Protein AF-0000000080311019 (afdb_homodimer)

pLDDT: mean 84.01, std 17.98, range [27.69, 98.62]

Radius of gyration: 23.33 Å; Cα contacts (8 Å, |Δi|>4): 1102; chains: 2; bounding box: 58×81×51 Å

Sequence (518 aa):
MAGSSRRVLVTGASRGIGRATALALARRGDRLVLAARDEDALREVAREVLARGADAMVVRCDVTDDASVSSAIERALAAGPIDVLVNNAGVFHQAPFLAQDPTSQRREMDVNYFGALRVARAVLPSMIARRRGTIVNVSSIVGAIPCPTVASYCGSKAALNAWSHALRGEVAQHGVRIVVFLPSHTDTEHALATTRFDGVIALRADYVATELVRAIDRAPRAYAASPVFRAFLRLAGMFPAWAEARMRASTRSLLALPGMAGSSRRVLVTGASRGIGRATALALARRGDRLVLAARDEDALREVAREVLARGADAMVVRCDVTDDASVSSAIERALAAGPIDVLVNNAGVFHQAPFLAQDPTSQRREMDVNYFGALRVARAVLPSMIARRRGTIVNVSSIVGAIPCPTVASYCGSKAALNAWSHALRGEVAQHGVRIVVFLPSHTDTEHALATTRFDGVIALRADYVATELVRAIDRAPRAYAASPVFRAFLRLAGMFPAWAEARMRASTRSLLALPG

Solvent-accessible surface area (backbone atoms only — not comparable to full-atom values): 25044 Å² total; per-residue (Å²): 128,87,70,83,58,51,26,35,35,30,30,32,22,53,46,65,49,30,29,33,31,51,48,53,42,12,69,72,48,29,32,35,35,39,22,22,69,52,55,69,47,32,50,54,46,35,51,55,26,43,73,55,74,16,53,60,43,81,32,58,26,41,52,74,34,70,68,37,35,51,53,30,50,51,58,50,46,73,77,39,74,62,40,29,40,34,38,46,42,64,65,84,68,81,38,46,73,90,72,40,54,67,65,57,44,52,47,27,34,36,34,40,26,50,11,43,50,51,50,47,63,70,49,42,61,62,18,48,75,66,43,36,30,36,38,35,40,57,48,36,44,39,27,76,51,32,29,40,40,26,23,56,46,12,12,19,26,13,15,38,50,25,24,46,55,4,45,31,57,67,33,44,86,34,45,30,44,45,21,39,32,23,46,62,59,71,41,50,63,56,38,66,69,44,82,81,56,66,64,61,35,48,60,40,17,49,53,44,15,54,39,50,52,50,38,65,74,67,52,41,70,62,42,49,58,32,69,69,52,42,51,46,52,48,46,27,32,62,34,51,69,58,41,43,51,52,32,34,62,71,30,47,72,66,70,66,50,72,129,130,86,70,84,58,52,26,35,36,30,31,31,23,52,46,64,49,28,29,32,30,51,48,53,41,15,69,75,48,28,32,36,35,38,23,22,69,53,54,69,49,32,50,54,46,36,51,55,27,43,73,55,73,15,52,59,43,78,32,57,26,43,53,74,35,70,68,38,35,52,53,32,50,51,56,49,47,73,76,39,74,62,40,29,40,35,39,47,41,66,66,85,68,80,40,45,74,91,74,41,57,67,66,59,43,50,47,28,34,38,34,40,27,50,11,42,51,51,51,46,63,70,49,43,61,63,18,46,75,65,43,35,31,36,38,35,40,56,48,37,45,38,28,76,50,31,30,38,40,27,21,56,47,11,12,20,28,13,15,38,50,24,25,45,55,4,46,32,56,66,34,46,88,34,45,30,44,45,23,39,32,25,45,60,61,72,36,52,63,56,36,68,69,44,81,80,53,66,63,64,32,47,57,37,18,46,52,45,14,54,39,48,54,50,38,65,72,66,51,41,70,63,43,50,58,32,69,70,51,41,52,46,52,47,47,28,31,63,34,52,70,59,42,43,51,54,32,34,63,70,30,47,71,66,70,65,50,74,129

Foldseek 3Di:
DPPPAAEEEFEPLLDFLNVLLLQVSLLVQHAYEYEEQDQVSVVVSQVSSVVNVHHYHYAYADLLDLVRLLVRLVVVCVVHAHQEYELDFFDFDFAAPVPDDVVVLVVRLSGLASSLVSNCVNRVVRCLVVLGHEYEREAALCLLQPAGRRNSNVVNRVNNLVVQLVVCVVRVVSNYAYEYEYEYPPQPRVVVVPVPDPPSSVVSSNLSSVQVVVCRVVRDNYGYSDPVSVVVSVVCVVPVVVSNVVRHVVCVVVVPPDD/DPPPAAEEEFAPLLDFLNVLLLQVSLLVQHAYEYEEQDQVSSVVSQVSSVVNVHHYHYAYADLLDLVRLLVRLVVVCVVHAHAEYELDFFDFDFAAPVPDDVVVLVVRLSGLASSLVSNCVNRVVRCLVVLGHEYEREAALCLLQPAGRRNSNVVNRVNNLVVQLVVCVVRVVSNYAYEYEHEYPPACRVVVVDVPDPPSSVVSSNLSSVQVVVCRVVRDNYGYSDPVSVVVSVVCVVPVVVSNVVRHVVCVVVVPPDD

Structure (mmCIF, N/CA/C/O backbone):
data_AF-0000000080311019-model_v1
#
loop_
_entity.id
_entity.type
_entity.pdbx_description
1 polymer 3-oxoacyl-
#
loop_
_atom_site.group_PDB
_atom_site.id
_atom_site.type_symbol
_atom_site.label_atom_id
_atom_site.label_alt_id
_atom_site.label_comp_id
_atom_site.label_asym_id
_atom_site.label_entity_id
_atom_site.label_seq_id
_atom_site.pdbx_PDB_ins_code
_atom_site.Cartn_x
_atom_site.Cartn_y
_atom_site.Cartn_z
_atom_site.occupancy
_atom_site.B_iso_or_equiv
_atom_site.auth_seq_id
_atom_site.auth_comp_id
_atom_site.auth_asym_id
_atom_site.auth_atom_id
_atom_site.pdbx_PDB_model_num
ATOM 1 N N . MET A 1 1 ? 1.801 38.062 25.203 1 30.17 1 MET A N 1
ATOM 2 C CA . MET A 1 1 ? 2.438 37.781 23.922 1 30.17 1 MET A CA 1
ATOM 3 C C . MET A 1 1 ? 1.618 36.781 23.109 1 30.17 1 MET A C 1
ATOM 5 O O . MET A 1 1 ? 1.378 35.656 23.562 1 30.17 1 MET A O 1
ATOM 9 N N . ALA A 1 2 ? 0.499 37 22.547 1 40.66 2 ALA A N 1
ATOM 10 C CA . ALA A 1 2 ? -0.651 36.25 22.047 1 40.66 2 ALA A CA 1
ATOM 11 C C . ALA A 1 2 ? -0.208 35.125 21.094 1 40.66 2 ALA A C 1
ATOM 13 O O . ALA A 1 2 ? 0.368 35.406 20.047 1 40.66 2 ALA A O 1
ATOM 14 N N . GLY A 1 3 ? 0.457 34 21.391 1 47 3 GLY A N 1
ATOM 15 C CA . GLY A 1 3 ? 1.318 32.938 20.844 1 47 3 GLY A CA 1
ATOM 16 C C . GLY A 1 3 ? 0.895 32.469 19.469 1 47 3 GLY A C 1
ATOM 17 O O . GLY A 1 3 ? -0.293 32.5 19.141 1 47 3 GLY A O 1
ATOM 18 N N . SER A 1 4 ? 1.822 32.781 18.406 1 58.66 4 SER A N 1
ATOM 19 C CA . SER A 1 4 ? 1.557 32.688 16.984 1 58.66 4 SER A CA 1
ATOM 20 C C . SER A 1 4 ? 0.781 31.406 16.672 1 58.66 4 SER A C 1
ATOM 22 O O . SER A 1 4 ? 1.166 30.312 17.094 1 58.66 4 SER A O 1
ATOM 24 N N . SER A 1 5 ? -0.508 31.484 16.297 1 87.19 5 SER A N 1
ATOM 25 C CA . SER A 1 5 ? -1.454 30.422 15.992 1 87.19 5 SER A CA 1
ATOM 26 C C . SER A 1 5 ? -0.923 29.5 14.891 1 87.19 5 SER A C 1
ATOM 28 O O . SER A 1 5 ? -0.356 29.969 13.906 1 87.19 5 SER A O 1
ATOM 30 N N . ARG A 1 6 ? -0.801 28.281 15.234 1 93.81 6 ARG A N 1
ATOM 31 C CA . ARG A 1 6 ? -0.377 27.266 14.281 1 93.81 6 ARG A CA 1
ATOM 32 C C . ARG A 1 6 ? -1.303 27.234 13.07 1 93.81 6 ARG A C 1
ATOM 34 O O . ARG A 1 6 ? -2.514 27.422 13.195 1 93.81 6 ARG A O 1
ATOM 41 N N . ARG A 1 7 ? -0.734 27.156 11.875 1 97.44 7 ARG A N 1
ATOM 42 C CA . ARG A 1 7 ? -1.524 26.984 10.664 1 97.44 7 ARG A CA 1
ATOM 43 C C . ARG A 1 7 ? -1.608 25.516 10.266 1 97.44 7 ARG A C 1
ATOM 45 O O . ARG A 1 7 ? -0.583 24.844 10.109 1 97.44 7 ARG A O 1
ATOM 52 N N . VAL A 1 8 ? -2.826 25.047 10.141 1 98.25 8 VAL A N 1
ATOM 53 C CA . VAL A 1 8 ? -3.068 23.641 9.844 1 98.25 8 VAL A CA 1
ATOM 54 C C . VAL A 1 8 ? -3.809 23.516 8.516 1 98.25 8 VAL A C 1
ATOM 56 O O . VAL A 1 8 ? -4.867 24.109 8.328 1 98.25 8 VAL A O 1
ATOM 59 N N . LEU A 1 9 ? -3.186 22.812 7.582 1 98.62 9 LEU A N 1
ATOM 60 C CA . LEU A 1 9 ? -3.842 22.469 6.324 1 98.62 9 LEU A CA 1
ATOM 61 C C . LEU A 1 9 ? -4.531 21.109 6.43 1 98.62 9 LEU A C 1
ATOM 63 O O . LEU A 1 9 ? -3.896 20.109 6.77 1 98.62 9 LEU A O 1
ATOM 67 N N . VAL A 1 10 ? -5.832 21.062 6.168 1 98.44 10 VAL A N 1
ATOM 68 C CA . VAL A 1 10 ? -6.609 19.828 6.203 1 98.44 10 VAL A CA 1
ATOM 69 C C . VAL A 1 10 ? -7.176 19.547 4.812 1 98.44 10 VAL A C 1
ATOM 71 O O . VAL A 1 10 ? -7.973 20.328 4.285 1 98.44 10 VAL A O 1
ATOM 74 N N . THR A 1 11 ? -6.738 18.469 4.23 1 98.25 11 THR A N 1
ATOM 75 C CA . THR A 1 11 ? -7.359 18.047 2.98 1 98.25 11 THR A CA 1
ATOM 76 C C . THR A 1 11 ? -8.641 17.25 3.256 1 98.25 11 THR A C 1
ATOM 78 O O . THR A 1 11 ? -8.766 16.625 4.305 1 98.25 11 THR A O 1
ATOM 81 N N . GLY A 1 12 ? -9.555 17.281 2.283 1 95.81 12 GLY A N 1
ATOM 82 C CA . GLY A 1 12 ? -10.844 16.656 2.531 1 95.81 12 GLY A CA 1
ATOM 83 C C . GLY A 1 12 ? -11.609 17.281 3.68 1 95.81 12 GLY A C 1
ATOM 84 O O . GLY A 1 12 ? -12.234 16.578 4.473 1 95.81 12 GLY A O 1
ATOM 85 N N . ALA A 1 13 ? -11.578 18.531 3.795 1 95.88 13 ALA A N 1
ATOM 86 C CA . ALA A 1 13 ? -12.078 19.25 4.969 1 95.88 13 ALA A CA 1
ATOM 87 C C . ALA A 1 13 ? -13.57 19.531 4.84 1 95.88 13 ALA A C 1
ATOM 89 O O . ALA A 1 13 ? -14.195 20.062 5.766 1 95.88 13 ALA A O 1
ATOM 90 N N . SER A 1 14 ? -14.195 19.109 3.766 1 93.38 14 SER A N 1
ATOM 91 C CA . SER A 1 14 ? -15.57 19.516 3.494 1 93.38 14 SER A CA 1
ATOM 92 C C . SER A 1 14 ? -16.562 18.594 4.191 1 93.38 14 SER A C 1
ATOM 94 O O . SER A 1 14 ? -17.75 18.922 4.309 1 93.38 14 SER A O 1
ATOM 96 N N . ARG A 1 15 ? -16.141 17.406 4.613 1 88.19 15 ARG A N 1
ATOM 97 C CA . ARG A 1 15 ? -17.062 16.453 5.23 1 88.19 15 ARG A CA 1
ATOM 98 C C . ARG A 1 15 ? -16.328 15.477 6.137 1 88.19 15 ARG A C 1
ATOM 100 O O . ARG A 1 15 ? -15.102 15.508 6.223 1 88.19 15 ARG A O 1
ATOM 107 N N . GLY A 1 16 ? -17.109 14.844 6.969 1 87.62 16 GLY A N 1
ATOM 108 C CA . GLY A 1 16 ? -16.594 13.703 7.719 1 87.62 16 GLY A CA 1
ATOM 109 C C . GLY A 1 16 ? -15.555 14.086 8.75 1 87.62 16 GLY A C 1
ATOM 110 O O . GLY A 1 16 ? -15.727 15.055 9.492 1 87.62 16 GLY A O 1
ATOM 111 N N . ILE A 1 17 ? -14.562 13.273 8.82 1 88.25 17 ILE A N 1
ATOM 112 C CA . ILE A 1 17 ? -13.484 13.438 9.781 1 88.25 17 ILE A CA 1
ATOM 113 C C . ILE A 1 17 ? -12.75 14.75 9.523 1 88.25 17 ILE A C 1
ATOM 115 O O . ILE A 1 17 ? -12.352 15.438 10.461 1 88.25 17 ILE A O 1
ATOM 119 N N . GLY A 1 18 ? -12.648 15.086 8.211 1 93.38 18 GLY A N 1
ATOM 120 C CA . GLY A 1 18 ? -11.969 16.328 7.855 1 93.38 18 GLY A CA 1
ATOM 121 C C . GLY A 1 18 ? -12.664 17.562 8.406 1 93.38 18 GLY A C 1
ATOM 122 O O . GLY A 1 18 ? -12.016 18.422 9 1 93.38 18 GLY A O 1
ATOM 123 N N . ARG A 1 19 ? -13.922 17.594 8.211 1 93.94 19 ARG A N 1
ATOM 124 C CA . ARG A 1 19 ? -14.711 18.703 8.734 1 93.94 19 ARG A CA 1
ATOM 125 C C . ARG A 1 19 ? -14.648 18.75 10.258 1 93.94 19 ARG A C 1
ATOM 127 O O . ARG A 1 19 ? -14.43 19.812 10.844 1 93.94 19 ARG A O 1
ATOM 134 N N . ALA A 1 20 ? -14.852 17.609 10.883 1 93.44 20 ALA A N 1
ATOM 135 C CA . ALA A 1 20 ? -14.828 17.531 12.344 1 93.44 20 ALA A CA 1
ATOM 136 C C . ALA A 1 20 ? -13.469 17.953 12.891 1 93.44 20 ALA A C 1
ATOM 138 O O . ALA A 1 20 ? -13.391 18.625 13.914 1 93.44 20 ALA A O 1
ATOM 139 N N . THR A 1 21 ? -12.438 17.547 12.211 1 94.44 21 THR A N 1
ATOM 140 C CA . THR A 1 21 ? -11.086 17.906 12.617 1 94.44 21 THR A CA 1
ATOM 141 C C . THR A 1 21 ? -10.867 19.406 12.5 1 94.44 21 THR A C 1
ATOM 143 O O . THR A 1 21 ? -10.312 20.031 13.406 1 94.44 21 THR A O 1
ATOM 146 N N . ALA A 1 22 ? -11.336 19.969 11.414 1 96.5 22 ALA A N 1
ATOM 147 C CA . ALA A 1 22 ? -11.227 21.406 11.227 1 96.5 22 ALA A CA 1
ATOM 148 C C . ALA A 1 22 ? -11.906 22.172 12.359 1 96.5 22 ALA A C 1
ATOM 150 O O . ALA A 1 22 ? -11.328 23.109 12.922 1 96.5 22 ALA A O 1
ATOM 151 N N . LEU A 1 23 ? -13.055 21.719 12.727 1 96.06 23 LEU A N 1
ATOM 152 C CA . LEU A 1 23 ? -13.82 22.391 13.773 1 96.06 23 LEU A CA 1
ATOM 153 C C . LEU A 1 23 ? -13.156 22.219 15.133 1 96.06 23 LEU A C 1
ATOM 155 O O . LEU A 1 23 ? -13.141 23.141 15.945 1 96.06 23 LEU A O 1
ATOM 159 N N . ALA A 1 24 ? -12.602 21.062 15.375 1 95.06 24 ALA A N 1
ATOM 160 C CA . ALA A 1 24 ? -11.891 20.797 16.625 1 95.06 24 ALA A CA 1
ATOM 161 C C . ALA A 1 24 ? -10.641 21.672 16.734 1 95.06 24 ALA A C 1
ATOM 163 O O . ALA A 1 24 ? -10.344 22.203 17.812 1 95.06 24 ALA A O 1
ATOM 164 N N . LEU A 1 25 ? -9.961 21.844 15.648 1 96.31 25 LEU A N 1
ATOM 165 C CA . LEU A 1 25 ? -8.758 22.656 15.625 1 96.31 25 LEU A CA 1
ATOM 166 C C . LEU A 1 25 ? -9.102 24.141 15.781 1 96.31 25 LEU A C 1
ATOM 168 O O . LEU A 1 25 ? -8.359 24.891 16.422 1 96.31 25 LEU A O 1
ATOM 172 N N . ALA A 1 26 ? -10.234 24.531 15.258 1 95.81 26 ALA A N 1
ATOM 173 C CA . ALA A 1 26 ? -10.711 25.891 15.398 1 95.81 26 ALA A CA 1
ATOM 174 C C . ALA A 1 26 ? -10.938 26.25 16.859 1 95.81 26 ALA A C 1
ATOM 176 O O . ALA A 1 26 ? -10.602 27.359 17.297 1 95.81 26 ALA A O 1
ATOM 177 N N . ARG A 1 27 ? -11.43 25.328 17.578 1 93.56 27 ARG A N 1
ATOM 178 C CA . ARG A 1 27 ? -11.703 25.547 19 1 93.56 27 ARG A CA 1
ATOM 179 C C . ARG A 1 27 ? -10.414 25.797 19.766 1 93.56 27 ARG A C 1
ATOM 181 O O . ARG A 1 27 ? -10.43 26.453 20.828 1 93.56 27 ARG A O 1
ATOM 188 N N . ARG A 1 28 ? -9.312 25.359 19.25 1 92.69 28 ARG A N 1
ATOM 189 C CA . ARG A 1 28 ? -8.016 25.516 19.906 1 92.69 28 ARG A CA 1
ATOM 190 C C . ARG A 1 28 ? -7.328 26.797 19.469 1 92.69 28 ARG A C 1
ATOM 192 O O . ARG A 1 28 ? -6.266 27.141 20 1 92.69 28 ARG A O 1
ATOM 199 N N . GLY A 1 29 ? -7.902 27.438 18.453 1 93.31 29 GLY A N 1
ATOM 200 C CA . GLY A 1 29 ? -7.363 28.719 18.016 1 93.31 29 GLY A CA 1
ATOM 201 C C . GLY A 1 29 ? -6.418 28.594 16.828 1 93.31 29 GLY A C 1
ATOM 202 O O . GLY A 1 29 ? -5.711 29.531 16.484 1 93.31 29 GLY A O 1
ATOM 203 N N . ASP A 1 30 ? -6.305 27.438 16.219 1 95.94 30 ASP A N 1
ATOM 204 C CA . ASP A 1 30 ? -5.453 27.234 15.047 1 95.94 30 ASP A CA 1
ATOM 205 C C . ASP A 1 30 ? -5.996 28 13.844 1 95.94 30 ASP A C 1
ATOM 207 O O . ASP A 1 30 ? -7.207 28.188 13.711 1 95.94 30 ASP A O 1
ATOM 211 N N . ARG A 1 31 ? -5.117 28.469 13.023 1 96.94 31 ARG A N 1
ATOM 212 C CA . ARG A 1 31 ? -5.496 28.984 11.711 1 96.94 31 ARG A CA 1
ATOM 213 C C . ARG A 1 31 ? -5.617 27.844 10.703 1 96.94 31 ARG A C 1
ATOM 215 O O . ARG A 1 31 ? -4.734 26.984 10.609 1 96.94 31 ARG A O 1
ATOM 222 N N . LEU A 1 32 ? -6.699 27.875 9.938 1 98 32 LEU A N 1
ATOM 223 C CA . LEU A 1 32 ? -6.973 26.688 9.133 1 98 32 LEU A CA 1
ATOM 224 C C . LEU A 1 32 ? -6.879 27 7.648 1 98 32 LEU A C 1
ATOM 226 O O . LEU A 1 32 ? -7.23 28.109 7.219 1 98 32 LEU A O 1
ATOM 230 N N . VAL A 1 33 ? -6.297 26.109 6.91 1 98.5 33 VAL A N 1
ATOM 231 C CA . VAL A 1 33 ? -6.441 26.016 5.461 1 98.5 33 VAL A CA 1
ATOM 232 C C . VAL A 1 33 ? -7.289 24.797 5.102 1 98.5 33 VAL A C 1
ATOM 234 O O . VAL A 1 33 ? -6.879 23.656 5.336 1 98.5 33 VAL A O 1
ATOM 237 N N . LEU A 1 34 ? -8.492 25.094 4.57 1 98.56 34 LEU A N 1
ATOM 238 C CA . LEU A 1 34 ? -9.438 24.031 4.223 1 98.56 34 LEU A CA 1
ATOM 239 C C . LEU A 1 34 ? -9.344 23.688 2.738 1 98.56 34 LEU A C 1
ATOM 241 O O . LEU A 1 34 ? -9.617 24.531 1.883 1 98.56 34 LEU A O 1
ATOM 245 N N . ALA A 1 35 ? -8.977 22.453 2.453 1 98.5 35 ALA A N 1
ATOM 246 C CA . ALA A 1 35 ? -8.758 22.047 1.066 1 98.5 35 ALA A CA 1
ATOM 247 C C . ALA A 1 35 ? -9.68 20.891 0.683 1 98.5 35 ALA A C 1
ATOM 249 O O . ALA A 1 35 ? -9.766 19.891 1.4 1 98.5 35 ALA A O 1
ATOM 250 N N . ALA A 1 36 ? -10.398 21.016 -0.343 1 97.5 36 ALA A N 1
ATOM 251 C CA . ALA A 1 36 ? -11.242 20 -0.954 1 97.5 36 ALA A CA 1
ATOM 252 C C . ALA A 1 36 ? -11.695 20.422 -2.348 1 97.5 36 ALA A C 1
ATOM 254 O O . ALA A 1 36 ? -11.344 21.5 -2.818 1 97.5 36 ALA A O 1
ATOM 255 N N . ARG A 1 37 ? -12.422 19.609 -2.959 1 94.5 37 ARG A N 1
ATOM 256 C CA . ARG A 1 37 ? -12.883 19.891 -4.312 1 94.5 37 ARG A CA 1
ATOM 257 C C . ARG A 1 37 ? -14.109 20.797 -4.293 1 94.5 37 ARG A C 1
ATOM 259 O O . ARG A 1 37 ? -14.289 21.625 -5.188 1 94.5 37 ARG A O 1
ATOM 266 N N . ASP A 1 38 ? -14.914 20.609 -3.283 1 94.44 38 ASP A N 1
ATOM 267 C CA . ASP A 1 38 ? -16.188 21.312 -3.193 1 94.44 38 ASP A CA 1
ATOM 268 C C . ASP A 1 38 ? -16.031 22.625 -2.434 1 94.44 38 ASP A C 1
ATOM 270 O O . ASP A 1 38 ? -16.156 22.656 -1.209 1 94.44 38 ASP A O 1
ATOM 274 N N . GLU A 1 39 ? -15.969 23.688 -3.201 1 96.06 39 GLU A N 1
ATOM 275 C CA . GLU A 1 39 ? -15.703 24.984 -2.584 1 96.06 39 GLU A CA 1
ATOM 276 C C . GLU A 1 39 ? -16.891 25.453 -1.742 1 96.06 39 GLU A C 1
ATOM 278 O O . GLU A 1 39 ? -16.703 26.047 -0.683 1 96.06 39 GLU A O 1
ATOM 283 N N . ASP A 1 40 ? -18.047 25.172 -2.248 1 96.44 40 ASP A N 1
ATOM 284 C CA . ASP A 1 40 ? -19.234 25.594 -1.51 1 96.44 40 ASP A CA 1
ATOM 285 C C . ASP A 1 40 ? -19.312 24.906 -0.147 1 96.44 40 ASP A C 1
ATOM 287 O O . ASP A 1 40 ? -19.594 25.562 0.864 1 96.44 40 ASP A O 1
ATOM 291 N N . ALA A 1 41 ? -19.062 23.656 -0.14 1 95.75 41 ALA A N 1
ATOM 292 C CA . ALA A 1 41 ? -19.031 22.922 1.119 1 95.75 41 ALA A CA 1
ATOM 293 C C . ALA A 1 41 ? -17.938 23.438 2.041 1 95.75 41 ALA A C 1
ATOM 295 O O . ALA A 1 41 ? -18.125 23.516 3.256 1 95.75 41 ALA A O 1
ATOM 296 N N . LEU A 1 42 ? -16.844 23.812 1.472 1 97.62 42 LEU A N 1
ATOM 297 C CA . LEU A 1 42 ? -15.734 24.359 2.252 1 97.62 42 LEU A CA 1
ATOM 298 C C . LEU A 1 42 ? -16.109 25.688 2.883 1 97.62 42 LEU A C 1
ATOM 300 O O . LEU A 1 42 ? -15.734 25.969 4.023 1 97.62 42 LEU A O 1
ATOM 304 N N . ARG A 1 43 ? -16.797 26.5 2.168 1 97.62 43 ARG A N 1
ATOM 305 C CA . ARG A 1 43 ? -17.203 27.812 2.672 1 97.62 43 ARG A CA 1
ATOM 306 C C . ARG A 1 43 ? -18.156 27.672 3.852 1 97.62 43 ARG A C 1
ATOM 308 O O . ARG A 1 43 ? -18.125 28.484 4.777 1 97.62 43 ARG A O 1
ATOM 315 N N . GLU A 1 44 ? -18.953 26.641 3.748 1 97.38 44 GLU A N 1
ATOM 316 C CA . GLU A 1 44 ? -19.828 26.359 4.891 1 97.38 44 GLU A CA 1
ATOM 317 C C . GLU A 1 44 ? -19 26.016 6.129 1 97.38 44 GLU A C 1
ATOM 319 O O . GLU A 1 44 ? -19.281 26.5 7.227 1 97.38 44 GLU A O 1
ATOM 324 N N . VAL A 1 45 ? -18 25.219 5.934 1 97.25 45 VAL A N 1
ATOM 325 C CA . VAL A 1 45 ? -17.125 24.844 7.043 1 97.25 45 VAL A CA 1
ATOM 326 C C . VAL A 1 45 ? -16.375 26.078 7.535 1 97.25 45 VAL A C 1
ATOM 328 O O . VAL A 1 45 ? -16.219 26.281 8.742 1 97.25 45 VAL A O 1
ATOM 331 N N . ALA A 1 46 ? -15.945 26.906 6.621 1 98 46 ALA A N 1
ATOM 332 C CA . ALA A 1 46 ? -15.227 28.125 6.977 1 98 46 ALA A CA 1
ATOM 333 C C . ALA A 1 46 ? -16.094 29.047 7.828 1 98 46 ALA A C 1
ATOM 335 O O . ALA A 1 46 ? -15.602 29.672 8.773 1 98 46 ALA A O 1
ATOM 336 N N . ARG A 1 47 ? -17.359 29.109 7.551 1 97.62 47 ARG A N 1
ATOM 337 C CA . ARG A 1 47 ? -18.281 29.922 8.336 1 97.62 47 ARG A CA 1
ATOM 338 C C . ARG A 1 47 ? -18.391 29.391 9.766 1 97.62 47 ARG A C 1
ATOM 340 O O . ARG A 1 47 ? -18.438 30.172 10.719 1 97.62 47 ARG A O 1
ATOM 347 N N . GLU A 1 48 ? -18.453 28.141 9.836 1 96.94 48 GLU A N 1
ATOM 348 C CA . GLU A 1 48 ? -18.516 27.516 11.156 1 96.94 48 GLU A CA 1
ATOM 349 C C . GLU A 1 48 ? -17.234 27.75 11.945 1 96.94 48 GLU A C 1
ATOM 351 O O . GLU A 1 48 ? -17.281 27.938 13.164 1 96.94 48 GLU A O 1
ATOM 356 N N . VAL A 1 49 ? -16.125 27.688 11.266 1 96.88 49 VAL A N 1
ATOM 357 C CA . VAL A 1 49 ? -14.836 27.938 11.875 1 96.88 49 VAL A CA 1
ATOM 358 C C . VAL A 1 49 ? -14.773 29.391 12.375 1 96.88 49 VAL A C 1
ATOM 360 O O . VAL A 1 49 ? -14.359 29.641 13.508 1 96.88 49 VAL A O 1
ATOM 363 N N . LEU A 1 50 ? -15.242 30.2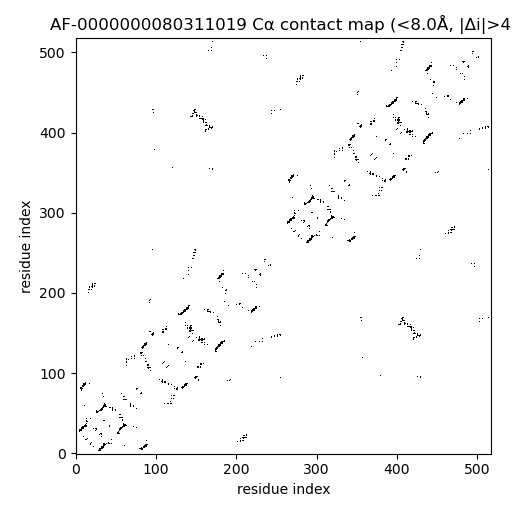97 11.586 1 95.94 50 LEU A N 1
ATOM 364 C CA . LEU A 1 50 ? -15.273 31.703 11.953 1 95.94 50 LEU A CA 1
ATOM 365 C C . LEU A 1 50 ? -16.172 31.938 13.164 1 95.94 50 LEU A C 1
ATOM 367 O O . LEU A 1 50 ? -15.852 32.75 14.039 1 95.94 50 LEU A O 1
ATOM 371 N N . ALA A 1 51 ? -17.219 31.234 13.195 1 96 51 ALA A N 1
ATOM 372 C CA . ALA A 1 51 ? -18.156 31.344 14.312 1 96 51 ALA A CA 1
ATOM 373 C C . ALA A 1 51 ? -17.516 30.891 15.617 1 96 51 ALA A C 1
ATOM 375 O O . ALA A 1 51 ? -17.938 31.297 16.703 1 96 51 ALA A O 1
ATOM 376 N N . ARG A 1 52 ? -16.453 30.156 15.508 1 93.19 52 ARG A N 1
ATOM 377 C CA . ARG A 1 52 ? -15.75 29.656 16.688 1 93.19 52 ARG A CA 1
ATOM 378 C C . ARG A 1 52 ? -14.555 30.531 17.016 1 93.19 52 ARG A C 1
ATOM 380 O O . ARG A 1 52 ? -13.781 30.219 17.938 1 93.19 52 ARG A O 1
ATOM 387 N N . GLY A 1 53 ? -14.336 31.594 16.234 1 93 53 GLY A N 1
ATOM 388 C CA . GLY A 1 53 ? -13.32 32.594 16.547 1 93 53 GLY A CA 1
ATOM 389 C C . GLY A 1 53 ? -11.992 32.312 15.859 1 93 53 GLY A C 1
ATOM 390 O O . GLY A 1 53 ? -10.969 32.906 16.219 1 93 53 GLY A O 1
ATOM 391 N N . ALA A 1 54 ? -11.961 31.375 15 1 94.69 54 ALA A N 1
ATOM 392 C CA . ALA A 1 54 ? -10.734 31.047 14.289 1 94.69 54 ALA A CA 1
ATOM 393 C C . ALA A 1 54 ? -10.812 31.484 12.828 1 94.69 54 ALA A C 1
ATOM 395 O O . ALA A 1 54 ? -11.898 31.797 12.328 1 94.69 54 ALA A O 1
ATOM 396 N N . ASP A 1 55 ? -9.695 31.547 12.188 1 95.44 55 ASP A N 1
ATOM 397 C CA . ASP A 1 55 ? -9.617 31.922 10.781 1 95.44 55 ASP A CA 1
ATOM 398 C C . ASP A 1 55 ? -9.453 30.703 9.891 1 95.44 55 ASP A C 1
ATOM 400 O O . ASP A 1 55 ? -8.797 29.734 10.266 1 95.44 55 ASP A O 1
ATOM 404 N N . ALA A 1 56 ? -10.078 30.797 8.734 1 97.12 56 ALA A N 1
ATOM 405 C CA . ALA A 1 56 ? -9.969 29.688 7.781 1 97.12 56 ALA A CA 1
ATOM 406 C C . ALA A 1 56 ? -9.828 30.219 6.355 1 97.12 56 ALA A C 1
ATOM 408 O O . ALA A 1 56 ? -10.547 31.141 5.953 1 97.12 56 ALA A O 1
ATOM 409 N N . MET A 1 57 ? -8.883 29.703 5.68 1 97.81 57 MET A N 1
ATOM 410 C CA . MET A 1 57 ? -8.711 29.906 4.246 1 97.81 57 MET A CA 1
ATOM 411 C C . MET A 1 57 ? -9.227 28.703 3.457 1 97.81 57 MET A C 1
ATOM 413 O O . MET A 1 57 ? -8.977 27.562 3.826 1 97.81 57 MET A O 1
ATOM 417 N N . VAL A 1 58 ? -10.055 29.047 2.432 1 98.12 58 VAL A N 1
ATOM 418 C CA . VAL A 1 58 ? -10.586 27.984 1.572 1 98.12 58 VAL A CA 1
ATOM 419 C C . VAL A 1 58 ? -9.727 27.875 0.312 1 98.12 58 VAL A C 1
ATOM 421 O O . VAL A 1 58 ? -9.469 28.875 -0.367 1 98.12 58 VAL A O 1
ATOM 424 N N . VAL A 1 59 ? -9.266 26.688 0.021 1 98 59 VAL A N 1
ATOM 425 C CA . VAL A 1 59 ? -8.547 26.453 -1.224 1 98 59 VAL A CA 1
ATOM 426 C C . VAL A 1 59 ? -9.141 25.234 -1.937 1 98 59 VAL A C 1
ATOM 428 O O . VAL A 1 59 ? -9.25 24.156 -1.35 1 98 59 VAL A O 1
ATOM 431 N N . ARG A 1 60 ? -9.586 25.484 -3.164 1 97.69 60 ARG A N 1
ATOM 432 C CA . ARG A 1 60 ? -10.023 24.344 -3.971 1 97.69 60 ARG A CA 1
ATOM 433 C C . ARG A 1 60 ? -8.852 23.438 -4.324 1 97.69 60 ARG A C 1
ATOM 435 O O . ARG A 1 60 ? -7.816 23.906 -4.805 1 97.69 60 ARG A O 1
ATOM 442 N N . CYS A 1 61 ? -9.031 22.141 -4.09 1 97.88 61 CYS A N 1
ATOM 443 C CA . CYS A 1 61 ? -7.914 21.234 -4.305 1 97.88 61 CYS A CA 1
ATOM 444 C C . CYS A 1 61 ? -8.406 19.828 -4.656 1 97.88 61 CYS A C 1
ATOM 446 O O . CYS A 1 61 ? -9.117 19.203 -3.869 1 97.88 61 CYS A O 1
ATOM 448 N N . ASP A 1 62 ? -8.156 19.438 -5.836 1 97.94 62 ASP A N 1
ATOM 449 C CA . ASP A 1 62 ? -8.227 18.031 -6.199 1 97.94 62 ASP A CA 1
ATOM 450 C C . ASP A 1 62 ? -6.883 17.344 -5.996 1 97.94 62 ASP A C 1
ATOM 452 O O . ASP A 1 62 ? -5.953 17.531 -6.789 1 97.94 62 ASP A O 1
ATOM 456 N N . VAL A 1 63 ? -6.82 16.469 -5.008 1 97.69 63 VAL A N 1
ATOM 457 C CA . VAL A 1 63 ? -5.535 15.914 -4.598 1 97.69 63 VAL A CA 1
ATOM 458 C C . VAL A 1 63 ? -5.016 14.969 -5.68 1 97.69 63 VAL A C 1
ATOM 460 O O . VAL A 1 63 ? -3.852 14.562 -5.645 1 97.69 63 VAL A O 1
ATOM 463 N N . THR A 1 64 ? -5.898 14.586 -6.641 1 96.69 64 THR A N 1
ATOM 464 C CA . THR A 1 64 ? -5.48 13.672 -7.695 1 96.69 64 THR A CA 1
ATOM 465 C C . THR A 1 64 ? -4.898 14.438 -8.875 1 96.69 64 THR A C 1
ATOM 467 O O . THR A 1 64 ? -4.449 13.836 -9.859 1 96.69 64 THR A O 1
ATOM 470 N N . ASP A 1 65 ? -4.898 15.742 -8.805 1 97.25 65 ASP A N 1
ATOM 471 C CA . ASP A 1 65 ? -4.441 16.594 -9.898 1 97.25 65 ASP A CA 1
ATOM 472 C C . ASP A 1 65 ? -3.24 17.438 -9.469 1 97.25 65 ASP A C 1
ATOM 474 O O . ASP A 1 65 ? -3.359 18.297 -8.602 1 97.25 65 ASP A O 1
ATOM 478 N N . ASP A 1 66 ? -2.125 17.234 -10.18 1 96.25 66 ASP A N 1
ATOM 479 C CA . ASP A 1 66 ? -0.875 17.891 -9.812 1 96.25 66 ASP A CA 1
ATOM 480 C C . ASP A 1 66 ? -1.016 19.406 -9.859 1 96.25 66 ASP A C 1
ATOM 482 O O . ASP A 1 66 ? -0.562 20.109 -8.953 1 96.25 66 ASP A O 1
ATOM 486 N N . ALA A 1 67 ? -1.576 19.906 -10.859 1 97 67 ALA A N 1
ATOM 487 C CA . ALA A 1 67 ? -1.733 21.344 -11.023 1 97 67 ALA A CA 1
ATOM 488 C C . ALA A 1 67 ? -2.648 21.922 -9.945 1 97 67 ALA A C 1
ATOM 490 O O . ALA A 1 67 ? -2.393 23.016 -9.422 1 97 67 ALA A O 1
ATOM 491 N N . SER A 1 68 ? -3.707 21.203 -9.641 1 98 68 SER A N 1
ATOM 492 C CA . SER A 1 68 ? -4.637 21.625 -8.602 1 98 68 SER A CA 1
ATOM 493 C C . SER A 1 68 ? -3.943 21.703 -7.246 1 98 68 SER A C 1
ATOM 495 O O . SER A 1 68 ? -4.098 22.703 -6.527 1 98 68 SER A O 1
ATOM 497 N N . VAL A 1 69 ? -3.127 20.75 -6.922 1 98.19 69 VAL A N 1
ATOM 498 C CA . VAL A 1 69 ? -2.416 20.703 -5.648 1 98.19 69 VAL A CA 1
ATOM 499 C C . VAL A 1 69 ? -1.392 21.828 -5.586 1 98.19 69 VAL A C 1
ATOM 501 O O . VAL A 1 69 ? -1.317 22.547 -4.59 1 98.19 69 VAL A O 1
ATOM 504 N N . SER A 1 70 ? -0.654 21.969 -6.641 1 97.44 70 SER A N 1
ATOM 505 C CA . SER A 1 70 ? 0.368 23.016 -6.676 1 97.44 70 SER A CA 1
ATOM 506 C C . SER A 1 70 ? -0.242 24.391 -6.453 1 97.44 70 SER A C 1
ATOM 508 O O . SER A 1 70 ? 0.245 25.172 -5.625 1 97.44 70 SER A O 1
ATOM 510 N N . SER A 1 71 ? -1.281 24.672 -7.16 1 97.81 71 SER A N 1
ATOM 511 C CA . SER A 1 71 ? -1.946 25.969 -7.043 1 97.81 71 SER A CA 1
ATOM 512 C C . SER A 1 71 ? -2.508 26.172 -5.637 1 97.81 71 SER A C 1
ATOM 514 O O . SER A 1 71 ? -2.361 27.25 -5.059 1 97.81 71 SER A O 1
ATOM 516 N N . ALA A 1 72 ? -3.131 25.156 -5.109 1 98.12 72 ALA A N 1
ATOM 517 C CA . ALA A 1 72 ? -3.729 25.234 -3.777 1 98.12 72 ALA A CA 1
ATOM 518 C C . ALA A 1 72 ? -2.662 25.484 -2.715 1 98.12 72 ALA A C 1
ATOM 520 O O . ALA A 1 72 ? -2.832 26.359 -1.848 1 98.12 72 ALA A O 1
ATOM 521 N N . ILE A 1 73 ? -1.564 24.766 -2.801 1 98.25 73 ILE A N 1
ATOM 522 C CA . ILE A 1 73 ? -0.527 24.859 -1.779 1 98.25 73 ILE A CA 1
ATOM 523 C C . ILE A 1 73 ? 0.222 26.172 -1.914 1 98.25 73 ILE A C 1
ATOM 525 O O . ILE A 1 73 ? 0.585 26.797 -0.911 1 98.25 73 ILE A O 1
ATOM 529 N N . GLU A 1 74 ? 0.419 26.594 -3.133 1 97.62 74 GLU A N 1
ATOM 530 C CA . GLU A 1 74 ? 1.038 27.906 -3.338 1 97.62 74 GLU A CA 1
ATOM 531 C C . GLU A 1 74 ? 0.21 29.016 -2.697 1 97.62 74 GLU A C 1
ATOM 533 O O . GLU A 1 74 ? 0.754 29.891 -2.027 1 97.62 74 GLU A O 1
ATOM 538 N N . ARG A 1 75 ? -1.026 29 -2.902 1 97.69 75 ARG A N 1
ATOM 539 C CA . ARG A 1 75 ? -1.921 29.984 -2.297 1 97.69 75 ARG A CA 1
ATOM 540 C C . ARG A 1 75 ? -1.866 29.906 -0.775 1 97.69 75 ARG A C 1
ATOM 542 O O . ARG A 1 75 ? -1.821 30.938 -0.1 1 97.69 75 ARG A O 1
ATOM 549 N N . ALA A 1 76 ? -1.884 28.688 -0.253 1 97.88 76 ALA A N 1
ATOM 550 C CA . ALA A 1 76 ? -1.825 28.484 1.193 1 97.88 76 ALA A CA 1
ATOM 551 C C . ALA A 1 76 ? -0.523 29.047 1.769 1 97.88 76 ALA A C 1
ATOM 553 O O . ALA A 1 76 ? -0.532 29.734 2.787 1 97.88 76 ALA A O 1
ATOM 554 N N . LEU A 1 77 ? 0.546 28.75 1.1 1 97 77 LEU A N 1
ATOM 555 C CA . LEU A 1 77 ? 1.86 29.156 1.59 1 97 77 LEU A CA 1
ATOM 556 C C . LEU A 1 77 ? 2.045 30.672 1.483 1 97 77 LEU A C 1
ATOM 558 O O . LEU A 1 77 ? 2.781 31.266 2.273 1 97 77 LEU A O 1
ATOM 562 N N . ALA A 1 78 ? 1.401 31.25 0.496 1 96.62 78 ALA A N 1
ATOM 563 C CA . ALA A 1 78 ? 1.454 32.719 0.368 1 96.62 78 ALA A CA 1
ATOM 564 C C . ALA A 1 78 ? 0.858 33.406 1.597 1 96.62 78 ALA A C 1
ATOM 566 O O . ALA A 1 78 ? 1.271 34.5 1.965 1 96.62 78 ALA A O 1
ATOM 567 N N . ALA A 1 79 ? -0.096 32.719 2.225 1 95.38 79 ALA A N 1
ATOM 568 C CA . ALA A 1 79 ? -0.722 33.25 3.43 1 95.38 79 ALA A CA 1
ATOM 569 C C . ALA A 1 79 ? 0.156 33.031 4.656 1 95.38 79 ALA A C 1
ATOM 571 O O . ALA A 1 79 ? -0.029 33.656 5.691 1 95.38 79 ALA A O 1
ATOM 572 N N . GLY A 1 80 ? 1.061 32.062 4.621 1 95.5 80 GLY A N 1
ATOM 573 C CA . GLY A 1 80 ? 1.979 31.766 5.703 1 95.5 80 GLY A CA 1
ATOM 574 C C . GLY A 1 80 ? 2.414 30.312 5.719 1 95.5 80 GLY A C 1
ATOM 575 O O . GLY A 1 80 ? 1.844 29.484 5.012 1 95.5 80 GLY A O 1
ATOM 576 N N . PRO A 1 81 ? 3.381 30.031 6.504 1 95.94 81 PRO A N 1
ATOM 577 C CA . PRO A 1 81 ? 3.879 28.656 6.566 1 95.94 81 PRO A CA 1
ATOM 578 C C . PRO A 1 81 ? 2.854 27.672 7.145 1 95.94 81 PRO A C 1
ATOM 580 O O . PRO A 1 81 ? 2.082 28.047 8.031 1 95.94 81 PRO A O 1
ATOM 583 N N . ILE A 1 82 ? 2.891 26.469 6.66 1 97.69 82 ILE A N 1
ATOM 584 C CA . ILE A 1 82 ? 2.031 25.406 7.164 1 97.69 82 ILE A CA 1
ATOM 585 C C . ILE A 1 82 ? 2.754 24.641 8.266 1 97.69 82 ILE A C 1
ATOM 587 O O . ILE A 1 82 ? 3.773 24 8.016 1 97.69 82 ILE A O 1
ATOM 591 N N . ASP A 1 83 ? 2.211 24.625 9.422 1 97.88 83 ASP A N 1
ATOM 592 C CA . ASP A 1 83 ? 2.826 23.969 10.562 1 97.88 83 ASP A CA 1
ATOM 593 C C . ASP A 1 83 ? 2.418 22.484 10.625 1 97.88 83 ASP A C 1
ATOM 595 O O . ASP A 1 83 ? 3.186 21.641 11.086 1 97.88 83 ASP A O 1
ATOM 599 N N . VAL A 1 84 ? 1.189 22.219 10.266 1 98.31 84 VAL A N 1
ATOM 600 C CA . VAL A 1 84 ? 0.646 20.875 10.297 1 98.31 84 VAL A CA 1
ATOM 601 C C . VAL A 1 84 ? -0.113 20.594 9 1 98.31 84 VAL A C 1
ATOM 603 O O . VAL A 1 84 ? -0.918 21.406 8.555 1 98.31 84 VAL A O 1
ATOM 606 N N . LEU A 1 85 ? 0.224 19.562 8.383 1 98.56 85 LEU A N 1
ATOM 607 C CA . LEU A 1 85 ? -0.551 19.016 7.273 1 98.56 85 LEU A CA 1
ATOM 608 C C . LEU A 1 85 ? -1.321 17.781 7.707 1 98.56 85 LEU A C 1
ATOM 610 O O . LEU A 1 85 ? -0.729 16.812 8.203 1 98.56 85 LEU A O 1
ATOM 614 N N . VAL A 1 86 ? -2.639 17.844 7.594 1 98.19 86 VAL A N 1
ATOM 615 C CA . VAL A 1 86 ? -3.484 16.672 7.801 1 98.19 86 VAL A CA 1
ATOM 616 C C . VAL A 1 86 ? -3.973 16.141 6.457 1 98.19 86 VAL A C 1
ATOM 618 O O . VAL A 1 86 ? -4.934 16.656 5.887 1 98.19 86 VAL A O 1
ATOM 621 N N . ASN A 1 87 ? -3.287 15.141 6.008 1 97.69 87 ASN A N 1
ATOM 622 C CA . ASN A 1 87 ? -3.777 14.414 4.844 1 97.69 87 ASN A CA 1
ATOM 623 C C . ASN A 1 87 ? -4.957 13.516 5.199 1 97.69 87 ASN A C 1
ATOM 625 O O . ASN A 1 87 ? -4.77 12.391 5.664 1 97.69 87 ASN A O 1
ATOM 629 N N . ASN A 1 88 ? -6.113 13.984 4.871 1 94.75 88 ASN A N 1
ATOM 630 C CA . ASN A 1 88 ? -7.332 13.297 5.293 1 94.75 88 ASN A CA 1
ATOM 631 C C . ASN A 1 88 ? -8.195 12.898 4.094 1 94.75 88 ASN A C 1
ATOM 633 O O . ASN A 1 88 ? -9.047 12.016 4.203 1 94.75 88 ASN A O 1
ATOM 637 N N . ALA A 1 89 ? -7.965 13.578 2.967 1 91.25 89 ALA A N 1
ATOM 638 C CA . ALA A 1 89 ? -8.742 13.227 1.779 1 91.25 89 ALA A CA 1
ATOM 639 C C . ALA A 1 89 ? -8.648 11.727 1.493 1 91.25 89 ALA A C 1
ATOM 641 O O . ALA A 1 89 ? -7.566 11.148 1.532 1 91.25 89 ALA A O 1
ATOM 642 N N . GLY A 1 90 ? -9.781 11.125 1.271 1 89.94 90 GLY A N 1
ATOM 643 C CA . GLY A 1 90 ? -9.805 9.695 1.002 1 89.94 90 GLY A CA 1
ATOM 644 C C . GLY A 1 90 ? -11.141 9.211 0.488 1 89.94 90 GLY A C 1
ATOM 645 O O . GLY A 1 90 ? -12.156 9.891 0.636 1 89.94 90 GLY A O 1
ATOM 646 N N . VAL A 1 91 ? -11.125 8.125 -0.199 1 87.56 91 VAL A N 1
ATOM 647 C CA . VAL A 1 91 ? -12.328 7.453 -0.686 1 87.56 91 VAL A CA 1
ATOM 648 C C . VAL A 1 91 ? -12.297 5.98 -0.29 1 87.56 91 VAL A C 1
ATOM 650 O O . VAL A 1 91 ? -11.227 5.426 -0.009 1 87.56 91 VAL A O 1
ATOM 653 N N . PHE A 1 92 ? -13.438 5.414 -0.157 1 83 92 PHE A N 1
ATOM 654 C CA . PHE A 1 92 ? -13.633 4.031 0.258 1 83 92 PHE A CA 1
ATOM 655 C C . PHE A 1 92 ? -14.688 3.35 -0.604 1 83 92 PHE A C 1
ATOM 657 O O . PHE A 1 92 ? -15.758 3.906 -0.833 1 83 92 PHE A O 1
ATOM 664 N N . HIS A 1 93 ? -14.328 2.236 -1.192 1 80.5 93 HIS A N 1
ATOM 665 C CA . HIS A 1 93 ? -15.266 1.388 -1.921 1 80.5 93 HIS A CA 1
ATOM 666 C C . HIS A 1 93 ? -15.242 -0.043 -1.394 1 80.5 93 HIS A C 1
ATOM 668 O O . HIS A 1 93 ? -14.172 -0.635 -1.247 1 80.5 93 HIS A O 1
ATOM 674 N N . GLN A 1 94 ? -16.375 -0.575 -1.056 1 79.56 94 GLN A N 1
ATOM 675 C CA . GLN A 1 94 ? -16.469 -1.945 -0.562 1 79.56 94 GLN A CA 1
ATOM 676 C C . GLN A 1 94 ? -17.047 -2.879 -1.622 1 79.56 94 GLN A C 1
ATOM 678 O O . GLN A 1 94 ? -18.156 -2.668 -2.1 1 79.56 94 GLN A O 1
ATOM 683 N N . ALA A 1 95 ? -16.328 -3.82 -1.998 1 83.94 95 ALA A N 1
ATOM 684 C CA . ALA A 1 95 ? -16.75 -4.898 -2.893 1 83.94 95 ALA A CA 1
ATOM 685 C C . ALA A 1 95 ? -15.719 -6.027 -2.904 1 83.94 95 ALA A C 1
ATOM 687 O O . ALA A 1 95 ? -14.516 -5.781 -2.783 1 83.94 95 ALA A O 1
ATOM 688 N N . PRO A 1 96 ? -16.266 -7.277 -3.07 1 85.88 96 PRO A N 1
ATOM 689 C CA . PRO A 1 96 ? -15.289 -8.336 -3.311 1 85.88 96 PRO A CA 1
ATOM 690 C C . PRO A 1 96 ? -14.375 -8.031 -4.5 1 85.88 96 PRO A C 1
ATOM 692 O O . PRO A 1 96 ? -14.781 -7.328 -5.43 1 85.88 96 PRO A O 1
ATOM 695 N N . PHE A 1 97 ? -13.219 -8.578 -4.473 1 88.69 97 PHE A N 1
ATOM 696 C CA . PHE A 1 97 ? -12.195 -8.242 -5.449 1 88.69 97 PHE A CA 1
ATOM 697 C C . PHE A 1 97 ? -12.703 -8.453 -6.867 1 88.69 97 PHE A C 1
ATOM 699 O O . PHE A 1 97 ? -12.625 -7.547 -7.703 1 88.69 97 PHE A O 1
ATOM 706 N N . LEU A 1 98 ? -13.281 -9.57 -7.098 1 90.31 98 LEU A N 1
ATOM 707 C CA . LEU A 1 98 ? -13.695 -9.914 -8.453 1 90.31 98 LEU A CA 1
ATOM 708 C C . LEU A 1 98 ? -14.914 -9.102 -8.875 1 90.31 98 LEU A C 1
ATOM 710 O O . LEU A 1 98 ? -15.195 -8.961 -10.07 1 90.31 98 LEU A O 1
ATOM 714 N N . ALA A 1 99 ? -15.617 -8.531 -7.914 1 88.12 99 ALA A N 1
ATOM 715 C CA . ALA A 1 99 ? -16.812 -7.734 -8.195 1 88.12 99 ALA A CA 1
ATOM 716 C C . ALA A 1 99 ? -16.484 -6.242 -8.219 1 88.12 99 ALA A C 1
ATOM 718 O O . ALA A 1 99 ? -17.312 -5.422 -8.609 1 88.12 99 ALA A O 1
ATOM 719 N N . GLN A 1 100 ? -15.305 -5.949 -7.867 1 87.88 100 GLN A N 1
ATOM 720 C CA . GLN A 1 100 ? -14.922 -4.543 -7.785 1 87.88 100 GLN A CA 1
ATOM 721 C C . GLN A 1 100 ? -14.539 -3.998 -9.156 1 87.88 100 GLN A C 1
ATOM 723 O O . GLN A 1 100 ? -13.867 -4.68 -9.938 1 87.88 100 GLN A O 1
ATOM 728 N N . ASP A 1 101 ? -15.008 -2.795 -9.391 1 89.38 101 ASP A N 1
ATOM 729 C CA . ASP A 1 101 ? -14.602 -2.08 -10.594 1 89.38 101 ASP A CA 1
ATOM 730 C C . ASP A 1 101 ? -13.133 -1.652 -10.508 1 89.38 101 ASP A C 1
ATOM 732 O O . ASP A 1 101 ? -12.75 -0.939 -9.586 1 89.38 101 ASP A O 1
ATOM 736 N N . PRO A 1 102 ? -12.297 -2.059 -11.484 1 90.56 102 PRO A N 1
ATOM 737 C CA . PRO A 1 102 ? -10.883 -1.68 -11.469 1 90.56 102 PRO A CA 1
ATOM 738 C C . PRO A 1 102 ? -10.68 -0.167 -11.398 1 90.56 102 PRO A C 1
ATOM 740 O O . PRO A 1 102 ? -9.695 0.301 -10.828 1 90.56 102 PRO A O 1
ATOM 743 N N . THR A 1 103 ? -11.594 0.527 -11.938 1 91.12 103 THR A N 1
ATOM 744 C CA . THR A 1 103 ? -11.5 1.982 -11.898 1 91.12 103 THR A CA 1
ATOM 745 C C . THR A 1 103 ? -11.609 2.494 -10.461 1 91.12 103 THR A C 1
ATOM 747 O O . THR A 1 103 ? -10.93 3.455 -10.086 1 91.12 103 THR A O 1
ATOM 750 N N . SER A 1 104 ? -12.445 1.849 -9.711 1 90.06 104 SER A N 1
ATOM 751 C CA . SER A 1 104 ? -12.594 2.227 -8.312 1 90.06 104 SER A CA 1
ATOM 752 C C . SER A 1 104 ? -11.328 1.916 -7.52 1 90.06 104 SER A C 1
ATOM 754 O O . SER A 1 104 ? -10.945 2.674 -6.621 1 90.06 104 SER A O 1
ATOM 756 N N . GLN A 1 105 ? -10.703 0.86 -7.871 1 90.94 105 GLN A N 1
ATOM 757 C CA . GLN A 1 105 ? -9.453 0.485 -7.223 1 90.94 105 GLN A CA 1
ATOM 758 C C . GLN A 1 105 ? -8.367 1.528 -7.477 1 90.94 105 GLN A C 1
ATOM 760 O O . GLN A 1 105 ? -7.652 1.928 -6.555 1 90.94 105 GLN A O 1
ATOM 765 N N . ARG A 1 106 ? -8.289 1.905 -8.703 1 94 106 ARG A N 1
ATOM 766 C CA . ARG A 1 106 ? -7.305 2.912 -9.078 1 94 106 ARG A CA 1
ATOM 767 C C . ARG A 1 106 ? -7.598 4.246 -8.398 1 94 106 ARG A C 1
ATOM 769 O O . ARG A 1 106 ? -6.68 4.945 -7.961 1 94 106 ARG A O 1
ATOM 776 N N . ARG A 1 107 ? -8.852 4.562 -8.344 1 93.44 107 ARG A N 1
ATOM 777 C CA . ARG A 1 107 ? -9.258 5.812 -7.715 1 93.44 107 ARG A CA 1
ATOM 778 C C . ARG A 1 107 ? -8.875 5.832 -6.238 1 93.44 107 ARG A C 1
ATOM 780 O O . ARG A 1 107 ? -8.398 6.852 -5.73 1 93.44 107 ARG A O 1
ATOM 787 N N . GLU A 1 108 ? -9.07 4.75 -5.586 1 92.81 108 GLU A N 1
ATOM 788 C CA . GLU A 1 108 ? -8.695 4.656 -4.18 1 92.81 108 GLU A CA 1
ATOM 789 C C . GLU A 1 108 ? -7.207 4.91 -3.984 1 92.81 108 GLU A C 1
ATOM 791 O O . GLU A 1 108 ? -6.809 5.656 -3.086 1 92.81 108 GLU A O 1
ATOM 796 N N . MET A 1 109 ? -6.43 4.301 -4.824 1 95.31 109 MET A N 1
ATOM 797 C CA . MET A 1 109 ? -4.984 4.496 -4.73 1 95.31 109 MET A CA 1
ATOM 798 C C . MET A 1 109 ? -4.609 5.938 -5.055 1 95.31 109 MET A C 1
ATOM 800 O O . MET A 1 109 ? -3.764 6.527 -4.383 1 95.31 109 MET A O 1
ATOM 804 N N . ASP A 1 110 ? -5.266 6.465 -6.035 1 96.31 110 ASP A N 1
ATOM 805 C CA . ASP A 1 110 ? -4.957 7.809 -6.516 1 96.31 110 ASP A CA 1
ATOM 806 C C . ASP A 1 110 ? -5.281 8.859 -5.453 1 96.31 110 ASP A C 1
ATOM 808 O O . ASP A 1 110 ? -4.52 9.805 -5.254 1 96.31 110 ASP A O 1
ATOM 812 N N . VAL A 1 111 ? -6.328 8.703 -4.777 1 95.38 111 VAL A N 1
ATOM 813 C CA . VAL A 1 111 ? -6.777 9.68 -3.795 1 95.38 111 VAL A CA 1
ATOM 814 C C . VAL A 1 111 ? -6.098 9.414 -2.453 1 95.38 111 VAL A C 1
ATOM 816 O O . VAL A 1 111 ? -5.449 10.305 -1.893 1 95.38 111 VAL A O 1
ATOM 819 N N . ASN A 1 112 ? -6.164 8.164 -1.991 1 94.31 112 ASN A N 1
ATOM 820 C CA . ASN A 1 112 ? -5.766 7.832 -0.628 1 94.31 112 ASN A CA 1
ATOM 821 C C . ASN A 1 112 ? -4.25 7.832 -0.468 1 94.31 112 ASN A C 1
ATOM 823 O O . ASN A 1 112 ? -3.734 8.109 0.617 1 94.31 112 ASN A O 1
ATOM 827 N N . TYR A 1 113 ? -3.58 7.484 -1.486 1 95.62 113 TYR A N 1
ATOM 828 C CA . TYR A 1 113 ? -2.133 7.332 -1.406 1 95.62 113 TYR A CA 1
ATOM 829 C C . TYR A 1 113 ? -1.424 8.438 -2.18 1 95.62 113 TYR A C 1
ATOM 831 O O . TYR A 1 113 ? -0.822 9.336 -1.583 1 95.62 113 TYR A O 1
ATOM 839 N N . PHE A 1 114 ? -1.631 8.469 -3.512 1 97.19 114 PHE A N 1
ATOM 840 C CA . PHE A 1 114 ? -0.91 9.438 -4.332 1 97.19 114 PHE A CA 1
ATOM 841 C C . PHE A 1 114 ? -1.33 10.859 -3.984 1 97.19 114 PHE A C 1
ATOM 843 O O . PHE A 1 114 ? -0.519 11.789 -4.051 1 97.19 114 PHE A O 1
ATOM 850 N N . GLY A 1 115 ? -2.607 11.031 -3.646 1 97.44 115 GLY A N 1
ATOM 851 C CA . GLY A 1 115 ? -3.062 12.336 -3.215 1 97.44 115 GLY A CA 1
ATOM 852 C C . GLY A 1 115 ? -2.281 12.883 -2.031 1 97.44 115 GLY A C 1
ATOM 853 O O . GLY A 1 115 ? -1.855 14.039 -2.041 1 97.44 115 GLY A O 1
ATOM 854 N N . ALA A 1 116 ? -2.066 12.039 -1.032 1 97 116 ALA A N 1
ATOM 855 C CA . ALA A 1 116 ? -1.291 12.422 0.145 1 97 116 ALA A CA 1
ATOM 856 C C . ALA A 1 116 ? 0.151 12.75 -0.231 1 97 116 ALA A C 1
ATOM 858 O O . ALA A 1 116 ? 0.733 13.703 0.294 1 97 116 ALA A O 1
ATOM 859 N N . LEU A 1 117 ? 0.762 11.945 -1.135 1 96.88 117 LEU A N 1
ATOM 860 C CA . LEU A 1 117 ? 2.131 12.18 -1.579 1 96.88 117 LEU A CA 1
ATOM 861 C C . LEU A 1 117 ? 2.262 13.539 -2.26 1 96.88 117 LEU A C 1
ATOM 863 O O . LEU A 1 117 ? 3.225 14.266 -2.02 1 96.88 117 LEU A O 1
ATOM 867 N N . ARG A 1 118 ? 1.31 13.867 -3.107 1 97.19 118 ARG A N 1
ATOM 868 C CA . ARG A 1 118 ? 1.349 15.117 -3.854 1 97.19 118 ARG A CA 1
ATOM 869 C C . ARG A 1 118 ? 1.322 16.312 -2.914 1 97.19 118 ARG A C 1
ATOM 871 O O . ARG A 1 118 ? 2.117 17.25 -3.062 1 97.19 118 ARG A O 1
ATOM 878 N N . VAL A 1 119 ? 0.417 16.266 -1.982 1 98.19 119 VAL A N 1
ATOM 879 C CA . VAL A 1 119 ? 0.265 17.391 -1.06 1 98.19 119 VAL A CA 1
ATOM 880 C C . VAL A 1 119 ? 1.501 17.5 -0.169 1 98.19 119 VAL A C 1
ATOM 882 O O . VAL A 1 119 ? 2.041 18.594 0.027 1 98.19 119 VAL A O 1
ATOM 885 N N . ALA A 1 120 ? 1.972 16.359 0.328 1 97.62 120 ALA A N 1
ATOM 886 C CA . ALA A 1 120 ? 3.17 16.344 1.164 1 97.62 120 ALA A CA 1
ATOM 887 C C . ALA A 1 120 ? 4.371 16.906 0.413 1 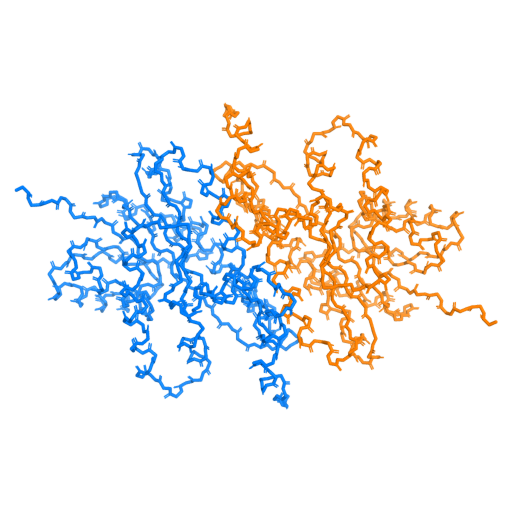97.62 120 ALA A C 1
ATOM 889 O O . ALA A 1 120 ? 5.156 17.672 0.974 1 97.62 120 ALA A O 1
ATOM 890 N N . ARG A 1 121 ? 4.5 16.469 -0.842 1 96.69 121 ARG A N 1
ATOM 891 C CA . ARG A 1 121 ? 5.617 16.953 -1.658 1 96.69 121 ARG A CA 1
ATOM 892 C C . ARG A 1 121 ? 5.598 18.469 -1.787 1 96.69 121 ARG A C 1
ATOM 894 O O . ARG A 1 121 ? 6.652 19.109 -1.807 1 96.69 121 ARG A O 1
ATOM 901 N N . ALA A 1 122 ? 4.445 19.016 -1.892 1 97.31 122 ALA A N 1
ATOM 902 C CA . ALA A 1 122 ? 4.289 20.453 -2.086 1 97.31 122 ALA A CA 1
ATOM 903 C C . ALA A 1 122 ? 4.566 21.219 -0.792 1 97.31 122 ALA A C 1
ATOM 905 O O . ALA A 1 122 ? 5.047 22.359 -0.823 1 97.31 122 ALA A O 1
ATOM 906 N N . VAL A 1 123 ? 4.355 20.641 0.377 1 98 123 VAL A N 1
ATOM 907 C CA . VAL A 1 123 ? 4.418 21.328 1.656 1 98 123 VAL A CA 1
ATOM 908 C C . VAL A 1 123 ? 5.773 21.094 2.312 1 98 123 VAL A C 1
ATOM 910 O O . VAL A 1 123 ? 6.301 21.969 3.004 1 98 123 VAL A O 1
ATOM 913 N N . LEU A 1 124 ? 6.402 19.969 2.059 1 97.06 124 LEU A N 1
ATOM 914 C CA . LEU A 1 124 ? 7.555 19.453 2.787 1 97.06 124 LEU A CA 1
ATOM 915 C C . LEU A 1 124 ? 8.75 20.406 2.658 1 97.06 124 LEU A C 1
ATOM 917 O O . LEU A 1 124 ? 9.453 20.656 3.639 1 97.06 124 LEU A O 1
ATOM 921 N N . PRO A 1 125 ? 8.984 20.938 1.453 1 97 125 PRO A N 1
ATOM 922 C CA . PRO A 1 125 ? 10.164 21.797 1.321 1 97 125 PRO A CA 1
ATOM 923 C C . PRO A 1 125 ? 10.141 22.969 2.299 1 97 125 PRO A C 1
ATOM 925 O O . PRO A 1 125 ? 11.164 23.297 2.896 1 97 125 PRO A O 1
ATOM 928 N N . SER A 1 126 ? 9.023 23.578 2.494 1 97.06 126 SER A N 1
ATOM 929 C CA . SER A 1 126 ? 8.906 24.688 3.428 1 97.06 126 SER A CA 1
ATOM 930 C C . SER A 1 126 ? 9.117 24.234 4.867 1 97.06 126 SER A C 1
ATOM 932 O O . SER A 1 126 ? 9.742 24.938 5.66 1 97.06 126 SER A O 1
ATOM 934 N N . MET A 1 127 ? 8.625 23.062 5.242 1 97.19 127 MET A N 1
ATOM 935 C CA . MET A 1 127 ? 8.805 22.516 6.586 1 97.19 127 MET A CA 1
ATOM 936 C C . MET A 1 127 ? 10.273 22.203 6.852 1 97.19 127 MET A C 1
ATOM 938 O O . MET A 1 127 ? 10.789 22.484 7.934 1 97.19 127 MET A O 1
ATOM 942 N N . ILE A 1 128 ? 10.883 21.609 5.844 1 96.06 128 ILE A N 1
ATOM 943 C CA . ILE A 1 128 ? 12.289 21.234 5.969 1 96.06 128 ILE A CA 1
ATOM 944 C C . ILE A 1 128 ? 13.141 22.484 6.133 1 96.06 128 ILE A C 1
ATOM 946 O O . ILE A 1 128 ? 14.031 22.531 6.988 1 96.06 128 ILE A O 1
ATOM 950 N N . ALA A 1 129 ? 12.852 23.5 5.355 1 96.06 129 ALA A N 1
ATOM 951 C CA . ALA A 1 129 ? 13.602 24.75 5.414 1 96.06 129 ALA A CA 1
ATOM 952 C C . ALA A 1 129 ? 13.5 25.406 6.793 1 96.06 129 ALA A C 1
ATOM 954 O O . ALA A 1 129 ? 14.469 25.984 7.293 1 96.06 129 ALA A O 1
ATOM 955 N N . ARG A 1 130 ? 12.406 25.266 7.422 1 96.38 130 ARG A N 1
ATOM 956 C CA . ARG A 1 130 ? 12.164 25.859 8.734 1 96.38 130 ARG A CA 1
ATOM 957 C C . ARG A 1 130 ? 12.523 24.891 9.852 1 96.38 130 ARG A C 1
ATOM 959 O O . ARG A 1 130 ? 12.461 25.25 11.031 1 96.38 130 ARG A O 1
ATOM 966 N N . ARG A 1 131 ? 12.82 23.656 9.516 1 96.56 131 ARG A N 1
ATOM 967 C CA . ARG A 1 131 ? 13.156 22.578 10.445 1 96.56 131 ARG A CA 1
ATOM 968 C C . ARG A 1 131 ? 12.039 22.375 11.469 1 96.56 131 ARG A C 1
ATOM 970 O O . ARG A 1 131 ? 12.305 22.234 12.664 1 96.56 131 ARG A O 1
ATOM 977 N N . ARG A 1 132 ? 10.859 22.531 10.969 1 96.06 132 ARG A N 1
ATOM 978 C CA . ARG A 1 132 ? 9.68 22.344 11.805 1 96.06 132 ARG A CA 1
ATOM 979 C C . ARG A 1 132 ? 8.453 22 10.961 1 96.06 132 ARG A C 1
ATOM 981 O O . ARG A 1 132 ? 8.281 22.547 9.859 1 96.06 132 ARG A O 1
ATOM 988 N N . GLY A 1 133 ? 7.641 21.078 11.461 1 97 133 GLY A N 1
ATOM 989 C CA . GLY A 1 133 ? 6.406 20.688 10.797 1 97 133 GLY A CA 1
ATOM 990 C C . GLY A 1 133 ? 5.941 19.297 11.172 1 97 133 GLY A C 1
ATOM 991 O O . GLY A 1 133 ? 6.734 18.469 11.625 1 97 133 GLY A O 1
ATOM 992 N N . THR A 1 134 ? 4.66 19.078 11.102 1 97.69 134 THR A N 1
ATOM 993 C CA . THR A 1 134 ? 4.059 17.766 11.328 1 97.69 134 THR A CA 1
ATOM 994 C C . THR A 1 134 ? 3.123 17.391 10.188 1 97.69 134 THR A C 1
ATOM 996 O O . THR A 1 134 ? 2.293 18.203 9.766 1 97.69 134 THR A O 1
ATOM 999 N N . ILE A 1 135 ? 3.338 16.297 9.656 1 97.94 135 ILE A N 1
ATOM 1000 C CA . ILE A 1 135 ? 2.412 15.734 8.68 1 97.94 135 ILE A CA 1
ATOM 1001 C C . ILE A 1 135 ? 1.667 14.547 9.289 1 97.94 135 ILE A C 1
ATOM 1003 O O . ILE A 1 135 ? 2.287 13.602 9.773 1 97.94 135 ILE A O 1
ATOM 1007 N N . VAL A 1 136 ? 0.37 14.648 9.367 1 97.69 136 VAL A N 1
ATOM 1008 C CA . VAL A 1 136 ? -0.49 13.555 9.812 1 97.69 136 VAL A CA 1
ATOM 1009 C C . VAL A 1 136 ? -1.171 12.906 8.609 1 97.69 136 VAL A C 1
ATOM 1011 O O . VAL A 1 136 ? -1.908 13.57 7.875 1 97.69 136 VAL A O 1
ATOM 1014 N N . ASN A 1 137 ? -0.867 11.68 8.406 1 96.06 137 ASN A N 1
ATOM 1015 C CA . ASN A 1 137 ? -1.546 10.891 7.383 1 96.06 137 ASN A CA 1
ATOM 1016 C C . ASN A 1 137 ? -2.67 10.047 7.98 1 96.06 137 ASN A C 1
ATOM 1018 O O . ASN A 1 137 ? -2.416 9.141 8.773 1 96.06 137 ASN A O 1
ATOM 1022 N N . VAL A 1 138 ? -3.904 10.344 7.582 1 92.81 138 VAL A N 1
ATOM 1023 C CA . VAL A 1 138 ? -5.062 9.633 8.102 1 92.81 138 VAL A CA 1
ATOM 1024 C C . VAL A 1 138 ? 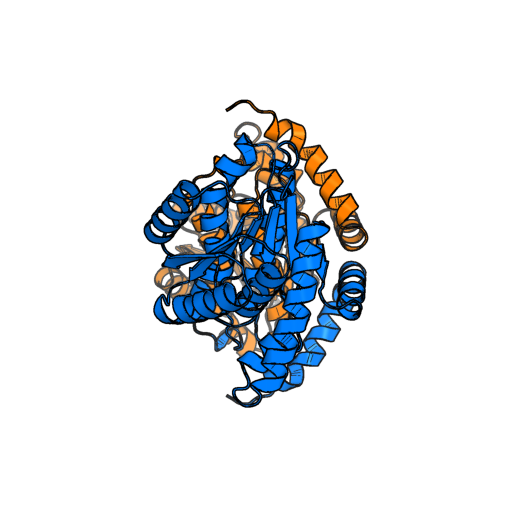-5.246 8.312 7.348 1 92.81 138 VAL A C 1
ATOM 1026 O O . VAL A 1 138 ? -5.613 8.312 6.172 1 92.81 138 VAL A O 1
ATOM 1029 N N . SER A 1 139 ? -4.965 7.312 7.984 1 90.56 139 SER A N 1
ATOM 1030 C CA . SER A 1 139 ? -5.078 5.973 7.418 1 90.56 139 SER A CA 1
ATOM 1031 C C . SER A 1 139 ? -6.297 5.238 7.961 1 90.56 139 SER A C 1
ATOM 1033 O O . SER A 1 139 ? -7.395 5.805 8.016 1 90.56 139 SER A O 1
ATOM 1035 N N . SER A 1 140 ? -6.191 3.943 8.102 1 74.62 140 SER A N 1
ATOM 1036 C CA . SER A 1 140 ? -7.258 3.086 8.609 1 74.62 140 SER A CA 1
ATOM 1037 C C . SER A 1 140 ? -6.691 1.848 9.297 1 74.62 140 SER A C 1
ATOM 1039 O O . SER A 1 140 ? -5.547 1.462 9.047 1 74.62 140 SER A O 1
ATOM 1041 N N . ILE A 1 141 ? -7.523 1.313 10.172 1 65.62 141 ILE A N 1
ATOM 1042 C CA . ILE A 1 141 ? -7.121 0.073 10.82 1 65.62 141 ILE A CA 1
ATOM 1043 C C . ILE A 1 141 ? -6.926 -1.022 9.781 1 65.62 141 ILE A C 1
ATOM 1045 O O . ILE A 1 141 ? -6.047 -1.875 9.922 1 65.62 141 ILE A O 1
ATOM 1049 N N . VAL A 1 142 ? -7.684 -0.967 8.797 1 64.31 142 VAL A N 1
ATOM 1050 C CA . VAL A 1 142 ? -7.637 -2.027 7.797 1 64.31 142 VAL A CA 1
ATOM 1051 C C . VAL A 1 142 ? -6.391 -1.869 6.934 1 64.31 142 VAL A C 1
ATOM 1053 O O . VAL A 1 142 ? -6.02 -2.785 6.195 1 64.31 142 VAL A O 1
ATOM 1056 N N . GLY A 1 143 ? -5.777 -0.818 7.004 1 67.88 143 GLY A N 1
ATOM 1057 C CA . GLY A 1 143 ? -4.465 -0.663 6.398 1 67.88 143 GLY A CA 1
ATOM 1058 C C . GLY A 1 143 ? -3.371 -1.408 7.141 1 67.88 143 GLY A C 1
ATOM 1059 O O . GLY A 1 143 ? -2.326 -1.722 6.57 1 67.88 143 GLY A O 1
ATOM 1060 N N . ALA A 1 144 ? -3.709 -1.661 8.359 1 65.75 144 ALA A N 1
ATOM 1061 C CA . ALA A 1 144 ? -2.76 -2.377 9.203 1 65.75 144 ALA A CA 1
ATOM 1062 C C . ALA A 1 144 ? -3.141 -3.85 9.328 1 65.75 144 ALA A C 1
ATOM 1064 O O . ALA A 1 144 ? -2.268 -4.719 9.383 1 65.75 144 ALA A O 1
ATOM 1065 N N . ILE A 1 145 ? -4.41 -4.086 9.383 1 67.25 145 ILE A N 1
ATOM 1066 C CA . ILE A 1 145 ? -4.941 -5.445 9.43 1 67.25 145 ILE A CA 1
ATOM 1067 C C . ILE A 1 145 ? -5.938 -5.648 8.289 1 67.25 145 ILE A C 1
ATOM 1069 O O . ILE A 1 145 ? -7.117 -5.312 8.422 1 67.25 145 ILE A O 1
ATOM 1073 N N . PRO A 1 146 ? -5.469 -6.242 7.277 1 72.38 146 PRO A N 1
ATOM 1074 C CA . PRO A 1 146 ? -6.312 -6.309 6.082 1 72.38 146 PRO A CA 1
ATOM 1075 C C . PRO A 1 146 ? -7.574 -7.141 6.293 1 72.38 146 PRO A C 1
ATOM 1077 O O . PRO A 1 146 ? -7.559 -8.109 7.055 1 72.38 146 PRO A O 1
ATOM 1080 N N . CYS A 1 147 ? -8.648 -6.652 5.652 1 70.5 147 CYS A N 1
ATOM 1081 C CA . CYS A 1 147 ? -9.969 -7.262 5.781 1 70.5 147 CYS A CA 1
ATOM 1082 C C . CYS A 1 147 ? -10.531 -7.645 4.418 1 70.5 147 CYS A C 1
ATOM 1084 O O . CYS A 1 147 ? -10.383 -6.898 3.449 1 70.5 147 CYS A O 1
ATOM 1086 N N . PRO A 1 148 ? -11.203 -8.766 4.414 1 73.31 148 PRO A N 1
ATOM 1087 C CA . PRO A 1 148 ? -11.867 -9.133 3.158 1 73.31 148 PRO A CA 1
ATOM 1088 C C . PRO A 1 148 ? -12.93 -8.117 2.736 1 73.31 148 PRO A C 1
ATOM 1090 O O . PRO A 1 148 ? -13.43 -7.359 3.568 1 73.31 148 PRO A O 1
ATOM 1093 N N . THR A 1 149 ? -13.219 -7.977 1.388 1 72.38 149 THR A N 1
ATOM 1094 C CA . THR A 1 149 ? -14.258 -7.176 0.746 1 72.38 149 THR A CA 1
ATOM 1095 C C . THR A 1 149 ? -13.797 -5.727 0.585 1 72.38 149 THR A C 1
ATOM 1097 O O . THR A 1 149 ? -14.508 -4.906 0.003 1 72.38 149 THR A O 1
ATOM 1100 N N . VAL A 1 150 ? -12.641 -5.445 1.118 1 75.5 150 VAL A N 1
ATOM 1101 C CA . VAL A 1 150 ? -12.078 -4.113 0.912 1 75.5 150 VAL A CA 1
ATOM 1102 C C . VAL A 1 150 ? -10.594 -4.227 0.585 1 75.5 150 VAL A C 1
ATOM 1104 O O . VAL A 1 150 ? -9.781 -3.439 1.078 1 75.5 150 VAL A O 1
ATOM 1107 N N . ALA A 1 151 ? -10.336 -5.109 -0.189 1 83.62 151 ALA A N 1
ATOM 1108 C CA . ALA A 1 151 ? -8.945 -5.465 -0.458 1 83.62 151 ALA A CA 1
ATOM 1109 C C . ALA A 1 151 ? -8.188 -4.289 -1.066 1 83.62 151 ALA A C 1
ATOM 1111 O O . ALA A 1 151 ? -7.051 -4.004 -0.674 1 83.62 151 ALA A O 1
ATOM 1112 N N . SER A 1 152 ? -8.82 -3.615 -1.975 1 87.12 152 SER A N 1
ATOM 1113 C CA . SER A 1 152 ? -8.141 -2.504 -2.629 1 87.12 152 SER A CA 1
ATOM 1114 C C . SER A 1 152 ? -7.949 -1.329 -1.675 1 87.12 152 SER A C 1
ATOM 1116 O O . SER A 1 152 ? -6.926 -0.644 -1.719 1 87.12 152 SER A O 1
ATOM 1118 N N . TYR A 1 153 ? -8.891 -1.115 -0.876 1 86.06 153 TYR A N 1
ATOM 1119 C CA . TYR A 1 153 ? -8.773 -0.076 0.141 1 86.06 153 TYR A CA 1
ATOM 1120 C C . TYR A 1 153 ? -7.648 -0.399 1.119 1 86.06 153 TYR A C 1
ATOM 1122 O O . TYR A 1 153 ? -6.832 0.466 1.444 1 86.06 153 TYR A O 1
ATOM 1130 N N . CYS A 1 154 ? -7.613 -1.638 1.517 1 86.25 154 CYS A N 1
ATOM 1131 C CA . CYS A 1 154 ? -6.535 -2.09 2.387 1 86.25 154 CYS A CA 1
ATOM 1132 C C . CYS A 1 154 ? -5.176 -1.811 1.758 1 86.25 154 CYS A C 1
ATOM 1134 O O . CYS A 1 154 ? -4.25 -1.361 2.439 1 86.25 154 CYS A O 1
ATOM 1136 N N . GLY A 1 155 ? -5.121 -2.062 0.522 1 91 155 GLY A N 1
ATOM 1137 C CA . GLY A 1 155 ? -3.881 -1.806 -0.191 1 91 155 GLY A CA 1
ATOM 1138 C C . GLY A 1 155 ? -3.475 -0.344 -0.176 1 91 155 GLY A C 1
ATOM 1139 O O . GLY A 1 155 ? -2.316 -0.019 0.089 1 91 155 GLY A O 1
ATOM 1140 N N . SER A 1 156 ? -4.391 0.53 -0.417 1 92.5 156 SER A N 1
ATOM 1141 C CA . SER A 1 156 ? -4.098 1.958 -0.494 1 92.5 156 SER A CA 1
ATOM 1142 C C . SER A 1 156 ? -3.641 2.502 0.856 1 92.5 156 SER A C 1
ATOM 1144 O O . SER A 1 156 ? -2.686 3.277 0.928 1 92.5 156 SER A O 1
ATOM 1146 N N . LYS A 1 157 ? -4.293 2.064 1.851 1 90.44 157 LYS A N 1
ATOM 1147 C CA . LYS A 1 157 ? -3.963 2.566 3.18 1 90.44 157 LYS A CA 1
ATOM 1148 C C . LYS A 1 157 ? -2.672 1.938 3.701 1 90.44 157 LYS A C 1
ATOM 1150 O O . LYS A 1 157 ? -1.9 2.588 4.41 1 90.44 157 LYS A O 1
ATOM 1155 N N . ALA A 1 158 ? -2.467 0.7 3.365 1 90.44 158 ALA A N 1
ATOM 1156 C CA . ALA A 1 158 ? -1.186 0.083 3.699 1 90.44 158 ALA A CA 1
ATOM 1157 C C . ALA A 1 158 ? -0.032 0.81 3.014 1 90.44 158 ALA A C 1
ATOM 1159 O O . ALA A 1 158 ? 1.031 1 3.609 1 90.44 158 ALA A O 1
ATOM 1160 N N . ALA A 1 159 ? -0.27 1.116 1.795 1 93.31 159 ALA A N 1
ATOM 1161 C CA . ALA A 1 159 ? 0.734 1.883 1.061 1 93.31 159 ALA A CA 1
ATOM 1162 C C . ALA A 1 159 ? 1.033 3.205 1.76 1 93.31 159 ALA A C 1
ATOM 1164 O O . ALA A 1 159 ? 2.197 3.578 1.924 1 93.31 159 ALA A O 1
ATOM 1165 N N . LEU A 1 160 ? 0.009 3.842 2.186 1 93.69 160 LEU A N 1
ATOM 1166 C CA . LEU A 1 160 ? 0.151 5.117 2.881 1 93.69 160 LEU A CA 1
ATOM 1167 C C . LEU A 1 160 ? 0.952 4.945 4.168 1 93.69 160 LEU A C 1
ATOM 1169 O O . LEU A 1 160 ? 1.839 5.75 4.465 1 93.69 160 LEU A O 1
ATOM 1173 N N . ASN A 1 161 ? 0.627 3.926 4.91 1 90.25 161 ASN A N 1
ATOM 1174 C CA . ASN A 1 161 ? 1.34 3.65 6.156 1 90.25 161 ASN A CA 1
ATOM 1175 C C . ASN A 1 161 ? 2.828 3.416 5.906 1 90.25 161 ASN A C 1
ATOM 1177 O O . ASN A 1 161 ? 3.674 4.02 6.57 1 90.25 161 ASN A O 1
ATOM 1181 N N . ALA A 1 162 ? 3.092 2.568 4.965 1 89.56 162 ALA A N 1
ATOM 1182 C CA . ALA A 1 162 ? 4.48 2.215 4.684 1 89.56 162 ALA A CA 1
ATOM 1183 C C . ALA A 1 162 ? 5.266 3.428 4.191 1 89.56 162 ALA A C 1
ATOM 1185 O O . ALA A 1 162 ? 6.406 3.643 4.602 1 89.56 162 ALA A O 1
ATOM 1186 N N . TRP A 1 163 ? 4.66 4.141 3.309 1 91.38 163 TRP A N 1
ATOM 1187 C CA . TRP A 1 163 ? 5.289 5.359 2.812 1 91.38 163 TRP A CA 1
ATOM 1188 C C . TRP A 1 163 ? 5.566 6.332 3.953 1 91.38 163 TRP A C 1
ATOM 1190 O O . TRP A 1 163 ? 6.645 6.926 4.023 1 91.38 163 TRP A O 1
ATOM 1200 N N . SER A 1 164 ? 4.664 6.469 4.863 1 92.94 164 SER A N 1
ATOM 1201 C CA . SER A 1 164 ? 4.797 7.367 6.004 1 92.94 164 SER A CA 1
ATOM 1202 C C . SER A 1 164 ? 5.988 6.98 6.875 1 92.94 164 SER A C 1
ATOM 1204 O O . SER A 1 164 ? 6.781 7.84 7.266 1 92.94 164 SER A O 1
ATOM 1206 N N . HIS A 1 165 ? 6.035 5.742 7.121 1 88.06 165 HIS A N 1
ATOM 1207 C CA . HIS A 1 165 ? 7.121 5.25 7.961 1 88.06 165 HIS A CA 1
ATOM 1208 C C . HIS A 1 165 ? 8.477 5.461 7.289 1 88.06 165 HIS A C 1
ATOM 1210 O O . HIS A 1 165 ? 9.445 5.855 7.945 1 88.06 165 HIS A O 1
ATOM 1216 N N . ALA A 1 166 ? 8.578 5.195 6.039 1 86.69 166 ALA A N 1
ATOM 1217 C CA . ALA A 1 166 ? 9.82 5.391 5.297 1 86.69 166 ALA A CA 1
ATOM 1218 C C . ALA A 1 166 ? 10.188 6.871 5.227 1 86.69 166 ALA A C 1
ATOM 1220 O O . ALA A 1 166 ? 11.352 7.238 5.418 1 86.69 166 ALA A O 1
ATOM 1221 N N . LEU A 1 167 ? 9.242 7.684 4.953 1 90.38 167 LEU A N 1
ATOM 1222 C CA . LEU A 1 167 ? 9.453 9.125 4.848 1 90.38 167 LEU A CA 1
ATOM 1223 C C . LEU A 1 167 ? 9.977 9.695 6.164 1 90.38 167 LEU A C 1
ATOM 1225 O O . LEU A 1 167 ? 10.82 10.594 6.16 1 90.38 167 LEU A O 1
ATOM 1229 N N . ARG A 1 168 ? 9.406 9.242 7.277 1 90.56 168 ARG A N 1
ATOM 1230 C CA . ARG A 1 168 ? 9.836 9.703 8.594 1 90.56 168 ARG A CA 1
ATOM 1231 C C . ARG A 1 168 ? 11.352 9.602 8.734 1 90.56 168 ARG A C 1
ATOM 1233 O O . ARG A 1 168 ? 11.992 10.523 9.25 1 90.56 168 ARG A O 1
ATOM 1240 N N . GLY A 1 169 ? 11.898 8.523 8.273 1 85.81 169 GLY A N 1
ATOM 1241 C CA . GLY A 1 169 ? 13.336 8.328 8.359 1 85.81 169 GLY A CA 1
ATOM 1242 C C . GLY A 1 169 ? 14.125 9.344 7.551 1 85.81 169 GLY A C 1
ATOM 1243 O O . GLY A 1 169 ? 15.305 9.586 7.836 1 85.81 169 GLY A O 1
ATOM 1244 N N . GLU A 1 170 ? 13.531 9.93 6.578 1 87 170 GLU A N 1
ATOM 1245 C CA . GLU A 1 170 ? 14.211 10.875 5.699 1 87 170 GLU A CA 1
ATOM 1246 C C . GLU A 1 170 ? 14.109 12.297 6.238 1 87 170 GLU A C 1
ATOM 1248 O O . GLU A 1 170 ? 15.008 13.117 6.008 1 87 170 GLU A O 1
ATOM 1253 N N . VAL A 1 171 ? 13.062 12.562 7.004 1 91.69 171 VAL A N 1
ATOM 1254 C CA . VAL A 1 171 ? 12.812 13.969 7.293 1 91.69 171 VAL A CA 1
ATOM 1255 C C . VAL A 1 171 ? 13.023 14.242 8.781 1 91.69 171 VAL A C 1
ATOM 1257 O O . VAL A 1 171 ? 13.078 15.398 9.203 1 91.69 171 VAL A O 1
ATOM 1260 N N . ALA A 1 172 ? 13.148 13.211 9.562 1 87.88 172 ALA A N 1
ATOM 1261 C CA . ALA A 1 172 ? 13.312 13.359 11 1 87.88 172 ALA A CA 1
ATOM 1262 C C . ALA A 1 172 ? 14.508 14.25 11.328 1 87.88 172 ALA A C 1
ATOM 1264 O O . ALA A 1 172 ? 14.438 15.086 12.234 1 87.88 172 ALA A O 1
ATOM 1265 N N . GLN A 1 173 ? 15.508 14.125 10.562 1 88 173 GLN A N 1
ATOM 1266 C CA . GLN A 1 173 ? 16.719 14.891 10.805 1 88 173 GLN A CA 1
ATOM 1267 C C . GLN A 1 173 ? 16.5 16.375 10.531 1 88 173 GLN A C 1
ATOM 1269 O O . GLN A 1 173 ? 17.281 17.219 10.969 1 88 173 GLN A O 1
ATOM 1274 N N . HIS A 1 174 ? 15.43 16.688 9.82 1 92.62 174 HIS A N 1
ATOM 1275 C CA . HIS A 1 174 ? 15.133 18.062 9.477 1 92.62 174 HIS A CA 1
ATOM 1276 C C . HIS A 1 174 ? 14.07 18.656 10.398 1 92.62 174 HIS A C 1
ATOM 1278 O O . HIS A 1 174 ? 13.492 19.703 10.109 1 92.62 174 HIS A O 1
ATOM 1284 N N . GLY A 1 175 ? 13.711 17.875 11.445 1 94 175 GLY A N 1
ATOM 1285 C CA . GLY A 1 175 ? 12.781 18.406 12.43 1 94 175 GLY A CA 1
ATOM 1286 C C . GLY A 1 175 ? 11.328 18.25 12.031 1 94 175 GLY A C 1
ATOM 1287 O O . GLY A 1 175 ? 10.438 18.844 12.656 1 94 175 GLY A O 1
ATOM 1288 N N . VAL A 1 176 ? 11.094 17.547 10.969 1 96 176 VAL A N 1
ATOM 1289 C CA . VAL A 1 176 ? 9.727 17.312 10.516 1 96 176 VAL A CA 1
ATOM 1290 C C . VAL A 1 176 ? 9.227 15.969 11.055 1 96 176 VAL A C 1
ATOM 1292 O O . VAL A 1 176 ? 9.945 14.977 11.023 1 96 176 VAL A O 1
ATOM 1295 N N . ARG A 1 177 ? 8.031 15.93 11.578 1 96 177 ARG A N 1
ATOM 1296 C CA . ARG A 1 177 ? 7.434 14.727 12.156 1 96 177 ARG A CA 1
ATOM 1297 C C . ARG A 1 177 ? 6.363 14.148 11.234 1 96 177 ARG A C 1
ATOM 1299 O O . ARG A 1 177 ? 5.617 14.898 10.594 1 96 177 ARG A O 1
ATOM 1306 N N . ILE A 1 178 ? 6.344 12.852 11.18 1 95.56 178 ILE A N 1
ATOM 1307 C CA . ILE A 1 178 ? 5.332 12.141 10.406 1 95.56 178 ILE A CA 1
ATOM 1308 C C . ILE A 1 178 ? 4.5 11.258 11.328 1 95.56 178 ILE A C 1
ATOM 1310 O O . ILE A 1 178 ? 5.047 10.445 12.078 1 95.56 178 ILE A O 1
ATOM 1314 N N . VAL A 1 179 ? 3.164 11.414 11.273 1 94.5 179 VAL A N 1
ATOM 1315 C CA . VAL A 1 179 ? 2.258 10.656 12.133 1 94.5 179 VAL A CA 1
ATOM 1316 C C . VAL A 1 179 ? 1.281 9.859 11.273 1 94.5 179 VAL A C 1
ATOM 1318 O O . VAL A 1 179 ? 0.685 10.398 10.336 1 94.5 179 VAL A O 1
ATOM 1321 N N . VAL A 1 180 ? 1.234 8.578 11.523 1 92.69 180 VAL A N 1
ATOM 1322 C CA . VAL A 1 180 ? 0.167 7.766 10.961 1 92.69 180 VAL A CA 1
ATOM 1323 C C . VAL A 1 180 ? -1.01 7.703 11.93 1 92.69 180 VAL A C 1
ATOM 1325 O O . VAL A 1 180 ? -0.869 7.223 13.055 1 92.69 180 VAL A O 1
ATOM 1328 N N . PHE A 1 181 ? -2.125 8.242 11.492 1 92.5 181 PHE A N 1
ATOM 1329 C CA . PHE A 1 181 ? -3.318 8.242 12.328 1 92.5 181 PHE A CA 1
ATOM 1330 C C . PHE A 1 181 ? -4.305 7.18 11.867 1 92.5 181 PHE A C 1
ATOM 1332 O O . PHE A 1 181 ? -4.68 7.141 10.695 1 92.5 181 PHE A O 1
ATOM 1339 N N . LEU A 1 182 ? -4.672 6.266 12.711 1 87.44 182 LEU A N 1
ATOM 1340 C CA . LEU A 1 182 ? -5.582 5.168 12.406 1 87.44 182 LEU A CA 1
ATOM 1341 C C . LEU A 1 182 ? -6.926 5.375 13.102 1 87.44 182 LEU A C 1
ATOM 1343 O O . LEU A 1 182 ? -7.066 5.082 14.297 1 87.44 182 LEU A O 1
ATOM 1347 N N . PRO A 1 183 ? -7.859 5.781 12.25 1 81 183 PRO A N 1
ATOM 1348 C CA . PRO A 1 183 ? -9.188 5.918 12.852 1 81 183 PRO A CA 1
ATOM 1349 C C . PRO A 1 183 ? -9.844 4.574 13.148 1 81 183 PRO A C 1
ATOM 1351 O O . PRO A 1 183 ? -9.477 3.559 12.555 1 81 183 PRO A O 1
ATOM 1354 N N . SER A 1 184 ? -10.5 4.156 14.234 1 58.94 184 SER A N 1
ATOM 1355 C CA . SER A 1 184 ? -11.188 2.906 14.547 1 58.94 184 SER A CA 1
ATOM 1356 C C . SER A 1 184 ? -12.203 2.543 13.469 1 58.94 184 SER A C 1
ATOM 1358 O O . SER A 1 184 ? -12.672 3.414 12.734 1 58.94 184 SER A O 1
ATOM 1360 N N . HIS A 1 185 ? -12.172 1.11 12.898 1 50.09 185 HIS A N 1
ATOM 1361 C CA . HIS A 1 185 ? -13.094 0.563 11.906 1 50.09 185 HIS A CA 1
ATOM 1362 C C . HIS A 1 185 ? -14.492 1.158 12.062 1 50.09 185 HIS A C 1
ATOM 1364 O O . HIS A 1 185 ? -15.273 1.168 11.109 1 50.09 185 HIS A O 1
ATOM 1370 N N . THR A 1 186 ? -14.953 0.775 13.203 1 42.81 186 THR A N 1
ATOM 1371 C CA . THR A 1 186 ? -16.406 0.657 13.297 1 42.81 186 THR A CA 1
ATOM 1372 C C . THR A 1 186 ? -17.094 1.802 12.555 1 42.81 186 THR A C 1
ATOM 1374 O O . THR A 1 186 ? -18.188 1.636 12.031 1 42.81 186 THR A O 1
ATOM 1377 N N . ASP A 1 187 ? -16.797 2.992 12.906 1 39.34 187 ASP A N 1
ATOM 1378 C CA . ASP A 1 187 ? -17.797 4.043 12.773 1 39.34 187 ASP A CA 1
ATOM 1379 C C . ASP A 1 187 ? -17.953 4.473 11.32 1 39.34 187 ASP A C 1
ATOM 1381 O O . ASP A 1 187 ? -19.078 4.672 10.844 1 39.34 187 ASP A O 1
ATOM 1385 N N . THR A 1 188 ? -16.953 4.734 10.594 1 39 188 THR A N 1
ATOM 1386 C CA . THR A 1 188 ? -17.141 5.34 9.281 1 39 188 THR A CA 1
ATOM 1387 C C . THR A 1 188 ? -17.25 4.266 8.203 1 39 188 THR A C 1
ATOM 1389 O O . THR A 1 188 ? -18.047 4.406 7.262 1 39 188 THR A O 1
ATOM 1392 N N . GLU A 1 189 ? -16.438 3.332 8.156 1 40.91 189 GLU A N 1
ATOM 1393 C CA . GLU A 1 189 ? -16.391 2.498 6.961 1 40.91 189 GLU A CA 1
ATOM 1394 C C . GLU A 1 189 ? -17.656 1.657 6.824 1 40.91 189 GLU A C 1
ATOM 1396 O O . GLU A 1 189 ? -18.172 1.469 5.715 1 40.91 189 GLU A O 1
ATOM 1401 N N . HIS A 1 190 ? -18.031 0.998 7.844 1 40.31 190 HIS A N 1
ATOM 1402 C CA . HIS A 1 190 ? -19.375 0.416 7.816 1 40.31 190 HIS A CA 1
ATOM 1403 C C . HIS A 1 190 ? -20.438 1.495 7.668 1 40.31 190 HIS A C 1
ATOM 1405 O O . HIS A 1 190 ? -21.469 1.271 7.027 1 40.31 190 HIS A O 1
ATOM 1411 N N . ALA A 1 191 ? -20.312 2.539 8.359 1 37.59 191 ALA A N 1
ATOM 1412 C CA . ALA A 1 191 ? -21.266 3.631 8.188 1 37.59 191 ALA A CA 1
ATOM 1413 C C . ALA A 1 191 ? -21.234 4.184 6.766 1 37.59 191 ALA A C 1
ATOM 1415 O O . ALA A 1 191 ? -22.234 4.684 6.254 1 37.59 191 ALA A O 1
ATOM 1416 N N . LEU A 1 192 ? -20.219 4.285 6.184 1 36.75 192 LEU A N 1
ATOM 1417 C CA . LEU A 1 192 ? -20.141 4.762 4.805 1 36.75 192 LEU A CA 1
ATOM 1418 C C . LEU A 1 192 ? -20.797 3.768 3.852 1 36.75 192 LEU A C 1
ATOM 1420 O O . LEU A 1 192 ? -21.266 4.148 2.775 1 36.75 192 LEU A O 1
ATOM 1424 N N . ALA A 1 193 ? -20.641 2.646 3.996 1 36.16 193 ALA A N 1
ATOM 1425 C CA . ALA A 1 193 ? -21.406 1.736 3.154 1 36.16 193 ALA A CA 1
ATOM 1426 C C . ALA A 1 193 ? -22.891 1.753 3.537 1 36.16 193 ALA A C 1
ATOM 1428 O O . ALA A 1 193 ? -23.75 1.368 2.742 1 36.16 193 ALA A O 1
ATOM 1429 N N . THR A 1 194 ? -23.297 1.72 4.797 1 35.44 194 THR A N 1
ATOM 1430 C CA . THR A 1 194 ? -24.719 1.663 5.086 1 35.44 194 THR A CA 1
ATOM 1431 C C . THR A 1 194 ? -25.297 3.066 5.234 1 35.44 194 THR A C 1
ATOM 1433 O O . THR A 1 194 ? -24.75 3.895 5.965 1 35.44 194 THR A O 1
ATOM 1436 N N . THR A 1 195 ? -25.922 3.754 4.238 1 34.75 195 THR A N 1
ATOM 1437 C CA . THR A 1 195 ? -26.719 4.977 4.184 1 34.75 195 THR A CA 1
ATOM 1438 C C . THR A 1 195 ? -27.297 5.305 5.551 1 34.75 195 THR A C 1
ATOM 1440 O O . THR A 1 195 ? -27.922 6.359 5.734 1 34.75 195 THR A O 1
ATOM 1443 N N . ARG A 1 196 ? -27.859 4.391 6.242 1 32.25 196 ARG A N 1
ATOM 1444 C CA . ARG A 1 196 ? -28.969 4.719 7.137 1 32.25 196 ARG A CA 1
ATOM 1445 C C . ARG A 1 196 ? -28.484 5.527 8.336 1 32.25 196 ARG A C 1
ATOM 1447 O O . ARG A 1 196 ? -29.281 6.047 9.109 1 32.25 196 ARG A O 1
ATOM 1454 N N . PHE A 1 197 ? -27.312 5.473 8.977 1 33.19 197 PHE A N 1
ATOM 1455 C CA . PHE A 1 197 ? -27.281 6.121 10.289 1 33.19 197 PHE A CA 1
ATOM 1456 C C . PHE A 1 197 ? -26.328 7.309 10.289 1 33.19 197 PHE A C 1
ATOM 1458 O O . PHE A 1 197 ? -25.172 7.172 10.672 1 33.19 197 PHE A O 1
ATOM 1465 N N . ASP A 1 198 ? -26.594 8.438 9.898 1 37.72 198 ASP A N 1
ATOM 1466 C CA . ASP A 1 198 ? -26.047 9.789 9.867 1 37.72 198 ASP A CA 1
ATOM 1467 C C . ASP A 1 198 ? -25.422 10.16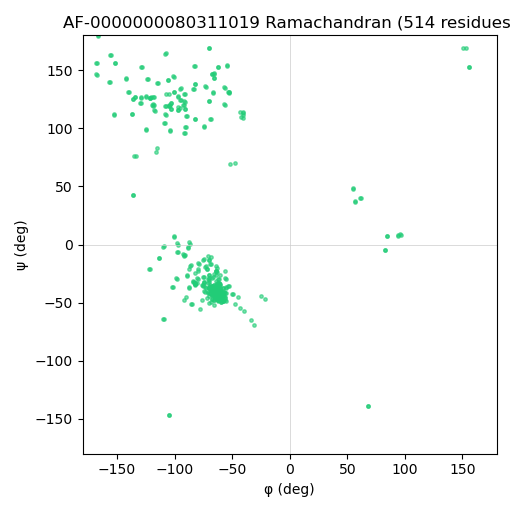4 11.211 1 37.72 198 ASP A C 1
ATOM 1469 O O . ASP A 1 198 ? -24.328 10.727 11.258 1 37.72 198 ASP A O 1
ATOM 1473 N N . GLY A 1 199 ? -26.25 10.016 12.258 1 37.03 199 GLY A N 1
ATOM 1474 C CA . GLY A 1 199 ? -25.891 10.484 13.586 1 37.03 199 GLY A CA 1
ATOM 1475 C C . GLY A 1 199 ? -24.703 9.742 14.172 1 37.03 199 GLY A C 1
ATOM 1476 O O . GLY A 1 199 ? -23.844 10.344 14.82 1 37.03 199 GLY A O 1
ATOM 1477 N N . VAL A 1 200 ? -24.688 8.461 14.086 1 38.72 200 VAL A N 1
ATOM 1478 C CA . VAL A 1 200 ? -23.625 7.609 14.625 1 38.72 200 VAL A CA 1
ATOM 1479 C C . VAL A 1 200 ? -22.328 7.875 13.883 1 38.72 200 VAL A C 1
ATOM 1481 O O . VAL A 1 200 ? -21.25 7.852 14.477 1 38.72 200 VAL A O 1
ATOM 1484 N N . ILE A 1 201 ? -22.516 8.32 12.711 1 46.38 201 ILE A N 1
ATOM 1485 C CA . ILE A 1 201 ? -21.375 8.68 11.875 1 46.38 201 ILE A CA 1
ATOM 1486 C C . ILE A 1 201 ? -20.734 9.961 12.414 1 46.38 201 ILE A C 1
ATOM 1488 O O . ILE A 1 201 ? -19.5 10.055 12.492 1 46.38 201 ILE A O 1
ATOM 1492 N N . ALA A 1 202 ? -21.703 10.914 12.828 1 49.09 202 ALA A N 1
ATOM 1493 C CA . ALA A 1 202 ? -21.234 12.203 13.328 1 49.09 202 ALA A CA 1
ATOM 1494 C C . ALA A 1 202 ? -20.469 12.039 14.641 1 49.09 202 ALA A C 1
ATOM 1496 O O . ALA A 1 202 ? -19.422 12.656 14.844 1 49.09 202 ALA A O 1
ATOM 1497 N N . LEU A 1 203 ? -21.016 11.367 15.656 1 50.66 203 LEU A N 1
ATOM 1498 C CA . LEU A 1 203 ? -20.375 11.156 16.953 1 50.66 203 LEU A CA 1
ATOM 1499 C C . LEU A 1 203 ? -19.031 10.477 16.781 1 50.66 203 LEU A C 1
ATOM 1501 O O . LEU A 1 203 ? -18.078 10.812 17.484 1 50.66 203 LEU A O 1
ATOM 1505 N N . ARG A 1 204 ? -19.062 9.914 15.719 1 68.69 204 ARG A N 1
ATOM 1506 C CA . ARG A 1 204 ? -17.844 9.133 15.484 1 68.69 204 ARG A CA 1
ATOM 1507 C C . ARG A 1 204 ? -16.766 9.984 14.836 1 68.69 204 ARG A C 1
ATOM 1509 O O . ARG A 1 204 ? -15.594 9.914 15.227 1 68.69 204 ARG A O 1
ATOM 1516 N N . ALA A 1 205 ? -17.312 11.023 14.25 1 80.06 205 ALA A N 1
ATOM 1517 C CA . ALA A 1 205 ? -16.344 11.914 13.617 1 80.06 205 ALA A CA 1
ATOM 1518 C C . ALA A 1 205 ? -15.734 12.875 14.633 1 80.06 205 ALA A C 1
ATOM 1520 O O . ALA A 1 205 ? -14.539 13.172 14.578 1 80.06 205 ALA A O 1
ATOM 1521 N N . ASP A 1 206 ? -16.578 13.273 15.648 1 83.31 206 ASP A N 1
ATOM 1522 C CA . ASP A 1 206 ? -16.094 14.203 16.672 1 83.31 206 ASP A CA 1
ATOM 1523 C C . ASP A 1 206 ? -15.062 13.547 17.578 1 83.31 206 ASP A C 1
ATOM 1525 O O . ASP A 1 206 ? -14.055 14.164 17.938 1 83.31 206 ASP A O 1
ATOM 1529 N N . TYR A 1 207 ? -15.375 12.352 17.891 1 83.62 207 TYR A N 1
ATOM 1530 C CA . TYR A 1 207 ? -14.414 11.625 18.719 1 83.62 207 TYR A CA 1
ATOM 1531 C C . TYR A 1 207 ? -13.102 11.438 17.969 1 83.62 207 TYR A C 1
ATOM 1533 O O . TYR A 1 207 ? -12.023 11.688 18.531 1 83.62 207 TYR A O 1
ATOM 1541 N N . VAL A 1 208 ? -13.211 11.023 16.734 1 87.44 208 VAL A N 1
ATOM 1542 C CA . VAL A 1 208 ? -12.023 10.789 15.922 1 87.44 208 VAL A CA 1
ATOM 1543 C C . VAL A 1 208 ? -11.234 12.094 15.766 1 87.44 208 VAL A C 1
ATOM 1545 O O . VAL A 1 208 ? -10.008 12.094 15.828 1 87.44 208 VAL A O 1
ATOM 1548 N N . ALA A 1 209 ? -12 13.156 15.633 1 91.38 209 ALA A N 1
ATOM 1549 C CA . ALA A 1 209 ? -11.367 14.461 15.477 1 91.38 209 ALA A CA 1
ATOM 1550 C C . ALA A 1 209 ? -10.586 14.844 16.734 1 91.38 209 ALA A C 1
ATOM 1552 O O . ALA A 1 209 ? -9.477 15.375 16.641 1 91.38 209 ALA A O 1
ATOM 1553 N N . THR A 1 210 ? -11.172 14.594 17.891 1 90.75 210 THR A N 1
ATOM 1554 C CA . THR A 1 210 ? -10.5 14.891 19.141 1 90.75 210 THR A CA 1
ATOM 1555 C C . THR A 1 210 ? -9.203 14.102 19.266 1 90.75 210 THR A C 1
ATOM 1557 O O . THR A 1 210 ? -8.172 14.641 19.672 1 90.75 210 THR A O 1
ATOM 1560 N N . GLU A 1 211 ? -9.281 12.867 18.859 1 89.81 211 GLU A N 1
ATOM 1561 C CA . GLU A 1 211 ? -8.094 12.023 18.922 1 89.81 211 GLU A CA 1
ATOM 1562 C C . GLU A 1 211 ? -7.051 12.469 17.891 1 89.81 211 GLU A C 1
ATOM 1564 O O . GLU A 1 211 ? -5.848 12.391 18.156 1 89.81 211 GLU A O 1
ATOM 1569 N N . LEU A 1 212 ? -7.512 12.875 16.781 1 92.75 212 LEU A N 1
ATOM 1570 C CA . LEU A 1 212 ? -6.594 13.367 15.758 1 92.75 212 LEU A CA 1
ATOM 1571 C C . LEU A 1 212 ? -5.848 14.609 16.25 1 92.75 212 LEU A C 1
ATOM 1573 O O . LEU A 1 212 ? -4.645 14.734 16.031 1 92.75 212 LEU A O 1
ATOM 1577 N N . VAL A 1 213 ? -6.559 15.508 16.969 1 94.38 213 VAL A N 1
ATOM 1578 C CA . VAL A 1 213 ? -5.93 16.703 17.531 1 94.38 213 VAL A CA 1
ATOM 1579 C C . VAL A 1 213 ? -4.867 16.281 18.547 1 94.38 213 VAL A C 1
ATOM 1581 O O . VAL A 1 213 ? -3.77 16.844 18.562 1 94.38 213 VAL A O 1
ATOM 1584 N N . ARG A 1 214 ? -5.172 15.273 19.328 1 92.31 214 ARG A N 1
ATOM 1585 C CA . ARG A 1 214 ? -4.191 14.758 20.281 1 92.31 214 ARG A CA 1
ATOM 1586 C C . ARG A 1 214 ? -2.975 14.188 19.562 1 92.31 214 ARG A C 1
ATOM 1588 O O . ARG A 1 214 ? -1.84 14.367 20 1 92.31 214 ARG A O 1
ATOM 1595 N N . ALA A 1 215 ? -3.275 13.516 18.453 1 91.81 215 ALA A N 1
ATOM 1596 C CA . ALA A 1 215 ? -2.195 12.93 17.656 1 91.81 215 ALA A CA 1
ATOM 1597 C C . ALA A 1 215 ? -1.287 14.008 17.094 1 91.81 215 ALA A C 1
ATOM 1599 O O . ALA A 1 215 ? -0.068 13.836 17.016 1 91.81 215 ALA A O 1
ATOM 1600 N N . ILE A 1 216 ? -1.893 15.078 16.672 1 94.06 216 ILE A N 1
ATOM 1601 C CA . ILE A 1 216 ? -1.132 16.203 16.141 1 94.06 216 ILE A CA 1
ATOM 1602 C C . ILE A 1 216 ? -0.194 16.75 17.203 1 94.06 216 ILE A C 1
ATOM 1604 O O . ILE A 1 216 ? 0.984 17 16.938 1 94.06 216 ILE A O 1
ATOM 1608 N N . ASP A 1 217 ? -0.656 16.844 18.406 1 91.88 217 ASP A N 1
ATOM 1609 C CA . ASP A 1 217 ? 0.107 17.438 19.5 1 91.88 217 ASP A CA 1
ATOM 1610 C C . ASP A 1 217 ? 1.22 16.5 19.969 1 91.88 217 ASP A C 1
ATOM 1612 O O . ASP A 1 217 ? 2.34 16.953 20.234 1 91.88 217 ASP A O 1
ATOM 1616 N N . ARG A 1 218 ? 0.918 15.242 20.031 1 87.88 218 ARG A N 1
ATOM 1617 C CA . ARG A 1 218 ? 1.871 14.266 20.547 1 87.88 218 ARG A CA 1
ATOM 1618 C C . ARG A 1 218 ? 2.863 13.844 19.469 1 87.88 218 ARG A C 1
ATOM 1620 O O . ARG A 1 218 ? 4.004 13.492 19.781 1 87.88 218 ARG A O 1
ATOM 1627 N N . ALA A 1 219 ? 2.393 13.797 18.281 1 88.81 219 ALA A N 1
ATOM 1628 C CA . ALA A 1 219 ? 3.141 13.461 17.078 1 88.81 219 ALA A CA 1
ATOM 1629 C C . ALA A 1 219 ? 3.832 12.109 17.219 1 88.81 219 ALA A C 1
ATOM 1631 O O . ALA A 1 219 ? 5.031 11.984 16.953 1 88.81 219 ALA A O 1
ATOM 1632 N N . PRO A 1 220 ? 3.061 11.102 17.672 1 85 220 PRO A N 1
ATOM 1633 C CA . PRO A 1 220 ? 3.66 9.766 17.719 1 85 220 PRO A CA 1
ATOM 1634 C C . PRO A 1 220 ? 3.887 9.18 16.328 1 85 220 PRO A C 1
ATOM 1636 O O . PRO A 1 220 ? 3.459 9.758 15.328 1 85 220 PRO A O 1
ATOM 1639 N N . ARG A 1 221 ? 4.645 8.062 16.359 1 85.06 221 ARG A N 1
ATOM 1640 C CA . ARG A 1 221 ? 4.852 7.34 15.102 1 85.06 221 ARG A CA 1
ATOM 1641 C C . ARG A 1 221 ? 3.525 6.91 14.492 1 85.06 221 ARG A C 1
ATOM 1643 O O . ARG A 1 221 ? 3.311 7.07 13.289 1 85.06 221 ARG A O 1
ATOM 1650 N N . ALA A 1 222 ? 2.723 6.352 15.289 1 85.69 222 ALA A N 1
ATOM 1651 C CA . ALA A 1 222 ? 1.379 5.895 14.945 1 85.69 222 ALA A CA 1
ATOM 1652 C C . ALA A 1 222 ? 0.405 6.133 16.094 1 85.69 222 ALA A C 1
ATOM 1654 O O . ALA A 1 222 ? 0.777 6.02 17.266 1 85.69 222 ALA A O 1
ATOM 1655 N N . TYR A 1 223 ? -0.825 6.504 15.742 1 82.81 223 TYR A N 1
ATOM 1656 C CA . TYR A 1 223 ? -1.841 6.812 16.75 1 82.81 223 TYR A CA 1
ATOM 1657 C C . TYR A 1 223 ? -3.184 6.195 16.375 1 82.81 223 TYR A C 1
ATOM 1659 O O . TYR A 1 223 ? -3.803 6.598 15.383 1 82.81 223 TYR A O 1
ATOM 1667 N N . ALA A 1 224 ? -3.592 5.246 17.125 1 79.38 224 ALA A N 1
ATOM 1668 C CA . ALA A 1 224 ? -4.926 4.68 16.953 1 79.38 224 ALA A CA 1
ATOM 1669 C C . ALA A 1 224 ? -5.941 5.395 17.844 1 79.38 224 ALA A C 1
ATOM 1671 O O . ALA A 1 224 ? -5.727 5.555 19.047 1 79.38 224 ALA A O 1
ATOM 1672 N N . ALA A 1 225 ? -7.012 5.793 17.219 1 76.56 225 ALA A N 1
ATOM 1673 C CA . ALA A 1 225 ? -8.008 6.598 17.922 1 76.56 225 ALA A CA 1
ATOM 1674 C C . ALA A 1 225 ? -8.633 5.809 19.078 1 76.56 225 ALA A C 1
ATOM 1676 O O . ALA A 1 225 ? -9.023 6.387 20.094 1 76.56 225 ALA A O 1
ATOM 1677 N N . SER A 1 226 ? -8.773 4.531 18.922 1 75.81 226 SER A N 1
ATOM 1678 C CA . SER A 1 226 ? -9.352 3.67 19.938 1 75.81 226 SER A CA 1
ATOM 1679 C C . SER A 1 226 ? -8.273 2.85 20.656 1 75.81 226 SER A C 1
ATOM 1681 O O . SER A 1 226 ? -7.473 2.178 20 1 75.81 226 SER A O 1
ATOM 1683 N N . PRO A 1 227 ? -8.32 2.908 22 1 73.31 227 PRO A N 1
ATOM 1684 C CA . PRO A 1 227 ? -7.352 2.09 22.719 1 73.31 227 PRO A CA 1
ATOM 1685 C C . PRO A 1 227 ? -7.496 0.599 22.438 1 73.31 227 PRO A C 1
ATOM 1687 O O . PRO A 1 227 ? -6.508 -0.138 22.453 1 73.31 227 PRO A O 1
ATOM 1690 N N . VAL A 1 228 ? -8.734 0.219 22.234 1 69.56 228 VAL A N 1
ATOM 1691 C CA . VAL A 1 228 ? -8.977 -1.182 21.922 1 69.56 228 VAL A CA 1
ATOM 1692 C C . VAL A 1 228 ? -8.281 -1.537 20.609 1 69.56 228 VAL A C 1
ATOM 1694 O O . VAL A 1 228 ? -7.652 -2.592 20.5 1 69.56 228 VAL A O 1
ATOM 1697 N N . PHE A 1 229 ? -8.266 -0.605 19.75 1 74.38 229 PHE A N 1
ATOM 1698 C CA . PHE A 1 229 ? -7.66 -0.875 18.453 1 74.38 229 PHE A CA 1
ATOM 1699 C C . PHE A 1 229 ? -6.141 -0.779 18.531 1 74.38 229 PHE A C 1
ATOM 1701 O O . PHE A 1 229 ? -5.43 -1.49 17.812 1 74.38 229 PHE A O 1
ATOM 1708 N N . ARG A 1 230 ? -5.797 0.038 19.406 1 75.25 230 ARG A N 1
ATOM 1709 C CA . ARG A 1 230 ? -4.355 0.096 19.641 1 75.25 230 ARG A CA 1
ATOM 1710 C C . ARG A 1 230 ? -3.82 -1.249 20.109 1 75.25 230 ARG A C 1
ATOM 1712 O O . ARG A 1 230 ? -2.773 -1.708 19.656 1 75.25 230 ARG A O 1
ATOM 1719 N N . ALA A 1 231 ? -4.562 -1.85 21.031 1 75.5 231 ALA A N 1
ATOM 1720 C CA . ALA A 1 231 ? -4.176 -3.164 21.547 1 75.5 231 ALA A CA 1
ATOM 1721 C C . ALA A 1 231 ? -4.27 -4.227 20.453 1 75.5 231 ALA A C 1
ATOM 1723 O O . ALA A 1 231 ? -3.408 -5.102 20.344 1 75.5 231 ALA A O 1
ATOM 1724 N N . PHE A 1 232 ? -5.258 -4.059 19.688 1 74.44 232 PHE A N 1
ATOM 1725 C CA . PHE A 1 232 ? -5.461 -5.02 18.609 1 74.44 232 PHE A CA 1
ATOM 1726 C C . PHE A 1 232 ? -4.34 -4.934 17.578 1 74.44 232 PHE A C 1
ATOM 1728 O O . PHE A 1 232 ? -3.863 -5.957 17.078 1 74.44 232 PHE A O 1
ATOM 1735 N N . LEU A 1 233 ? -3.951 -3.738 17.297 1 75.31 233 LEU A N 1
ATOM 1736 C CA . LEU A 1 233 ? -2.859 -3.543 16.344 1 75.31 233 LEU A CA 1
ATOM 1737 C C . LEU A 1 233 ? -1.573 -4.18 16.859 1 75.31 233 LEU A C 1
ATOM 1739 O O . LEU A 1 233 ? -0.834 -4.801 16.094 1 75.31 233 LEU A O 1
ATOM 1743 N N . ARG A 1 234 ? -1.381 -4.047 18.125 1 75 234 ARG A N 1
ATOM 1744 C CA . ARG A 1 234 ? -0.195 -4.648 18.734 1 75 234 ARG A CA 1
ATOM 1745 C C . ARG A 1 234 ? -0.263 -6.172 18.656 1 75 234 ARG A C 1
ATOM 1747 O O . ARG A 1 234 ? 0.726 -6.828 18.328 1 75 234 ARG A O 1
ATOM 1754 N N . LEU A 1 235 ? -1.434 -6.684 18.938 1 76.69 235 LEU A N 1
ATOM 1755 C CA . LEU A 1 235 ? -1.619 -8.133 18.906 1 76.69 235 LEU A CA 1
ATOM 1756 C C . LEU A 1 235 ? -1.496 -8.664 17.469 1 76.69 235 LEU A C 1
ATOM 1758 O O . LEU A 1 235 ? -0.937 -9.742 17.25 1 76.69 235 LEU A O 1
ATOM 1762 N N . ALA A 1 236 ? -2.012 -7.902 16.594 1 74.25 236 ALA A N 1
ATOM 1763 C CA . ALA A 1 236 ? -1.939 -8.305 15.188 1 74.25 236 ALA A CA 1
ATOM 1764 C C . ALA A 1 236 ? -0.492 -8.359 14.711 1 74.25 236 ALA A C 1
ATOM 1766 O O . ALA A 1 236 ? -0.137 -9.211 13.891 1 74.25 236 ALA A O 1
ATOM 1767 N N . GLY A 1 237 ? 0.255 -7.406 15.172 1 74.06 237 GLY A N 1
ATOM 1768 C CA . GLY A 1 237 ? 1.675 -7.434 14.859 1 74.06 237 GLY A CA 1
ATOM 1769 C C . GLY A 1 237 ? 2.385 -8.656 15.414 1 74.06 237 GLY A C 1
ATOM 1770 O O . GLY A 1 237 ? 3.271 -9.211 14.758 1 74.06 237 GLY A O 1
ATOM 1771 N N . MET A 1 238 ? 1.883 -9.086 16.562 1 73.69 238 MET A N 1
ATOM 1772 C CA . MET A 1 238 ? 2.502 -10.227 17.25 1 73.69 238 MET A CA 1
ATOM 1773 C C . MET A 1 238 ? 2 -11.547 16.672 1 73.69 238 MET A C 1
ATOM 1775 O O . MET A 1 238 ? 2.742 -12.523 16.609 1 73.69 238 MET A O 1
ATOM 1779 N N . PHE A 1 239 ? 0.739 -11.547 16.219 1 77.44 239 PHE A N 1
ATOM 1780 C CA . PHE A 1 239 ? 0.11 -12.773 15.742 1 77.44 239 PHE A CA 1
ATOM 1781 C C . PHE A 1 239 ? -0.632 -12.516 14.438 1 77.44 239 PHE A C 1
ATOM 1783 O O . PHE A 1 239 ? -1.864 -12.547 14.398 1 77.44 239 PHE A O 1
ATOM 1790 N N . PRO A 1 240 ? 0.129 -12.414 13.406 1 75.94 240 PRO A N 1
ATOM 1791 C CA . PRO A 1 240 ? -0.497 -12.016 12.141 1 75.94 240 PRO A CA 1
ATOM 1792 C C . PRO A 1 240 ? -1.521 -13.031 11.641 1 75.94 240 PRO A C 1
ATOM 1794 O O . PRO A 1 240 ? -2.568 -12.648 11.109 1 75.94 240 PRO A O 1
ATOM 1797 N N . ALA A 1 241 ? -1.273 -14.32 11.797 1 75.56 241 ALA A N 1
ATOM 1798 C CA . ALA A 1 241 ? -2.217 -15.344 11.359 1 75.56 241 ALA A CA 1
ATOM 1799 C C . ALA A 1 241 ? -3.527 -15.258 12.133 1 75.56 241 ALA A C 1
ATOM 1801 O O . ALA A 1 241 ? -4.605 -15.414 11.562 1 75.56 241 ALA A O 1
ATOM 1802 N N . TRP A 1 242 ? -3.354 -15.031 13.414 1 74.25 242 TRP A N 1
ATOM 1803 C CA . TRP A 1 242 ? -4.531 -14.883 14.266 1 74.25 242 TRP A CA 1
ATOM 1804 C C . TRP A 1 242 ? -5.359 -13.672 13.836 1 74.25 242 TRP A C 1
ATOM 1806 O O . TRP A 1 242 ? -6.586 -13.758 13.734 1 74.25 242 TRP A O 1
ATOM 1816 N N . ALA A 1 243 ? -4.715 -12.523 13.617 1 74.5 243 ALA A N 1
ATOM 1817 C CA . ALA A 1 243 ? -5.395 -11.297 13.219 1 74.5 243 ALA A CA 1
ATOM 1818 C C . ALA A 1 243 ? -6.137 -11.477 11.906 1 74.5 243 ALA A C 1
ATOM 1820 O O . ALA A 1 243 ? -7.273 -11.023 11.75 1 74.5 243 ALA A O 1
ATOM 1821 N N . GLU A 1 244 ? -5.52 -12.156 11.023 1 76.31 244 GLU A N 1
ATOM 1822 C CA . GLU A 1 244 ? -6.141 -12.414 9.734 1 76.31 244 GLU A CA 1
ATOM 1823 C C . GLU A 1 244 ? -7.391 -13.273 9.883 1 76.31 244 GLU A C 1
ATOM 1825 O O . GLU A 1 244 ? -8.406 -13.023 9.234 1 76.31 244 GLU A O 1
ATOM 1830 N N . ALA A 1 245 ? -7.297 -14.266 10.703 1 75.88 245 ALA A N 1
ATOM 1831 C CA . ALA A 1 245 ? -8.438 -15.148 10.953 1 75.88 245 ALA A CA 1
ATOM 1832 C C . ALA A 1 245 ? -9.602 -14.375 11.57 1 75.88 245 ALA A C 1
ATOM 1834 O O . ALA A 1 245 ? -10.758 -14.594 11.211 1 75.88 245 ALA A O 1
ATOM 1835 N N . ARG A 1 246 ? -9.25 -13.5 12.43 1 73.31 246 ARG A N 1
ATOM 1836 C CA . ARG A 1 246 ? -10.273 -12.703 13.094 1 73.31 246 ARG A CA 1
ATOM 1837 C C . ARG A 1 246 ? -10.977 -11.773 12.109 1 73.31 246 ARG A C 1
ATOM 1839 O O . ARG A 1 246 ? -12.195 -11.617 12.148 1 73.31 246 ARG A O 1
ATOM 1846 N N . MET A 1 247 ? -10.203 -11.211 11.273 1 73.31 247 MET A N 1
ATOM 1847 C CA . MET A 1 247 ? -10.766 -10.297 10.289 1 73.31 247 MET A CA 1
ATOM 1848 C C . MET A 1 247 ? -11.617 -11.039 9.266 1 73.31 247 MET A C 1
ATOM 1850 O O . MET A 1 247 ? -12.656 -10.547 8.844 1 73.31 247 MET A O 1
ATOM 1854 N N . ARG A 1 248 ? -11.195 -12.211 8.914 1 71.62 248 ARG A N 1
ATOM 1855 C CA . ARG A 1 248 ? -11.961 -13.055 7.996 1 71.62 248 ARG A CA 1
ATOM 1856 C C . ARG A 1 248 ? -13.32 -13.414 8.586 1 71.62 248 ARG A C 1
ATOM 1858 O O . ARG A 1 248 ? -14.328 -13.414 7.887 1 71.62 248 ARG A O 1
ATOM 1865 N N . ALA A 1 249 ? -13.273 -13.664 9.836 1 70 249 ALA A N 1
ATOM 1866 C CA . ALA A 1 249 ? -14.5 -14.055 10.523 1 70 249 ALA A CA 1
ATOM 1867 C C . ALA A 1 249 ? -15.484 -12.891 10.57 1 70 249 ALA A C 1
ATOM 1869 O O . ALA A 1 249 ? -16.703 -13.094 10.523 1 70 249 ALA A O 1
ATOM 1870 N N . SER A 1 250 ? -14.984 -11.703 10.57 1 64.44 250 SER A N 1
ATOM 1871 C CA . SER A 1 250 ? -15.82 -10.516 10.695 1 64.44 250 SER A CA 1
ATOM 1872 C C . SER A 1 250 ? -16.5 -10.172 9.375 1 64.44 250 SER A C 1
ATOM 1874 O O . SER A 1 250 ? -17.484 -9.438 9.344 1 64.44 250 SER A O 1
ATOM 1876 N N . THR A 1 251 ? -16 -10.719 8.305 1 62.28 251 THR A N 1
ATOM 1877 C CA . THR A 1 251 ? -16.531 -10.336 7 1 62.28 251 THR A CA 1
ATOM 1878 C C . THR A 1 251 ? -17.328 -11.477 6.383 1 62.28 251 THR A C 1
ATOM 1880 O O . THR A 1 251 ? -17.859 -11.352 5.273 1 62.28 251 THR A O 1
ATOM 1883 N N . ARG A 1 252 ? -17.359 -12.516 7.066 1 59.69 252 ARG A N 1
ATOM 1884 C CA . ARG A 1 252 ? -18.062 -13.688 6.559 1 59.69 252 ARG A CA 1
ATOM 1885 C C . ARG A 1 252 ? -19.5 -13.336 6.176 1 59.69 252 ARG A C 1
ATOM 1887 O O . ARG A 1 252 ? -20.016 -13.82 5.168 1 59.69 252 ARG A O 1
ATOM 1894 N N . SER A 1 253 ? -20 -12.438 7 1 51.34 253 SER A N 1
ATOM 1895 C CA . SER A 1 253 ? -21.375 -12.039 6.711 1 51.34 253 SER A CA 1
ATOM 1896 C C . SER A 1 253 ? -21.453 -11.211 5.434 1 51.34 253 SER A C 1
ATOM 1898 O O . SER A 1 253 ? -22.469 -11.219 4.742 1 51.34 253 SER A O 1
ATOM 1900 N N . LEU A 1 254 ? -20.406 -10.539 5.082 1 51.72 254 LEU A N 1
ATOM 1901 C CA . LEU A 1 254 ? -20.391 -9.68 3.9 1 51.72 254 LEU A CA 1
ATOM 1902 C C . LEU A 1 254 ? -20.094 -10.5 2.643 1 51.72 254 LEU A C 1
ATOM 1904 O O . LEU A 1 254 ? -20.484 -10.102 1.541 1 51.72 254 LEU A O 1
ATOM 1908 N N . LEU A 1 255 ? -19.328 -11.555 2.729 1 52.5 255 LEU A N 1
ATOM 1909 C CA . LEU A 1 255 ? -18.922 -12.414 1.622 1 52.5 255 LEU A CA 1
ATOM 1910 C C . LEU A 1 255 ? -20.078 -13.32 1.189 1 52.5 255 LEU A C 1
ATOM 1912 O O . LEU A 1 255 ? -20.109 -13.781 0.046 1 52.5 255 LEU A O 1
ATOM 1916 N N . ALA A 1 256 ? -20.938 -13.766 2.213 1 46.44 256 ALA A N 1
ATOM 1917 C CA . ALA A 1 256 ? -22.109 -14.594 1.951 1 46.44 256 ALA A CA 1
ATOM 1918 C C . ALA A 1 256 ? -23.188 -13.812 1.191 1 46.44 256 ALA A C 1
ATOM 1920 O O . ALA A 1 256 ? -24.234 -14.359 0.847 1 46.44 256 ALA A O 1
ATOM 1921 N N . LEU A 1 257 ? -23.016 -12.539 1.085 1 34.47 257 LEU A N 1
ATOM 1922 C CA . LEU A 1 257 ? -24.109 -11.875 0.404 1 34.47 257 LEU A CA 1
ATOM 1923 C C . LEU A 1 257 ? -24.141 -12.25 -1.074 1 34.47 257 LEU A C 1
ATOM 1925 O O . LEU A 1 257 ? -23.125 -12.188 -1.759 1 34.47 257 LEU A O 1
ATOM 1929 N N . PRO A 1 258 ? -25.109 -13.016 -1.386 1 35.75 258 PRO A N 1
ATOM 1930 C CA . PRO A 1 258 ? -25.422 -13.383 -2.77 1 35.75 258 PRO A CA 1
ATOM 1931 C C . PRO A 1 258 ? -25.281 -12.211 -3.734 1 35.75 258 PRO A C 1
ATOM 1933 O O . PRO A 1 258 ? -25.484 -11.062 -3.344 1 35.75 258 PRO A O 1
ATOM 1936 N N . GLY A 1 259 ? -24.219 -12.211 -4.793 1 27.69 259 GLY A N 1
ATOM 1937 C CA . GLY A 1 259 ? -24.609 -11.391 -5.93 1 27.69 259 GLY A CA 1
ATOM 1938 C C . GLY A 1 259 ? -26.094 -11.406 -6.195 1 27.69 259 GLY A C 1
ATOM 1939 O O . GLY A 1 259 ? -26.812 -12.312 -5.758 1 27.69 259 GLY A O 1
ATOM 1940 N N . MET B 1 1 ? 1.438 -43.969 -14.07 1 30.09 1 MET B N 1
ATOM 1941 C CA . MET B 1 1 ? 0.461 -42.906 -14.305 1 30.09 1 MET B CA 1
ATOM 1942 C C . MET B 1 1 ? 1.122 -41.531 -14.242 1 30.09 1 MET B C 1
ATOM 1944 O O . MET B 1 1 ? 1.695 -41.156 -13.219 1 30.09 1 MET B O 1
ATOM 1948 N N . ALA B 1 2 ? 1.951 -41.062 -15.094 1 40.72 2 ALA B N 1
ATOM 1949 C CA . ALA B 1 2 ? 2.943 -39.969 -15.203 1 40.72 2 ALA B CA 1
ATOM 1950 C C . ALA B 1 2 ? 2.371 -38.656 -14.727 1 40.72 2 ALA B C 1
ATOM 1952 O O . ALA B 1 2 ? 1.416 -38.125 -15.312 1 40.72 2 ALA B O 1
ATOM 1953 N N . GLY B 1 3 ? 2.043 -38.25 -13.461 1 47.03 3 GLY B N 1
ATOM 1954 C CA . GLY B 1 3 ? 1.226 -37.344 -12.68 1 47.03 3 GLY B CA 1
ATOM 1955 C C . GLY B 1 3 ? 1.197 -35.938 -13.234 1 47.03 3 GLY B C 1
ATOM 1956 O O . GLY B 1 3 ? 2.166 -35.469 -13.852 1 47.03 3 GLY B O 1
ATOM 1957 N N . SER B 1 4 ? -0.104 -35.5 -13.742 1 58.66 4 SER B N 1
ATOM 1958 C CA . SER B 1 4 ? -0.358 -34.312 -14.539 1 58.66 4 SER B CA 1
ATOM 1959 C C . SER B 1 4 ? 0.454 -33.125 -14.039 1 58.66 4 SER B C 1
ATOM 1961 O O . SER B 1 4 ? 0.438 -32.812 -12.844 1 58.66 4 SER B O 1
ATOM 1963 N N . SER B 1 5 ? 1.487 -32.656 -14.766 1 87.12 5 SER B N 1
ATOM 1964 C CA . SER B 1 5 ? 2.43 -31.594 -14.469 1 87.12 5 SER B CA 1
ATOM 1965 C C . SER B 1 5 ? 1.705 -30.281 -14.211 1 87.12 5 SER B C 1
ATOM 1967 O O . SER B 1 5 ? 0.746 -29.938 -14.914 1 87.12 5 SER B O 1
ATOM 1969 N N . ARG B 1 6 ? 1.924 -29.766 -13.055 1 93.88 6 ARG B N 1
ATOM 1970 C CA . ARG B 1 6 ? 1.368 -28.469 -12.688 1 93.88 6 ARG B CA 1
ATOM 1971 C C . ARG B 1 6 ? 1.785 -27.391 -13.68 1 93.88 6 ARG B C 1
ATOM 1973 O O . ARG B 1 6 ? 2.908 -27.406 -14.195 1 93.88 6 ARG B O 1
ATOM 1980 N N . ARG B 1 7 ? 0.841 -26.562 -14.102 1 97.44 7 ARG B N 1
ATOM 1981 C CA . ARG B 1 7 ? 1.159 -25.406 -14.938 1 97.44 7 ARG B CA 1
ATOM 1982 C C . ARG B 1 7 ? 1.347 -24.156 -14.094 1 97.44 7 ARG B C 1
ATOM 1984 O O . ARG B 1 7 ? 0.468 -23.781 -13.312 1 97.44 7 ARG B O 1
ATOM 1991 N N . VAL B 1 8 ? 2.494 -23.547 -14.266 1 98.25 8 VAL B N 1
ATOM 1992 C CA . VAL B 1 8 ? 2.854 -22.375 -13.469 1 98.25 8 VAL B CA 1
ATOM 1993 C C . VAL B 1 8 ? 3.074 -21.172 -14.383 1 98.25 8 VAL B C 1
ATOM 1995 O O . VAL B 1 8 ? 3.875 -21.25 -15.32 1 98.25 8 VAL B O 1
ATOM 1998 N N . LEU B 1 9 ? 2.283 -20.125 -14.172 1 98.62 9 LEU B N 1
ATOM 1999 C CA . LEU B 1 9 ? 2.49 -18.859 -14.852 1 98.62 9 LEU B CA 1
ATOM 2000 C C . LEU B 1 9 ? 3.393 -17.938 -14.031 1 98.62 9 LEU B C 1
ATOM 2002 O O . LEU B 1 9 ? 3.107 -17.656 -12.867 1 98.62 9 LEU B O 1
ATOM 2006 N N . 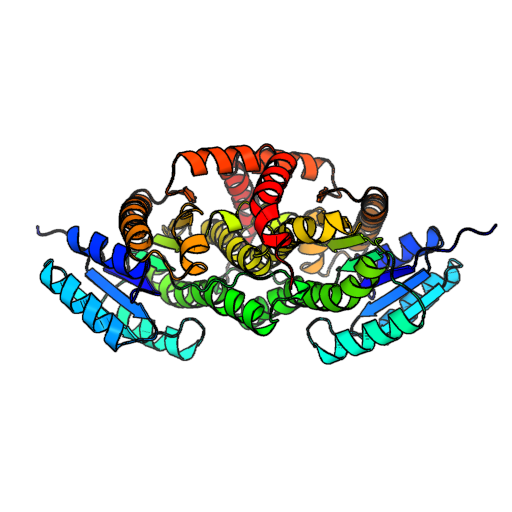VAL B 1 10 ? 4.504 -17.5 -14.617 1 98.44 10 VAL B N 1
ATOM 2007 C CA . VAL B 1 10 ? 5.438 -16.594 -13.961 1 98.44 10 VAL B CA 1
ATOM 2008 C C . VAL B 1 10 ? 5.508 -15.273 -14.727 1 98.44 10 VAL B C 1
ATOM 2010 O O . VAL B 1 10 ? 5.91 -15.25 -15.891 1 98.44 10 VAL B O 1
ATOM 2013 N N . THR B 1 11 ? 5.074 -14.219 -14.102 1 98.25 11 THR B N 1
ATOM 2014 C CA . THR B 1 11 ? 5.27 -12.906 -14.711 1 98.25 11 THR B CA 1
ATOM 2015 C C . THR B 1 11 ? 6.672 -12.383 -14.43 1 98.25 11 THR B C 1
ATOM 2017 O O . THR B 1 11 ? 7.281 -12.734 -13.414 1 98.25 11 THR B O 1
ATOM 2020 N N . GLY B 1 12 ? 7.16 -11.523 -15.328 1 95.88 12 GLY B N 1
ATOM 2021 C CA . GLY B 1 12 ? 8.539 -11.078 -15.188 1 95.88 12 GLY B CA 1
ATOM 2022 C C . GLY B 1 12 ? 9.539 -12.211 -15.281 1 95.88 12 GLY B C 1
ATOM 2023 O O . GLY B 1 12 ? 10.523 -12.242 -14.539 1 95.88 12 GLY B O 1
ATOM 2024 N N . ALA B 1 13 ? 9.336 -13.109 -16.141 1 95.81 13 ALA B N 1
ATOM 2025 C CA . ALA B 1 13 ? 10.102 -14.352 -16.188 1 95.81 13 ALA B CA 1
ATOM 2026 C C . ALA B 1 13 ? 11.375 -14.188 -17.016 1 95.81 13 ALA B C 1
ATOM 2028 O O . ALA B 1 13 ? 12.18 -15.109 -17.109 1 95.81 13 ALA B O 1
ATOM 2029 N N . SER B 1 14 ? 11.625 -13 -17.516 1 93.25 14 SER B N 1
ATOM 2030 C CA . SER B 1 14 ? 12.719 -12.828 -18.469 1 93.25 14 SER B CA 1
ATOM 2031 C C . SER B 1 14 ? 14.039 -12.586 -17.75 1 93.25 14 SER B C 1
ATOM 2033 O O . SER B 1 14 ? 15.109 -12.68 -18.359 1 93.25 14 SER B O 1
ATOM 2035 N N . ARG B 1 15 ? 14.008 -12.195 -16.484 1 87.69 15 ARG B N 1
ATOM 2036 C CA . ARG B 1 15 ? 15.25 -11.891 -15.766 1 87.69 15 ARG B CA 1
ATOM 2037 C C . ARG B 1 15 ? 15.07 -12.055 -14.258 1 87.69 15 ARG B C 1
ATOM 2039 O O . ARG B 1 15 ? 13.961 -12.336 -13.789 1 87.69 15 ARG B O 1
ATOM 2046 N N . GLY B 1 16 ? 16.188 -12.141 -13.609 1 87.5 16 GLY B N 1
ATOM 2047 C CA . GLY B 1 16 ? 16.203 -12.047 -12.156 1 87.5 16 GLY B CA 1
ATOM 2048 C C . GLY B 1 16 ? 15.547 -13.242 -11.484 1 87.5 16 GLY B C 1
ATOM 2049 O O . GLY B 1 16 ? 15.812 -14.391 -11.852 1 87.5 16 GLY B O 1
ATOM 2050 N N . ILE B 1 17 ? 14.812 -12.93 -10.477 1 88.19 17 ILE B N 1
ATOM 2051 C CA . ILE B 1 17 ? 14.141 -13.938 -9.664 1 88.19 17 ILE B CA 1
ATOM 2052 C C . ILE B 1 17 ? 13.148 -14.719 -10.523 1 88.19 17 ILE B C 1
ATOM 2054 O O . ILE B 1 17 ? 13 -15.93 -10.375 1 88.19 17 ILE B O 1
ATOM 2058 N N . GLY B 1 18 ? 12.523 -13.984 -11.461 1 93.38 18 GLY B N 1
ATOM 2059 C CA . GLY B 1 18 ? 11.562 -14.633 -12.336 1 93.38 18 GLY B CA 1
ATOM 2060 C C . GLY B 1 18 ? 12.172 -15.719 -13.203 1 93.38 18 GLY B C 1
ATOM 2061 O O . GLY B 1 18 ? 11.648 -16.828 -13.281 1 93.38 18 GLY B O 1
ATOM 2062 N N . ARG B 1 19 ? 13.25 -15.367 -13.805 1 93.88 19 ARG B N 1
ATOM 2063 C CA . ARG B 1 19 ? 13.969 -16.328 -14.617 1 93.88 19 ARG B CA 1
ATOM 2064 C C . ARG B 1 19 ? 14.461 -17.516 -13.773 1 93.88 19 ARG B C 1
ATOM 2066 O O . ARG B 1 19 ? 14.281 -18.672 -14.156 1 93.88 19 ARG B O 1
ATOM 2073 N N . ALA B 1 20 ? 15.062 -17.219 -12.648 1 93.25 20 ALA B N 1
ATOM 2074 C CA . ALA B 1 20 ? 15.586 -18.266 -11.766 1 93.25 20 ALA B CA 1
ATOM 2075 C C . ALA B 1 20 ? 14.461 -19.172 -11.281 1 93.25 20 ALA B C 1
ATOM 2077 O O . ALA B 1 20 ? 14.648 -20.391 -11.18 1 93.25 20 ALA B O 1
ATOM 2078 N N . THR B 1 21 ? 13.352 -18.578 -10.984 1 94.38 21 THR B N 1
ATOM 2079 C CA . THR B 1 21 ? 12.195 -19.344 -10.531 1 94.38 21 THR B CA 1
ATOM 2080 C C . THR B 1 21 ? 11.695 -20.281 -11.641 1 94.38 21 THR B C 1
ATOM 2082 O O . THR B 1 21 ? 11.406 -21.453 -11.391 1 94.38 21 THR B O 1
ATOM 2085 N N . ALA B 1 22 ? 11.625 -19.734 -12.828 1 96.5 22 ALA B N 1
ATOM 2086 C CA . ALA B 1 22 ? 11.203 -20.547 -13.969 1 96.5 22 ALA B CA 1
ATOM 2087 C C . ALA B 1 22 ? 12.109 -21.766 -14.141 1 96.5 22 ALA B C 1
ATOM 2089 O O . ALA B 1 22 ? 11.625 -22.891 -14.32 1 96.5 22 ALA B O 1
ATOM 2090 N N . LEU B 1 23 ? 13.367 -21.562 -14.031 1 95.94 23 LEU B N 1
ATOM 2091 C CA . LEU B 1 23 ? 14.336 -22.641 -14.219 1 95.94 23 LEU B CA 1
ATOM 2092 C C . LEU B 1 23 ? 14.242 -23.656 -13.086 1 95.94 23 LEU B C 1
ATOM 2094 O O . LEU B 1 23 ? 14.367 -24.859 -13.312 1 95.94 23 LEU B O 1
ATOM 2098 N N . ALA B 1 24 ? 14.031 -23.188 -11.891 1 95 24 ALA B N 1
ATOM 2099 C CA . ALA B 1 24 ? 13.875 -24.078 -10.742 1 95 24 ALA B CA 1
ATOM 2100 C C . ALA B 1 24 ? 12.625 -24.938 -10.875 1 95 24 ALA B C 1
ATOM 2102 O O . ALA B 1 24 ? 12.648 -26.125 -10.562 1 95 24 ALA B O 1
ATOM 2103 N N . LEU B 1 25 ? 11.578 -24.344 -11.352 1 96.25 25 LEU B N 1
ATOM 2104 C CA . LEU B 1 25 ? 10.328 -25.062 -11.547 1 96.25 25 LEU B CA 1
ATOM 2105 C C . LEU B 1 25 ? 10.453 -26.078 -12.68 1 96.25 25 LEU B C 1
ATOM 2107 O O . LEU B 1 25 ? 9.867 -27.156 -12.609 1 96.25 25 LEU B O 1
ATOM 2111 N N . ALA B 1 26 ? 11.219 -25.734 -13.672 1 95.69 26 ALA B N 1
ATOM 2112 C CA . ALA B 1 26 ? 11.477 -26.641 -14.789 1 95.69 26 ALA B CA 1
ATOM 2113 C C . ALA B 1 26 ? 12.148 -27.922 -14.32 1 95.69 26 ALA B C 1
ATOM 2115 O O . ALA B 1 26 ? 11.812 -29.016 -14.781 1 95.69 26 ALA B O 1
ATOM 2116 N N . ARG B 1 27 ? 13.023 -27.781 -13.406 1 93.5 27 ARG B N 1
ATOM 2117 C CA . ARG B 1 27 ? 13.758 -28.922 -12.875 1 93.5 27 ARG B CA 1
ATOM 2118 C C . ARG B 1 27 ? 12.812 -29.891 -12.164 1 93.5 27 ARG B C 1
ATOM 2120 O O . ARG B 1 27 ? 13.102 -31.078 -12.062 1 93.5 27 ARG B O 1
ATOM 2127 N N . ARG B 1 28 ? 11.688 -29.422 -11.727 1 92.62 28 ARG B N 1
ATOM 2128 C CA . ARG B 1 28 ? 10.719 -30.219 -11 1 92.62 28 ARG B CA 1
ATOM 2129 C C . ARG B 1 28 ? 9.703 -30.844 -11.953 1 92.62 28 ARG B C 1
ATOM 2131 O O . ARG B 1 28 ? 8.859 -31.641 -11.539 1 92.62 28 ARG B O 1
ATOM 2138 N N . GLY B 1 29 ? 9.742 -30.406 -13.219 1 93.19 29 GLY B N 1
ATOM 2139 C CA . GLY B 1 29 ? 8.859 -30.984 -14.219 1 93.19 29 GLY B CA 1
ATOM 2140 C C . GLY B 1 29 ? 7.594 -30.188 -14.438 1 93.19 29 GLY B C 1
ATOM 2141 O O . GLY B 1 29 ? 6.652 -30.672 -15.078 1 93.19 29 GLY B O 1
ATOM 2142 N N . ASP B 1 30 ? 7.473 -29 -13.875 1 95.88 30 ASP B N 1
ATOM 2143 C CA . ASP B 1 30 ? 6.305 -28.156 -14.078 1 95.88 30 ASP B CA 1
ATOM 2144 C C . ASP B 1 30 ? 6.234 -27.656 -15.516 1 95.88 30 ASP B C 1
ATOM 2146 O O . ASP B 1 30 ? 7.266 -27.469 -16.172 1 95.88 30 ASP B O 1
ATOM 2150 N N . ARG B 1 31 ? 5.051 -27.5 -16.016 1 96.88 31 ARG B N 1
ATOM 2151 C CA . ARG B 1 31 ? 4.836 -26.781 -17.266 1 96.88 31 ARG B CA 1
ATOM 2152 C C . ARG B 1 31 ? 4.777 -25.281 -17.031 1 96.88 31 ARG B C 1
ATOM 2154 O O . ARG B 1 31 ? 4.082 -24.812 -16.125 1 96.88 31 ARG B O 1
ATOM 2161 N N . LEU B 1 32 ? 5.496 -24.547 -17.875 1 98 32 LEU B N 1
ATOM 2162 C CA . LEU B 1 32 ? 5.66 -23.141 -17.547 1 98 32 LEU B CA 1
ATOM 2163 C C . LEU B 1 32 ? 4.98 -22.25 -18.578 1 98 32 LEU B C 1
ATOM 2165 O O . LEU B 1 32 ? 4.957 -22.578 -19.766 1 98 32 LEU B O 1
ATOM 2169 N N . VAL B 1 33 ? 4.332 -21.219 -18.109 1 98.5 33 VAL B N 1
ATOM 2170 C CA . VAL B 1 33 ? 3.957 -20.047 -18.906 1 98.5 33 VAL B CA 1
ATOM 2171 C C . VAL B 1 33 ? 4.816 -18.859 -18.516 1 98.5 33 VAL B C 1
ATOM 2173 O O . VAL B 1 33 ? 4.715 -18.359 -17.391 1 98.5 33 VAL B O 1
ATOM 2176 N N . LEU B 1 34 ? 5.68 -18.453 -19.453 1 98.56 34 LEU B N 1
ATOM 2177 C CA . LEU B 1 34 ? 6.598 -17.344 -19.219 1 98.56 34 LEU B CA 1
ATOM 2178 C C . LEU B 1 34 ? 6.039 -16.031 -19.75 1 98.56 34 LEU B C 1
ATOM 2180 O O . LEU B 1 34 ? 5.836 -15.898 -20.969 1 98.56 34 LEU B O 1
ATOM 2184 N N . ALA B 1 35 ? 5.809 -15.086 -18.875 1 98.5 35 ALA B N 1
ATOM 2185 C CA . ALA B 1 35 ? 5.176 -13.836 -19.266 1 98.5 35 ALA B CA 1
ATOM 2186 C C . ALA B 1 35 ? 6.078 -12.641 -18.953 1 98.5 35 ALA B C 1
ATOM 2188 O O . ALA B 1 35 ? 6.578 -12.516 -17.844 1 98.5 35 ALA B O 1
ATOM 2189 N N . ALA B 1 36 ? 6.34 -11.836 -19.891 1 97.56 36 ALA B N 1
ATOM 2190 C CA . ALA B 1 36 ? 7.066 -10.578 -19.766 1 97.56 36 ALA B CA 1
ATOM 2191 C C . ALA B 1 36 ? 6.906 -9.734 -21.031 1 97.56 36 ALA B C 1
ATOM 2193 O O . ALA B 1 36 ? 6.223 -10.141 -21.984 1 97.56 36 ALA B O 1
ATOM 2194 N N . ARG B 1 37 ? 7.492 -8.625 -21.031 1 94.44 37 ARG B N 1
ATOM 2195 C CA . ARG B 1 37 ? 7.379 -7.723 -22.172 1 94.44 37 ARG B CA 1
ATOM 2196 C C . ARG B 1 37 ? 8.352 -8.109 -23.281 1 94.44 37 ARG B C 1
ATOM 2198 O O . ARG B 1 37 ? 8.047 -7.953 -24.453 1 94.44 37 ARG B O 1
ATOM 2205 N N . ASP B 1 38 ? 9.5 -8.594 -22.859 1 94.38 38 ASP B N 1
ATOM 2206 C CA . ASP B 1 38 ? 10.578 -8.898 -23.797 1 94.38 38 ASP B CA 1
ATOM 2207 C C . ASP B 1 38 ? 10.477 -10.336 -24.297 1 94.38 38 ASP B C 1
ATOM 2209 O O . ASP B 1 38 ? 11.016 -11.258 -23.688 1 94.38 38 ASP B O 1
ATOM 2213 N N . GLU B 1 39 ? 9.953 -10.461 -25.484 1 95.94 39 GLU B N 1
ATOM 2214 C CA . GLU B 1 39 ? 9.703 -11.797 -26.016 1 95.94 39 GLU B CA 1
ATOM 2215 C C . GLU B 1 39 ? 11.016 -12.523 -26.312 1 95.94 39 GLU B C 1
ATOM 2217 O O . GLU B 1 39 ? 11.117 -13.734 -26.109 1 95.94 39 GLU B O 1
ATOM 2222 N N . ASP B 1 40 ? 11.945 -11.773 -26.812 1 96.38 40 ASP B N 1
ATOM 2223 C CA . ASP B 1 40 ? 13.219 -12.398 -27.141 1 96.38 40 ASP B CA 1
ATOM 2224 C C . ASP B 1 40 ? 13.898 -12.953 -25.891 1 96.38 40 ASP B C 1
ATOM 2226 O O . ASP B 1 40 ? 14.414 -14.078 -25.906 1 96.38 40 ASP B O 1
ATOM 2230 N N . ALA B 1 41 ? 13.883 -12.195 -24.859 1 95.62 41 ALA B N 1
ATOM 2231 C CA . ALA B 1 41 ? 14.445 -12.656 -23.594 1 95.62 41 ALA B CA 1
ATOM 2232 C C . ALA B 1 41 ? 13.68 -13.867 -23.062 1 95.62 41 ALA B C 1
ATOM 2234 O O . ALA B 1 41 ? 14.281 -14.797 -22.516 1 95.62 41 ALA B O 1
ATOM 2235 N N . LEU B 1 42 ? 12.422 -13.867 -23.281 1 97.62 42 LEU B N 1
ATOM 2236 C CA . LEU B 1 42 ? 11.586 -14.984 -22.844 1 97.62 42 LEU B CA 1
ATOM 2237 C C . LEU B 1 42 ? 11.93 -16.25 -23.609 1 97.62 42 LEU B C 1
ATOM 2239 O O . LEU B 1 42 ? 11.953 -17.344 -23.047 1 97.62 42 LEU B O 1
ATOM 2243 N N . ARG B 1 43 ? 12.156 -16.125 -24.859 1 97.56 43 ARG B N 1
ATOM 2244 C CA . ARG B 1 43 ? 12.477 -17.266 -25.703 1 97.56 43 ARG B CA 1
ATOM 2245 C C . ARG B 1 43 ? 13.805 -17.891 -25.281 1 97.56 43 ARG B C 1
ATOM 2247 O O . ARG B 1 43 ? 13.977 -19.109 -25.359 1 97.56 43 ARG B O 1
ATOM 2254 N N . GLU B 1 44 ? 14.688 -17.031 -24.875 1 97.31 44 GLU B N 1
ATOM 2255 C CA . GLU B 1 44 ? 15.938 -17.547 -24.344 1 97.31 44 GLU B CA 1
ATOM 2256 C C . GLU B 1 44 ? 15.695 -18.391 -23.078 1 97.31 44 GLU B C 1
ATOM 2258 O O . GLU B 1 44 ? 16.266 -19.469 -22.938 1 97.31 44 GLU B O 1
ATOM 2263 N N . VAL B 1 45 ? 14.844 -17.906 -22.219 1 97.25 45 VAL B N 1
ATOM 2264 C CA . VAL B 1 45 ? 14.508 -18.641 -21.016 1 97.25 45 VAL B CA 1
ATOM 2265 C C . VAL B 1 45 ? 13.781 -19.938 -21.391 1 97.25 45 VAL B C 1
ATOM 2267 O O . VAL B 1 45 ? 14.047 -20.984 -20.797 1 97.25 45 VAL B O 1
ATOM 2270 N N . ALA B 1 46 ? 12.93 -19.859 -22.359 1 97.94 46 ALA B N 1
ATOM 2271 C CA . ALA B 1 46 ? 12.188 -21.031 -22.812 1 97.94 46 ALA B CA 1
ATOM 2272 C C . ALA B 1 46 ? 13.133 -22.109 -23.328 1 97.94 46 ALA B C 1
ATOM 2274 O O . ALA B 1 46 ? 12.914 -23.297 -23.094 1 97.94 46 ALA B O 1
ATOM 2275 N N . ARG B 1 47 ? 14.164 -21.719 -24 1 97.56 47 ARG B N 1
ATOM 2276 C CA . ARG B 1 47 ? 15.156 -22.672 -24.5 1 97.56 47 ARG B CA 1
ATOM 2277 C C . ARG B 1 47 ? 15.867 -23.375 -23.344 1 97.56 47 ARG B C 1
ATOM 2279 O O . ARG B 1 47 ? 16.125 -24.578 -23.406 1 97.56 47 ARG B O 1
ATOM 2286 N N . GLU B 1 48 ? 16.156 -22.625 -22.391 1 96.88 48 GLU B N 1
ATOM 2287 C CA . GLU B 1 48 ? 16.812 -23.188 -21.219 1 96.88 48 GLU B CA 1
ATOM 2288 C C . GLU B 1 48 ? 15.883 -24.141 -20.484 1 96.88 48 GLU B C 1
ATOM 2290 O O . GLU B 1 48 ? 16.328 -25.172 -19.953 1 96.88 48 GLU B O 1
ATOM 2295 N N . VAL B 1 49 ? 14.633 -23.781 -20.406 1 96.88 49 VAL B N 1
ATOM 2296 C CA . VAL B 1 49 ? 13.625 -24.625 -19.781 1 96.88 49 VAL B CA 1
ATOM 2297 C C . VAL B 1 49 ? 13.5 -25.938 -20.562 1 96.88 49 VAL B C 1
ATOM 2299 O O . VAL B 1 49 ? 13.484 -27.016 -19.953 1 96.88 49 VAL B O 1
ATOM 2302 N N . LEU B 1 50 ? 13.484 -25.859 -21.844 1 95.88 50 LEU B N 1
ATOM 2303 C CA . LEU B 1 50 ? 13.406 -27.047 -22.703 1 95.88 50 LEU B CA 1
ATOM 2304 C C . LEU B 1 50 ? 14.625 -27.938 -22.516 1 95.88 50 LEU B C 1
ATOM 2306 O O . LEU B 1 50 ? 14.5 -29.172 -22.5 1 95.88 50 LEU B O 1
ATOM 2310 N N . ALA B 1 51 ? 15.727 -27.328 -22.359 1 95.88 51 ALA B N 1
ATOM 2311 C CA . ALA B 1 51 ? 16.969 -28.062 -22.156 1 95.88 51 ALA B CA 1
ATOM 2312 C C . ALA B 1 51 ? 16.922 -28.859 -20.859 1 95.88 51 ALA B C 1
ATOM 2314 O O . ALA B 1 51 ? 17.641 -29.844 -20.688 1 95.88 51 ALA B O 1
ATOM 2315 N N . ARG B 1 52 ? 16.047 -28.484 -19.984 1 93 52 ARG B N 1
ATOM 2316 C CA . ARG B 1 52 ? 15.906 -29.156 -18.688 1 93 52 ARG B CA 1
ATOM 2317 C C . ARG B 1 52 ? 14.781 -30.188 -18.734 1 93 52 ARG B C 1
ATOM 2319 O O . ARG B 1 52 ? 14.445 -30.781 -17.703 1 93 52 ARG B O 1
ATOM 2326 N N . GLY B 1 53 ? 14.117 -30.328 -19.875 1 92.88 53 GLY B N 1
ATOM 2327 C CA . GLY 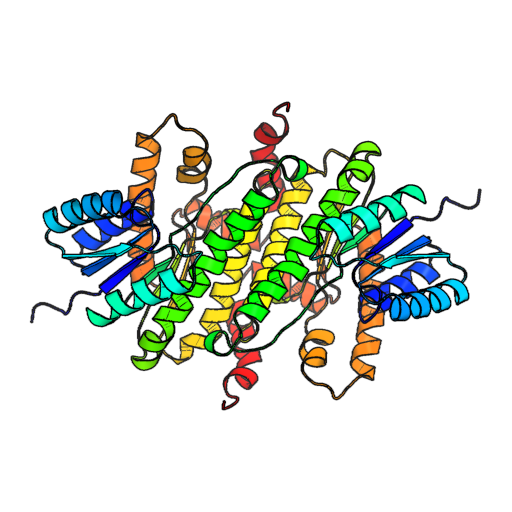B 1 53 ? 13.125 -31.375 -20.078 1 92.88 53 GLY B CA 1
ATOM 2328 C C . GLY B 1 53 ? 11.711 -30.922 -19.781 1 92.88 53 GLY B C 1
ATOM 2329 O O . GLY B 1 53 ? 10.805 -31.734 -19.641 1 92.88 53 GLY B O 1
ATOM 2330 N N . ALA B 1 54 ? 11.539 -29.672 -19.547 1 94.56 54 ALA B N 1
ATOM 2331 C CA . ALA B 1 54 ? 10.211 -29.141 -19.25 1 94.56 54 ALA B CA 1
ATOM 2332 C C . ALA B 1 54 ? 9.68 -28.328 -20.438 1 94.56 54 ALA B C 1
ATOM 2334 O O . ALA B 1 54 ? 10.43 -27.984 -21.344 1 94.56 54 ALA B O 1
ATOM 2335 N N . ASP B 1 55 ? 8.414 -28.078 -20.422 1 95.38 55 ASP B N 1
ATOM 2336 C CA . ASP B 1 55 ? 7.773 -27.281 -21.469 1 95.38 55 ASP B CA 1
ATOM 2337 C C . ASP B 1 55 ? 7.512 -25.859 -21 1 95.38 55 ASP B C 1
ATOM 2339 O O . ASP B 1 55 ? 7.219 -25.625 -19.828 1 95.38 55 ASP B O 1
ATOM 2343 N N . ALA B 1 56 ? 7.652 -24.969 -21.938 1 97.06 56 ALA B N 1
ATOM 2344 C CA . ALA B 1 56 ? 7.395 -23.562 -21.625 1 97.06 56 ALA B CA 1
ATOM 2345 C C . ALA B 1 56 ? 6.66 -22.859 -22.766 1 97.06 56 ALA B C 1
ATOM 2347 O O . ALA B 1 56 ? 7.016 -23.031 -23.938 1 97.06 56 ALA B O 1
ATOM 2348 N N . MET B 1 57 ? 5.641 -22.188 -22.422 1 97.75 57 MET B N 1
ATOM 2349 C CA . MET B 1 57 ? 4.93 -21.281 -23.312 1 97.75 57 MET B CA 1
ATOM 2350 C C . MET B 1 57 ? 5.328 -19.828 -23.047 1 97.75 57 MET B C 1
ATOM 2352 O O . MET B 1 57 ? 5.43 -19.406 -21.891 1 97.75 57 MET B O 1
ATOM 2356 N N . VAL B 1 58 ? 5.648 -19.141 -24.172 1 98.12 58 VAL B N 1
ATOM 2357 C CA . VAL B 1 58 ? 6.004 -17.734 -24.062 1 98.12 58 VAL B CA 1
ATOM 2358 C C . VAL B 1 58 ? 4.789 -16.859 -24.375 1 98.12 58 VAL B C 1
ATOM 2360 O O . VAL B 1 58 ? 4.137 -17.047 -25.406 1 98.12 58 VAL B O 1
ATOM 2363 N N . VAL B 1 59 ? 4.461 -15.961 -23.5 1 98 59 VAL B N 1
ATOM 2364 C CA . VAL B 1 59 ? 3.395 -15 -23.75 1 98 59 VAL B CA 1
ATOM 2365 C C . VAL B 1 59 ? 3.889 -13.586 -23.469 1 98 59 VAL B C 1
ATOM 2367 O O . VAL B 1 59 ? 4.387 -13.305 -22.375 1 98 59 VAL B O 1
ATOM 2370 N N . ARG B 1 60 ? 3.814 -12.75 -24.5 1 97.69 60 ARG B N 1
ATOM 2371 C CA . ARG B 1 60 ? 4.117 -11.344 -24.266 1 97.69 60 ARG B CA 1
ATOM 2372 C C . ARG B 1 60 ? 3.07 -10.703 -23.359 1 97.69 60 ARG B C 1
ATOM 2374 O O . ARG B 1 60 ? 1.87 -10.828 -23.609 1 97.69 60 ARG B O 1
ATOM 2381 N N . CYS B 1 61 ? 3.543 -10 -22.328 1 97.88 61 CYS B N 1
ATOM 2382 C CA . CYS B 1 61 ? 2.596 -9.453 -21.359 1 97.88 61 CYS B CA 1
ATOM 2383 C C . CYS B 1 61 ? 3.162 -8.203 -20.688 1 97.88 61 CYS B C 1
ATOM 2385 O O . CYS B 1 61 ? 4.199 -8.266 -20.031 1 97.88 61 CYS B O 1
ATOM 2387 N N . ASP B 1 62 ? 2.584 -7.117 -20.984 1 97.94 62 ASP B N 1
ATOM 2388 C CA . ASP B 1 62 ? 2.76 -5.922 -20.156 1 97.94 62 ASP B CA 1
ATOM 2389 C C . ASP B 1 62 ? 1.717 -5.863 -19.047 1 97.94 62 ASP B C 1
ATOM 2391 O O . ASP B 1 62 ? 0.548 -5.559 -19.297 1 97.94 62 ASP B O 1
ATOM 2395 N N . VAL B 1 63 ? 2.174 -6.051 -17.828 1 97.75 63 VAL B N 1
ATOM 2396 C CA . VAL B 1 63 ? 1.241 -6.219 -16.719 1 97.75 63 VAL B CA 1
ATOM 2397 C C . VAL B 1 63 ? 0.534 -4.895 -16.422 1 97.75 63 VAL B C 1
ATOM 2399 O O . VAL B 1 63 ? -0.447 -4.855 -15.68 1 97.75 63 VAL B O 1
ATOM 2402 N N . THR B 1 64 ? 1.057 -3.781 -17 1 96.75 64 THR B N 1
ATOM 2403 C CA . THR B 1 64 ? 0.451 -2.477 -16.766 1 96.75 64 THR B CA 1
ATOM 2404 C C . THR B 1 64 ? -0.649 -2.197 -17.781 1 96.75 64 THR B C 1
ATOM 2406 O O . THR B 1 64 ? -1.312 -1.159 -17.719 1 96.75 64 THR B O 1
ATOM 2409 N N . ASP B 1 65 ? -0.854 -3.078 -18.703 1 97.25 65 ASP B N 1
ATOM 2410 C CA . ASP B 1 65 ? -1.815 -2.895 -19.797 1 97.25 65 ASP B CA 1
ATOM 2411 C C . ASP B 1 65 ? -2.904 -3.963 -19.75 1 97.25 65 ASP B C 1
ATOM 2413 O O . ASP B 1 65 ? -2.629 -5.148 -19.938 1 97.25 65 ASP B O 1
ATOM 2417 N N . ASP B 1 66 ? -4.148 -3.496 -19.594 1 96.31 66 ASP B N 1
ATOM 2418 C CA . ASP B 1 66 ? -5.273 -4.41 -19.422 1 96.31 66 ASP B CA 1
ATOM 2419 C C . ASP B 1 66 ? -5.422 -5.332 -20.625 1 96.31 66 ASP B C 1
ATOM 2421 O O . ASP B 1 66 ? -5.633 -6.535 -20.484 1 96.31 66 ASP B O 1
ATOM 2425 N N . ALA B 1 67 ? -5.355 -4.809 -21.766 1 97.06 67 ALA B N 1
ATOM 2426 C CA . ALA B 1 67 ? -5.52 -5.594 -22.984 1 97.06 67 ALA B CA 1
ATOM 2427 C C . ALA B 1 67 ? -4.391 -6.609 -23.141 1 97.06 67 ALA B C 1
ATOM 2429 O O . ALA B 1 67 ? -4.621 -7.742 -23.562 1 97.06 67 ALA B O 1
ATOM 2430 N N . SER B 1 68 ? -3.184 -6.18 -22.812 1 98 68 SER B N 1
ATOM 2431 C CA . SER B 1 68 ? -2.029 -7.07 -22.891 1 98 68 SER B CA 1
ATOM 2432 C C . SER B 1 68 ? -2.188 -8.258 -21.938 1 98 68 SER B C 1
ATOM 2434 O O . SER B 1 68 ? -1.955 -9.406 -22.328 1 98 68 SER B O 1
ATOM 2436 N N . VAL B 1 69 ? -2.648 -8.016 -20.75 1 98.19 69 VAL B N 1
ATOM 2437 C CA . VAL B 1 69 ? -2.83 -9.055 -19.734 1 98.19 69 VAL B CA 1
ATOM 2438 C C . VAL B 1 69 ? -3.941 -10.008 -20.172 1 98.19 69 VAL B C 1
ATOM 2440 O O . VAL B 1 69 ? -3.773 -11.227 -20.125 1 98.19 69 VAL B O 1
ATOM 2443 N N . SER B 1 70 ? -5.031 -9.445 -20.609 1 97.5 70 SER B N 1
ATOM 2444 C CA . SER B 1 70 ? -6.156 -10.266 -21.031 1 97.5 70 SER B CA 1
ATOM 2445 C C . SER B 1 70 ? -5.758 -11.219 -22.156 1 97.5 70 SER B C 1
ATOM 2447 O O . SER B 1 70 ? -6.035 -12.414 -22.078 1 97.5 70 SER B O 1
ATOM 2449 N N . SER B 1 71 ? -5.113 -10.695 -23.141 1 97.81 71 SER B N 1
ATOM 2450 C CA . SER B 1 71 ? -4.688 -11.5 -24.266 1 97.81 71 SER B CA 1
ATOM 2451 C C . SER B 1 71 ? -3.701 -12.586 -23.844 1 97.81 71 SER B C 1
ATOM 2453 O O . SER B 1 71 ? -3.811 -13.734 -24.266 1 97.81 71 SER B O 1
ATOM 2455 N N . ALA B 1 72 ? -2.762 -12.219 -23.016 1 98.12 72 ALA B N 1
ATOM 2456 C CA . ALA B 1 72 ? -1.747 -13.156 -22.547 1 98.12 72 ALA B CA 1
ATOM 2457 C C . ALA B 1 72 ? -2.381 -14.297 -21.75 1 98.12 72 ALA B C 1
ATOM 2459 O O . ALA B 1 72 ? -2.061 -15.469 -21.969 1 98.12 72 ALA B O 1
ATOM 2460 N N . ILE B 1 73 ? -3.293 -13.961 -20.859 1 98.25 73 ILE B N 1
ATOM 2461 C CA . ILE B 1 73 ? -3.889 -14.953 -19.984 1 98.25 73 ILE B CA 1
ATOM 2462 C C . ILE B 1 73 ? -4.852 -15.836 -20.766 1 98.25 73 ILE B C 1
ATOM 2464 O O . ILE B 1 73 ? -4.93 -17.047 -20.531 1 98.25 73 ILE B O 1
ATOM 2468 N N . GLU B 1 74 ? -5.547 -15.227 -21.688 1 97.69 74 GLU B N 1
ATOM 2469 C CA . GLU B 1 74 ? -6.414 -16.031 -22.547 1 97.69 74 GLU B CA 1
ATOM 2470 C C . GLU B 1 74 ? -5.617 -17.078 -23.312 1 97.69 74 GLU B C 1
ATOM 2472 O O . GLU B 1 74 ? -6.023 -18.234 -23.391 1 97.69 74 GLU B O 1
ATOM 2477 N N . ARG B 1 75 ? -4.559 -16.703 -23.859 1 97.69 75 ARG B N 1
ATOM 2478 C CA . ARG B 1 75 ? -3.688 -17.625 -24.578 1 97.69 75 ARG B CA 1
ATOM 2479 C C . ARG B 1 75 ? -3.174 -18.719 -23.641 1 97.69 75 ARG B C 1
ATOM 2481 O O . ARG B 1 75 ? -3.145 -19.906 -24.016 1 97.69 75 ARG B O 1
ATOM 2488 N N . ALA B 1 76 ? -2.756 -18.328 -22.453 1 97.88 76 ALA B N 1
ATOM 2489 C CA . ALA B 1 76 ? -2.254 -19.297 -21.469 1 97.88 76 ALA B CA 1
ATOM 2490 C C . ALA B 1 76 ? -3.332 -20.297 -21.094 1 97.88 76 ALA B C 1
ATOM 2492 O O . ALA B 1 76 ? -3.076 -21.5 -21.031 1 97.88 76 ALA B O 1
ATOM 2493 N N . LEU B 1 77 ? -4.512 -19.797 -20.875 1 97 77 LEU B N 1
ATOM 2494 C CA . LEU B 1 77 ? -5.605 -20.641 -20.422 1 97 77 LEU B CA 1
ATOM 2495 C C . LEU B 1 77 ? -6.074 -21.562 -21.531 1 97 77 LEU B C 1
ATOM 2497 O O . LEU B 1 77 ? -6.57 -22.672 -21.266 1 97 77 LEU B O 1
ATOM 2501 N N . ALA B 1 78 ? -5.93 -21.109 -22.766 1 96.62 78 ALA B N 1
ATOM 2502 C CA . ALA B 1 78 ? -6.27 -21.969 -23.906 1 96.62 78 ALA B CA 1
ATOM 2503 C C . ALA B 1 78 ? -5.395 -23.219 -23.938 1 96.62 78 ALA B C 1
ATOM 2505 O O . ALA B 1 78 ? -5.828 -24.266 -24.391 1 96.62 78 ALA B O 1
ATOM 2506 N N . ALA B 1 79 ? -4.172 -23.062 -23.422 1 95.38 79 ALA B N 1
ATOM 2507 C CA . ALA B 1 79 ? -3.254 -24.203 -23.359 1 95.38 79 ALA B CA 1
ATOM 2508 C C . ALA B 1 79 ? -3.578 -25.109 -22.188 1 95.38 79 ALA B C 1
ATOM 2510 O O . ALA B 1 79 ? -3.143 -26.266 -22.141 1 95.38 79 ALA B O 1
ATOM 2511 N N . GLY B 1 80 ? -4.266 -24.641 -21.188 1 95.5 80 GLY B N 1
ATOM 2512 C CA . GLY B 1 80 ? -4.664 -25.406 -20.016 1 95.5 80 GLY B CA 1
ATOM 2513 C C . GLY B 1 80 ? -4.805 -24.562 -18.766 1 95.5 80 GLY B C 1
ATOM 2514 O O . GLY B 1 80 ? -4.398 -23.391 -18.75 1 95.5 80 GLY B O 1
ATOM 2515 N N . PRO B 1 81 ? -5.363 -25.125 -17.75 1 95.94 81 PRO B N 1
ATOM 2516 C CA . PRO B 1 81 ? -5.559 -24.375 -16.516 1 95.94 81 PRO B CA 1
ATOM 2517 C C . PRO B 1 81 ? -4.242 -24 -15.844 1 95.94 81 PRO B C 1
ATOM 2519 O O . PRO B 1 81 ? -3.277 -24.766 -15.891 1 95.94 81 PRO B O 1
ATOM 2522 N N . ILE B 1 82 ? -4.242 -22.875 -15.203 1 97.75 82 ILE B N 1
ATOM 2523 C CA . ILE B 1 82 ? -3.088 -22.406 -14.445 1 97.75 82 ILE B CA 1
ATOM 2524 C C . ILE B 1 82 ? -3.217 -22.859 -12.992 1 97.75 82 ILE B C 1
ATOM 2526 O O . ILE B 1 82 ? -4.129 -22.422 -12.281 1 97.75 82 ILE B O 1
ATOM 2530 N N . ASP B 1 83 ? -2.301 -23.609 -12.539 1 97.81 83 ASP B N 1
ATOM 2531 C CA . ASP B 1 83 ? -2.336 -24.141 -11.18 1 97.81 83 ASP B CA 1
ATOM 2532 C C . ASP B 1 83 ? -1.687 -23.156 -10.195 1 97.81 83 ASP B C 1
ATOM 2534 O O . ASP B 1 83 ? -2.076 -23.094 -9.031 1 97.81 83 ASP B O 1
ATOM 2538 N N . VAL B 1 84 ? -0.648 -22.516 -10.641 1 98.31 84 VAL B N 1
ATOM 2539 C CA . VAL B 1 84 ? 0.095 -21.562 -9.812 1 98.31 84 VAL B CA 1
ATOM 2540 C C . VAL B 1 84 ? 0.37 -20.297 -10.602 1 98.31 84 VAL B C 1
ATOM 2542 O O . VAL B 1 84 ? 0.807 -20.344 -11.758 1 98.31 84 VAL B O 1
ATOM 2545 N N . LEU B 1 85 ? 0.011 -19.219 -10.07 1 98.56 85 LEU B N 1
ATOM 2546 C CA . LEU B 1 85 ? 0.414 -17.906 -10.562 1 98.56 85 LEU B CA 1
ATOM 2547 C C . LEU B 1 85 ? 1.49 -17.297 -9.672 1 98.56 85 LEU B C 1
ATOM 2549 O O . LEU B 1 85 ? 1.293 -17.156 -8.469 1 98.56 85 LEU B O 1
ATOM 2553 N N . VAL B 1 86 ? 2.643 -17.031 -10.258 1 98.19 86 VAL B N 1
ATOM 2554 C CA . VAL B 1 86 ? 3.697 -16.281 -9.578 1 98.19 86 VAL B CA 1
ATOM 2555 C C . VAL B 1 86 ? 3.75 -14.852 -10.109 1 98.19 86 VAL B C 1
ATOM 2557 O O . VAL B 1 86 ? 4.328 -14.602 -11.172 1 98.19 86 VAL B O 1
ATOM 2560 N N . ASN B 1 87 ? 3.133 -14 -9.375 1 97.62 87 ASN B N 1
ATOM 2561 C CA . ASN B 1 87 ? 3.289 -12.578 -9.664 1 97.62 87 ASN B CA 1
ATOM 2562 C C . ASN B 1 87 ? 4.656 -12.062 -9.219 1 97.62 87 ASN B C 1
ATOM 2564 O O . ASN B 1 87 ? 4.844 -11.711 -8.055 1 97.62 87 ASN B O 1
ATOM 2568 N N . ASN B 1 88 ? 5.52 -11.922 -10.18 1 94.62 88 ASN B N 1
ATOM 2569 C CA . ASN B 1 88 ? 6.906 -11.586 -9.875 1 94.62 88 ASN B CA 1
ATOM 2570 C C . ASN B 1 88 ? 7.332 -10.289 -10.555 1 94.62 88 ASN B C 1
ATOM 2572 O O . ASN B 1 88 ? 8.312 -9.656 -10.156 1 94.62 88 ASN B O 1
ATOM 2576 N N . ALA B 1 89 ? 6.598 -9.914 -11.617 1 91.38 89 ALA B N 1
ATOM 2577 C CA . ALA B 1 89 ? 6.941 -8.672 -12.297 1 91.38 89 ALA B CA 1
ATOM 2578 C C . ALA B 1 89 ? 7.016 -7.508 -11.312 1 91.38 89 ALA B C 1
ATOM 2580 O O . ALA B 1 89 ? 6.141 -7.348 -10.461 1 91.38 89 ALA B O 1
ATOM 2581 N N . GLY B 1 90 ? 8.078 -6.758 -11.391 1 89.88 90 GLY B N 1
ATOM 2582 C CA . GLY B 1 90 ? 8.25 -5.633 -10.484 1 89.88 90 GLY B CA 1
ATOM 2583 C C . GLY B 1 90 ? 9.367 -4.699 -10.898 1 89.88 90 GLY B C 1
ATOM 2584 O O . GLY B 1 90 ? 10.234 -5.07 -11.695 1 89.88 90 GLY B O 1
ATOM 2585 N N . VAL B 1 91 ? 9.289 -3.486 -10.461 1 87.5 91 VAL B N 1
ATOM 2586 C CA . VAL B 1 91 ? 10.328 -2.484 -10.672 1 87.5 91 VAL B CA 1
ATOM 2587 C C . VAL B 1 91 ? 10.695 -1.832 -9.344 1 87.5 91 VAL B C 1
ATOM 2589 O O . VAL B 1 91 ? 9.914 -1.869 -8.391 1 87.5 91 VAL B O 1
ATOM 2592 N N . PHE B 1 92 ? 11.891 -1.376 -9.258 1 83 92 PHE B N 1
ATOM 2593 C CA . PHE B 1 92 ? 12.453 -0.759 -8.062 1 83 92 PHE B CA 1
ATOM 2594 C C . PHE B 1 92 ? 13.227 0.502 -8.422 1 83 92 PHE B C 1
ATOM 2596 O O . PHE B 1 92 ? 14.047 0.494 -9.344 1 83 92 PHE B O 1
ATOM 2603 N N . HIS B 1 93 ? 12.875 1.612 -7.801 1 80.38 93 HIS B N 1
ATOM 2604 C CA . HIS B 1 93 ? 13.617 2.863 -7.922 1 80.38 93 HIS B CA 1
ATOM 2605 C C . HIS B 1 93 ? 14.031 3.391 -6.555 1 80.38 93 HIS B C 1
ATOM 2607 O O . HIS B 1 93 ? 13.203 3.484 -5.645 1 80.38 93 HIS B O 1
ATOM 2613 N N . GLN B 1 94 ? 15.289 3.664 -6.379 1 79.31 94 GLN B N 1
ATOM 2614 C CA . GLN B 1 94 ? 15.781 4.191 -5.109 1 79.31 94 GLN B CA 1
ATOM 2615 C C . GLN B 1 94 ? 16.094 5.684 -5.219 1 79.31 94 GLN B C 1
ATOM 2617 O O . GLN B 1 94 ? 16.906 6.094 -6.043 1 79.31 94 GLN B O 1
ATOM 2622 N N . ALA B 1 95 ? 15.461 6.465 -4.48 1 83.81 95 ALA B N 1
ATOM 2623 C CA . ALA B 1 95 ? 15.703 7.898 -4.324 1 83.81 95 ALA B CA 1
ATOM 2624 C C . ALA B 1 95 ? 14.945 8.453 -3.123 1 83.81 95 ALA B C 1
ATOM 2626 O O . ALA B 1 95 ? 13.844 8.008 -2.814 1 83.81 95 ALA B O 1
ATOM 2627 N N . PRO B 1 96 ? 15.609 9.461 -2.473 1 85.88 96 PRO B N 1
ATOM 2628 C CA . PRO B 1 96 ? 14.797 10.148 -1.462 1 85.88 96 PRO B CA 1
ATOM 2629 C C . PRO B 1 96 ? 13.484 10.688 -2.023 1 85.88 96 PRO B C 1
ATOM 2631 O O . PRO B 1 96 ? 13.406 11 -3.215 1 85.88 96 PRO B O 1
ATOM 2634 N N . PHE B 1 97 ? 12.531 10.828 -1.187 1 88.69 97 PHE B N 1
ATOM 2635 C CA . PHE B 1 97 ? 11.172 11.156 -1.613 1 88.69 97 PHE B CA 1
ATOM 2636 C C . PHE B 1 97 ? 11.164 12.438 -2.436 1 88.69 97 PHE B C 1
ATOM 2638 O O . PHE B 1 97 ? 10.633 12.469 -3.549 1 88.69 97 PHE B O 1
ATOM 2645 N N . LEU B 1 98 ? 11.812 13.422 -1.942 1 90.44 98 LEU B N 1
ATOM 2646 C CA . LEU B 1 98 ? 11.758 14.727 -2.6 1 90.44 98 LEU B CA 1
ATOM 2647 C C . LEU B 1 98 ? 12.578 14.719 -3.883 1 90.44 98 LEU B C 1
ATOM 2649 O O . LEU B 1 98 ? 12.375 15.562 -4.762 1 90.44 98 LEU B O 1
ATOM 2653 N N . ALA B 1 99 ? 13.484 13.766 -4.02 1 88.19 99 ALA B N 1
ATOM 2654 C CA . ALA B 1 99 ? 14.336 13.672 -5.199 1 88.19 99 ALA B CA 1
ATOM 2655 C C . ALA B 1 99 ? 13.773 12.664 -6.207 1 88.19 99 ALA B C 1
ATOM 2657 O O . ALA B 1 99 ? 14.242 12.586 -7.344 1 88.19 99 ALA B O 1
ATOM 2658 N N . GLN B 1 100 ? 12.773 12.008 -5.805 1 87.94 100 GLN B N 1
ATOM 2659 C CA . GLN B 1 100 ? 12.211 10.977 -6.672 1 87.94 100 GLN B CA 1
ATOM 2660 C C . GLN B 1 100 ? 11.266 11.578 -7.711 1 87.94 100 GLN B C 1
ATOM 2662 O O . GLN B 1 100 ? 10.484 12.477 -7.395 1 87.94 100 GLN B O 1
ATOM 2667 N N . ASP B 1 101 ? 11.406 11.062 -8.898 1 89.38 101 ASP B N 1
ATOM 2668 C CA . ASP B 1 101 ? 10.469 11.43 -9.961 1 89.38 101 ASP B CA 1
ATOM 2669 C C . ASP B 1 101 ? 9.086 10.836 -9.703 1 89.38 101 ASP B C 1
ATOM 2671 O O . ASP B 1 101 ? 8.938 9.617 -9.578 1 89.38 101 ASP B O 1
ATOM 2675 N N . PRO B 1 102 ? 8.031 11.664 -9.641 1 90.5 102 PRO B N 1
ATOM 2676 C CA . PRO B 1 102 ? 6.68 11.164 -9.398 1 90.5 102 PRO B CA 1
ATOM 2677 C C . PRO B 1 102 ? 6.254 10.102 -10.414 1 90.5 102 PRO B C 1
ATOM 2679 O O . PRO B 1 102 ? 5.477 9.203 -10.078 1 90.5 102 PRO B O 1
ATOM 2682 N N . THR B 1 103 ? 6.789 10.211 -11.562 1 91.19 103 THR B N 1
ATOM 2683 C CA . THR B 1 103 ? 6.457 9.227 -12.594 1 91.19 103 THR B CA 1
ATOM 2684 C C . THR B 1 103 ? 6.988 7.848 -12.211 1 91.19 103 THR B C 1
ATOM 2686 O O . THR B 1 103 ? 6.34 6.832 -12.469 1 91.19 103 THR B O 1
ATOM 2689 N N . SER B 1 104 ? 8.133 7.852 -11.609 1 90.06 104 SER B N 1
ATOM 2690 C CA . SER B 1 104 ? 8.719 6.59 -11.156 1 90.06 104 SER B CA 1
ATOM 2691 C C . SER B 1 104 ? 7.898 5.98 -10.023 1 90.06 104 SER B C 1
ATOM 2693 O O . SER B 1 104 ? 7.742 4.762 -9.953 1 90.06 104 SER B O 1
ATOM 2695 N N . GLN B 1 105 ? 7.383 6.816 -9.211 1 90.94 105 GLN B N 1
ATOM 2696 C CA . GLN B 1 105 ? 6.535 6.359 -8.117 1 90.94 105 GLN B CA 1
ATOM 2697 C C . GLN B 1 105 ? 5.266 5.691 -8.648 1 90.94 105 GLN B C 1
ATOM 2699 O O . GLN B 1 105 ? 4.875 4.625 -8.172 1 90.94 105 GLN B O 1
ATOM 2704 N N . ARG B 1 106 ? 4.691 6.352 -9.586 1 94 106 ARG B N 1
ATOM 2705 C CA . ARG B 1 106 ? 3.479 5.809 -10.188 1 94 106 ARG B CA 1
ATOM 2706 C C . ARG B 1 106 ? 3.764 4.496 -10.906 1 94 106 ARG B C 1
ATOM 2708 O O . ARG B 1 106 ? 2.961 3.562 -10.844 1 94 106 ARG B O 1
ATOM 2715 N N . ARG B 1 107 ? 4.879 4.465 -11.57 1 93.31 107 ARG B N 1
ATOM 2716 C CA . ARG B 1 107 ? 5.262 3.258 -12.297 1 93.31 107 ARG B CA 1
ATOM 2717 C C . ARG B 1 107 ? 5.438 2.08 -11.344 1 93.31 107 ARG B C 1
ATOM 2719 O O . ARG B 1 107 ? 5.016 0.962 -11.648 1 93.31 107 ARG B O 1
ATOM 2726 N N . GLU B 1 108 ? 6.039 2.332 -10.242 1 92.75 108 GLU B N 1
ATOM 2727 C CA . GLU B 1 108 ? 6.219 1.28 -9.242 1 92.75 108 GLU B CA 1
ATOM 2728 C C . GLU B 1 108 ? 4.879 0.717 -8.781 1 92.75 108 GLU B C 1
ATOM 2730 O O . GLU B 1 108 ? 4.707 -0.5 -8.695 1 92.75 108 GLU B O 1
ATOM 2735 N N . MET B 1 109 ? 3.969 1.604 -8.523 1 95.25 109 MET B N 1
ATOM 2736 C CA . MET B 1 109 ? 2.645 1.163 -8.094 1 95.25 109 MET B CA 1
ATOM 2737 C C . MET B 1 109 ? 1.934 0.41 -9.211 1 95.25 109 MET B C 1
ATOM 2739 O O . MET B 1 109 ? 1.306 -0.623 -8.969 1 95.25 109 MET B O 1
ATOM 2743 N N . ASP B 1 110 ? 2.086 0.907 -10.391 1 96.25 110 ASP B N 1
ATOM 2744 C CA . ASP B 1 110 ? 1.399 0.34 -11.547 1 96.25 110 ASP B CA 1
ATOM 2745 C C . ASP B 1 110 ? 1.902 -1.07 -11.844 1 96.25 110 ASP B C 1
ATOM 2747 O O . ASP B 1 110 ? 1.112 -1.962 -12.164 1 96.25 110 ASP B O 1
ATOM 2751 N N . VAL B 1 111 ? 3.133 -1.291 -11.742 1 95.31 111 VAL B N 1
ATOM 2752 C CA . VAL B 1 111 ? 3.73 -2.578 -12.078 1 95.31 111 VAL B CA 1
ATOM 2753 C C . VAL B 1 111 ? 3.637 -3.521 -10.883 1 95.31 111 VAL B C 1
ATOM 2755 O O . VAL B 1 111 ? 3.09 -4.621 -10.992 1 95.31 111 VAL B O 1
ATOM 2758 N N . ASN B 1 112 ? 4.078 -3.055 -9.711 1 94.19 112 ASN B N 1
ATOM 2759 C CA . ASN B 1 112 ? 4.266 -3.922 -8.547 1 94.19 112 ASN B CA 1
ATOM 2760 C C . ASN B 1 112 ? 2.93 -4.301 -7.914 1 94.19 112 ASN B C 1
ATOM 2762 O O . ASN B 1 112 ? 2.801 -5.379 -7.328 1 94.19 112 ASN B O 1
ATOM 2766 N N . TYR B 1 113 ? 2.01 -3.432 -7.98 1 95.62 113 TYR B N 1
ATOM 2767 C CA . TYR B 1 113 ? 0.738 -3.645 -7.301 1 95.62 113 TYR B CA 1
ATOM 2768 C C . TYR B 1 113 ? -0.38 -3.902 -8.305 1 95.62 113 TYR B C 1
ATOM 2770 O O . TYR B 1 113 ? -0.87 -5.027 -8.422 1 95.62 113 TYR B O 1
ATOM 2778 N N . PHE B 1 114 ? -0.678 -2.895 -9.148 1 97.19 114 PHE B N 1
ATOM 2779 C CA . PHE B 1 114 ? -1.801 -3.031 -10.062 1 97.19 114 PHE B CA 1
ATOM 2780 C C . PHE B 1 114 ? -1.535 -4.137 -11.078 1 97.19 114 PHE B C 1
ATOM 2782 O O . PHE B 1 114 ? -2.461 -4.824 -11.516 1 97.19 114 PHE B O 1
ATOM 2789 N N . GLY B 1 115 ? -0.263 -4.273 -11.484 1 97.38 115 GLY B N 1
ATOM 2790 C CA . GLY B 1 115 ? 0.084 -5.363 -12.383 1 97.38 115 GLY B CA 1
ATOM 2791 C C . GLY B 1 115 ? -0.297 -6.73 -11.836 1 97.38 115 GLY B C 1
ATOM 2792 O O . GLY B 1 115 ? -0.893 -7.539 -12.547 1 97.38 115 GLY B O 1
ATOM 2793 N N . ALA B 1 116 ? 0.005 -6.969 -10.578 1 97 116 ALA B N 1
ATOM 2794 C CA . ALA B 1 116 ? -0.347 -8.227 -9.922 1 97 116 ALA B CA 1
ATOM 2795 C C . ALA B 1 116 ? -1.861 -8.406 -9.859 1 97 116 ALA B C 1
ATOM 2797 O O . ALA B 1 116 ? -2.371 -9.508 -10.062 1 97 116 ALA B O 1
ATOM 2798 N N . LEU B 1 117 ? -2.604 -7.316 -9.539 1 96.88 117 LEU B N 1
ATOM 2799 C CA . LEU B 1 117 ? -4.059 -7.371 -9.461 1 96.88 117 LEU B CA 1
ATOM 2800 C C . LEU B 1 117 ? -4.66 -7.762 -10.805 1 96.88 117 LEU B C 1
ATOM 2802 O O . LEU B 1 117 ? -5.582 -8.578 -10.867 1 96.88 117 LEU B O 1
ATOM 2806 N N . ARG B 1 118 ? -4.156 -7.18 -11.875 1 97.25 118 ARG B N 1
ATOM 2807 C CA . ARG B 1 118 ? -4.68 -7.438 -13.211 1 97.25 118 ARG B CA 1
ATOM 2808 C C . ARG B 1 118 ? -4.523 -8.906 -13.586 1 97.25 118 ARG B C 1
ATOM 2810 O O . ARG B 1 118 ? -5.465 -9.531 -14.078 1 97.25 118 ARG B O 1
ATOM 2817 N N . VAL B 1 119 ? -3.346 -9.414 -13.359 1 98.19 119 VAL B N 1
ATOM 2818 C CA . VAL B 1 119 ? -3.068 -10.797 -13.734 1 98.19 119 VAL B CA 1
ATOM 2819 C C . VAL B 1 119 ? -3.896 -11.742 -12.867 1 98.19 119 VAL B C 1
ATOM 2821 O O . VAL B 1 119 ? -4.508 -12.688 -13.375 1 98.19 119 VAL B O 1
ATOM 2824 N N . ALA B 1 120 ? -3.955 -11.461 -11.57 1 97.62 120 ALA B N 1
ATOM 2825 C CA . ALA B 1 120 ? -4.75 -12.273 -10.656 1 97.62 120 ALA B CA 1
ATOM 2826 C C . ALA B 1 120 ? -6.219 -12.289 -11.062 1 97.62 120 ALA B C 1
ATOM 2828 O O . ALA B 1 120 ? -6.871 -13.336 -11.039 1 97.62 120 ALA B O 1
ATOM 2829 N N . ARG B 1 121 ? -6.715 -11.102 -11.398 1 96.69 121 ARG B N 1
ATOM 2830 C CA . ARG B 1 121 ? -8.109 -10.984 -11.805 1 96.69 121 ARG B CA 1
ATOM 2831 C C . ARG B 1 121 ? -8.406 -11.867 -13.016 1 96.69 121 ARG B C 1
ATOM 2833 O O . ARG B 1 121 ? -9.492 -12.445 -13.117 1 96.69 121 ARG B O 1
ATOM 2840 N N . ALA B 1 122 ? -7.477 -11.953 -13.898 1 97.38 122 ALA B N 1
ATOM 2841 C CA . ALA B 1 122 ? -7.656 -12.711 -15.133 1 97.38 122 ALA B CA 1
ATOM 2842 C C . ALA B 1 122 ? -7.57 -14.211 -14.867 1 97.38 122 ALA B C 1
ATOM 2844 O O . ALA B 1 122 ? -8.219 -15.008 -15.562 1 97.38 122 ALA B O 1
ATOM 2845 N N . VAL B 1 123 ? -6.855 -14.664 -13.852 1 98.06 123 VAL B N 1
ATOM 2846 C CA . VAL B 1 123 ? -6.566 -16.078 -13.633 1 98.06 123 VAL B CA 1
ATOM 2847 C C . VAL B 1 123 ? -7.531 -16.656 -12.602 1 98.06 123 VAL B C 1
ATOM 2849 O O . VAL B 1 123 ? -7.914 -17.812 -12.672 1 98.06 123 VAL B O 1
ATOM 2852 N N . LEU B 1 124 ? -8.016 -15.844 -11.68 1 97.06 124 LEU B N 1
ATOM 2853 C CA . LEU B 1 124 ? -8.719 -16.25 -10.469 1 97.06 124 LEU B CA 1
ATOM 2854 C C . LEU B 1 124 ? -10.016 -16.969 -10.812 1 97.06 124 LEU B C 1
ATOM 2856 O O . LEU B 1 124 ? -10.352 -17.984 -10.203 1 97.06 124 LEU B O 1
ATOM 2860 N N . PRO B 1 125 ? -10.758 -16.453 -11.797 1 97 125 PRO B N 1
ATOM 2861 C CA . PRO B 1 125 ? -12.031 -17.125 -12.094 1 97 125 PRO B CA 1
ATOM 2862 C C . PRO B 1 125 ? -11.859 -18.594 -12.43 1 97 125 PRO B C 1
ATOM 2864 O O . PRO B 1 125 ? -12.641 -19.438 -11.961 1 97 125 PRO B O 1
ATOM 2867 N N . SER B 1 126 ? -10.875 -18.938 -13.172 1 97 126 SER B N 1
ATOM 2868 C CA . SER B 1 126 ? -10.617 -20.328 -13.523 1 97 126 SER B CA 1
ATOM 2869 C C . SER B 1 126 ? -10.211 -21.141 -12.297 1 97 126 SER B C 1
ATOM 2871 O O . SER B 1 126 ? -10.625 -22.297 -12.148 1 97 126 SER B O 1
ATOM 2873 N N . MET B 1 127 ? -9.43 -20.578 -11.391 1 97.19 127 MET B N 1
ATOM 2874 C CA . MET B 1 127 ? -9.016 -21.266 -10.164 1 97.19 127 MET B CA 1
ATOM 2875 C C . MET B 1 127 ? -10.203 -21.516 -9.25 1 97.19 127 MET B C 1
ATOM 2877 O O . MET B 1 127 ? -10.336 -22.594 -8.672 1 97.19 127 MET B O 1
ATOM 2881 N N . ILE B 1 128 ? -11.023 -20.484 -9.156 1 96.06 128 ILE B N 1
ATOM 2882 C CA . ILE B 1 128 ? -12.195 -20.578 -8.297 1 96.06 128 ILE B CA 1
ATOM 2883 C C . ILE B 1 128 ? -13.141 -21.641 -8.828 1 96.06 128 ILE B C 1
ATOM 2885 O O . ILE B 1 128 ? -13.648 -22.469 -8.062 1 96.06 128 ILE B O 1
ATOM 2889 N N . ALA B 1 129 ? -13.328 -21.688 -10.133 1 96.06 129 ALA B N 1
ATOM 2890 C CA . ALA B 1 129 ? -14.211 -22.656 -10.758 1 96.06 129 ALA B CA 1
ATOM 2891 C C . ALA B 1 129 ? -13.727 -24.078 -10.5 1 96.06 129 ALA B C 1
ATOM 2893 O O . ALA B 1 129 ? -14.539 -25 -10.305 1 96.06 129 ALA B O 1
ATOM 2894 N N . ARG B 1 130 ? -12.477 -24.281 -10.438 1 96.38 130 ARG B N 1
ATOM 2895 C CA . ARG B 1 130 ? -11.883 -25.594 -10.234 1 96.38 130 ARG B CA 1
ATOM 2896 C C . ARG B 1 130 ? -11.641 -25.875 -8.758 1 96.38 130 ARG B C 1
ATOM 2898 O O . ARG B 1 130 ? -11.211 -26.969 -8.383 1 96.38 130 ARG B O 1
ATOM 2905 N N . ARG B 1 131 ? -11.82 -24.875 -7.922 1 96.56 131 ARG B N 1
ATOM 2906 C CA . ARG B 1 131 ? -11.602 -24.938 -6.48 1 96.56 131 ARG B CA 1
ATOM 2907 C C . ARG B 1 131 ? -10.18 -25.375 -6.16 1 96.56 131 ARG B C 1
ATOM 2909 O O . ARG B 1 131 ? -9.969 -26.219 -5.285 1 96.56 131 ARG B O 1
ATOM 2916 N N . ARG B 1 132 ? -9.297 -24.906 -6.977 1 96 132 ARG B N 1
ATOM 2917 C CA . ARG B 1 132 ? -7.883 -25.203 -6.797 1 96 132 ARG B CA 1
ATOM 2918 C C . ARG B 1 132 ? -7.012 -24.141 -7.465 1 96 132 ARG B C 1
ATOM 2920 O O . ARG B 1 132 ? -7.344 -23.641 -8.547 1 96 132 ARG B O 1
ATOM 2927 N N . GLY B 1 133 ? -5.926 -23.781 -6.789 1 97 133 GLY B N 1
ATOM 2928 C CA . GLY B 1 133 ? -4.969 -22.828 -7.32 1 97 133 GLY B CA 1
ATOM 2929 C C . GLY B 1 133 ? -4.168 -22.125 -6.242 1 97 133 GLY B C 1
ATOM 2930 O O . GLY B 1 133 ? -4.594 -22.062 -5.086 1 97 133 GLY B O 1
ATOM 2931 N N . THR B 1 134 ? -2.977 -21.703 -6.574 1 97.69 134 THR B N 1
ATOM 2932 C CA . THR B 1 134 ? -2.115 -20.938 -5.684 1 97.69 134 THR B CA 1
ATOM 2933 C C . THR B 1 134 ? -1.604 -19.672 -6.383 1 97.69 134 THR B C 1
ATOM 2935 O O . THR B 1 134 ? -1.131 -19.734 -7.52 1 97.69 134 THR B O 1
ATOM 2938 N N . ILE B 1 135 ? -1.814 -18.609 -5.789 1 97.94 135 ILE B N 1
ATOM 2939 C CA . ILE B 1 135 ? -1.224 -17.359 -6.254 1 97.94 135 ILE B CA 1
ATOM 2940 C C . ILE B 1 135 ? -0.115 -16.922 -5.301 1 97.94 135 ILE B C 1
ATOM 2942 O O . ILE B 1 135 ? -0.345 -16.781 -4.098 1 97.94 135 ILE B O 1
ATOM 2946 N N . VAL B 1 136 ? 1.085 -16.812 -5.797 1 97.69 136 VAL B N 1
ATOM 2947 C CA . VAL B 1 136 ? 2.225 -16.297 -5.047 1 97.69 136 VAL B CA 1
ATOM 2948 C C . VAL B 1 136 ? 2.525 -14.859 -5.484 1 97.69 136 VAL B C 1
ATOM 2950 O O . VAL B 1 136 ? 2.814 -14.617 -6.656 1 97.69 136 VAL B O 1
ATOM 2953 N N . ASN B 1 137 ? 2.379 -13.969 -4.574 1 95.94 137 ASN B N 1
ATOM 2954 C CA . ASN B 1 137 ? 2.768 -12.586 -4.809 1 95.94 137 ASN B CA 1
ATOM 2955 C C . ASN B 1 137 ? 4.156 -12.289 -4.254 1 95.94 137 ASN B C 1
ATOM 2957 O O . ASN B 1 137 ? 4.371 -12.344 -3.043 1 95.94 137 ASN B O 1
ATOM 2961 N N . VAL B 1 138 ? 5.098 -11.969 -5.141 1 92.75 138 VAL B N 1
ATOM 2962 C CA . VAL B 1 138 ? 6.473 -11.695 -4.738 1 92.75 138 VAL B CA 1
ATOM 2963 C C . VAL B 1 138 ? 6.594 -10.25 -4.25 1 92.75 138 VAL B C 1
ATOM 2965 O O . VAL B 1 138 ? 6.504 -9.312 -5.043 1 92.75 138 VAL B O 1
ATOM 2968 N N . SER B 1 139 ? 6.738 -10.125 -3.045 1 90.44 139 SER B N 1
ATOM 2969 C CA . SER B 1 139 ? 6.863 -8.82 -2.406 1 90.44 139 SER B CA 1
ATOM 2970 C C . SER B 1 139 ? 8.305 -8.539 -1.994 1 90.44 139 SER B C 1
ATOM 2972 O O . SER B 1 139 ? 9.234 -8.75 -2.777 1 90.44 139 SER B O 1
ATOM 2974 N N . SER B 1 140 ? 8.484 -7.832 -0.909 1 74.5 140 SER B N 1
ATOM 2975 C CA . SER B 1 140 ? 9.789 -7.473 -0.369 1 74.5 140 SER B CA 1
ATOM 2976 C C . SER B 1 140 ? 9.727 -7.281 1.144 1 74.5 140 SER B C 1
ATOM 2978 O O . SER B 1 140 ? 8.656 -7.043 1.702 1 74.5 140 SER B O 1
ATOM 2980 N N . ILE B 1 141 ? 10.891 -7.441 1.742 1 65.44 141 ILE B N 1
ATOM 2981 C CA . ILE B 1 141 ? 10.969 -7.203 3.18 1 65.44 141 ILE B CA 1
ATOM 2982 C C . ILE B 1 141 ? 10.602 -5.75 3.48 1 65.44 141 ILE B C 1
ATOM 2984 O O . ILE B 1 141 ? 9.992 -5.461 4.512 1 65.44 141 ILE B O 1
ATOM 2988 N N . VAL B 1 142 ? 10.945 -4.926 2.613 1 64.38 142 VAL B N 1
ATOM 2989 C CA . VAL B 1 142 ? 10.727 -3.504 2.859 1 64.38 142 VAL B CA 1
ATOM 2990 C C . VAL B 1 142 ? 9.242 -3.174 2.699 1 64.38 142 VAL B C 1
ATOM 2992 O O . VAL B 1 142 ? 8.789 -2.098 3.102 1 64.38 142 VAL B O 1
ATOM 2995 N N . GLY B 1 143 ? 8.523 -4.008 2.18 1 67.75 143 GLY B N 1
ATOM 2996 C CA . GLY B 1 143 ? 7.074 -3.883 2.197 1 67.75 143 GLY B CA 1
ATOM 2997 C C . GLY B 1 143 ? 6.469 -4.137 3.564 1 67.75 143 GLY B C 1
ATOM 2998 O O . GLY B 1 143 ? 5.359 -3.689 3.852 1 67.75 143 GLY B O 1
ATOM 2999 N N . ALA B 1 144 ? 7.258 -4.816 4.309 1 66.12 144 ALA B N 1
ATOM 3000 C CA . ALA B 1 144 ? 6.812 -5.148 5.664 1 66.12 144 ALA B CA 1
ATOM 3001 C C . ALA B 1 144 ? 7.469 -4.23 6.691 1 66.12 144 ALA B C 1
ATOM 3003 O O . ALA B 1 144 ? 6.848 -3.863 7.691 1 66.12 144 ALA B O 1
ATOM 3004 N N . ILE B 1 145 ? 8.695 -3.895 6.441 1 67.19 145 ILE B N 1
ATOM 3005 C CA . ILE B 1 145 ? 9.438 -2.961 7.281 1 67.19 145 ILE B CA 1
ATOM 3006 C C . ILE B 1 145 ? 9.977 -1.812 6.43 1 67.19 145 ILE B C 1
ATOM 3008 O O . ILE B 1 145 ? 11.047 -1.924 5.828 1 67.19 145 ILE B O 1
ATOM 3012 N N . PRO B 1 146 ? 9.281 -0.758 6.469 1 72.56 146 PRO B N 1
ATOM 3013 C CA . PRO B 1 146 ? 9.633 0.319 5.539 1 72.56 146 PRO B CA 1
ATOM 3014 C C . PRO B 1 146 ? 11.008 0.921 5.824 1 72.56 146 PRO B C 1
ATOM 3016 O O . PRO B 1 146 ? 11.43 0.981 6.98 1 72.56 146 PRO B O 1
ATOM 3019 N N . CYS B 1 147 ? 11.68 1.263 4.711 1 70.94 147 CYS B N 1
ATOM 3020 C CA . CYS B 1 147 ? 13.039 1.787 4.762 1 70.94 147 CYS B CA 1
ATOM 3021 C C . CYS B 1 147 ? 13.125 3.146 4.078 1 70.94 147 CYS B C 1
ATOM 3023 O O . CYS B 1 147 ? 12.516 3.359 3.033 1 70.94 147 CYS B O 1
ATOM 3025 N N . PRO B 1 148 ? 13.938 3.973 4.68 1 73.12 148 PRO B N 1
ATOM 3026 C CA . PRO B 1 148 ? 14.148 5.254 4.008 1 73.12 148 PRO B CA 1
ATOM 3027 C C . PRO B 1 148 ? 14.789 5.102 2.633 1 73.12 148 PRO B C 1
ATOM 3029 O O . PRO B 1 148 ? 15.414 4.074 2.352 1 73.12 148 PRO B O 1
ATOM 3032 N N . THR B 1 149 ? 14.555 6.07 1.654 1 71.94 149 THR B N 1
ATOM 3033 C CA . THR B 1 149 ? 15.125 6.207 0.322 1 71.94 149 THR B CA 1
ATOM 3034 C C . THR B 1 149 ? 14.398 5.316 -0.678 1 71.94 149 THR B C 1
ATOM 3036 O O . THR B 1 149 ? 14.688 5.344 -1.875 1 71.94 149 THR B O 1
ATOM 3039 N N . VAL B 1 150 ? 13.484 4.531 -0.171 1 75.38 150 VAL B N 1
ATOM 3040 C CA . VAL B 1 150 ? 12.664 3.729 -1.073 1 75.38 150 VAL B CA 1
ATOM 3041 C C . VAL B 1 150 ? 11.203 3.787 -0.632 1 75.38 150 VAL B C 1
ATOM 3043 O O . VAL B 1 150 ? 10.5 2.773 -0.649 1 75.38 150 VAL B O 1
ATOM 3046 N N . ALA B 1 151 ? 10.852 4.895 -0.319 1 83.38 151 ALA B N 1
ATOM 3047 C CA . ALA B 1 151 ? 9.539 5.086 0.298 1 83.38 151 ALA B CA 1
ATOM 3048 C C . ALA B 1 151 ? 8.422 4.648 -0.645 1 83.38 151 ALA B C 1
ATOM 3050 O O . ALA B 1 151 ? 7.477 3.977 -0.227 1 83.38 151 ALA B O 1
ATOM 3051 N N . SER B 1 152 ? 8.555 5.008 -1.883 1 86.94 152 SER B N 1
ATOM 3052 C CA . SER B 1 152 ? 7.5 4.66 -2.83 1 86.94 152 SER B CA 1
ATOM 3053 C C . SER B 1 152 ? 7.469 3.158 -3.098 1 86.94 152 SER B C 1
ATOM 3055 O O . SER B 1 152 ? 6.398 2.572 -3.26 1 86.94 152 SER B O 1
ATOM 3057 N N . TYR B 1 153 ? 8.586 2.586 -3.156 1 86.12 153 TYR B N 1
ATOM 3058 C CA . TYR B 1 153 ? 8.656 1.139 -3.314 1 86.12 153 TYR B CA 1
ATOM 3059 C C . TYR B 1 153 ? 8.039 0.426 -2.117 1 86.12 153 TYR B C 1
ATOM 3061 O O . TYR B 1 153 ? 7.258 -0.513 -2.283 1 86.12 153 TYR B O 1
ATOM 3069 N N . CYS B 1 154 ? 8.367 0.924 -0.963 1 86.25 154 CYS B N 1
ATOM 3070 C CA . CYS B 1 154 ? 7.766 0.383 0.252 1 86.25 154 CYS B CA 1
ATOM 3071 C C . CYS B 1 154 ? 6.246 0.438 0.182 1 86.25 154 CYS B C 1
ATOM 3073 O O . CYS B 1 154 ? 5.566 -0.517 0.566 1 86.25 154 CYS B O 1
ATOM 3075 N N . GLY B 1 155 ? 5.793 1.516 -0.305 1 90.94 155 GLY B N 1
ATOM 3076 C CA . GLY B 1 155 ? 4.352 1.666 -0.449 1 90.94 155 GLY B CA 1
ATOM 3077 C C . GLY B 1 155 ? 3.734 0.641 -1.382 1 90.94 155 GLY B C 1
ATOM 3078 O O . GLY B 1 155 ? 2.717 0.029 -1.054 1 90.94 155 GLY B O 1
ATOM 3079 N N . SER B 1 156 ? 4.336 0.418 -2.5 1 92.5 156 SER B N 1
ATOM 3080 C CA . SER B 1 156 ? 3.793 -0.5 -3.498 1 92.5 156 SER B CA 1
ATOM 3081 C C . SER B 1 156 ? 3.771 -1.933 -2.977 1 92.5 156 SER B C 1
ATOM 3083 O O . SER B 1 156 ? 2.787 -2.65 -3.162 1 92.5 156 SER B O 1
ATOM 3085 N N . LYS B 1 157 ? 4.809 -2.281 -2.332 1 90.44 157 LYS B N 1
ATOM 3086 C CA . LYS B 1 157 ? 4.898 -3.652 -1.838 1 90.44 157 LYS B CA 1
ATOM 3087 C C . LYS B 1 157 ? 4.012 -3.857 -0.613 1 90.44 157 LYS B C 1
ATOM 3089 O O . LYS B 1 157 ? 3.449 -4.938 -0.421 1 90.44 157 LYS B O 1
ATOM 3094 N N . ALA B 1 158 ? 3.916 -2.852 0.195 1 90.5 158 ALA B N 1
ATOM 3095 C CA . ALA B 1 158 ? 2.967 -2.926 1.304 1 90.5 158 ALA B CA 1
ATOM 3096 C C . ALA B 1 158 ? 1.538 -3.082 0.792 1 90.5 158 ALA B C 1
ATOM 3098 O O . ALA B 1 158 ? 0.746 -3.834 1.365 1 90.5 158 ALA B O 1
ATOM 3099 N N . ALA B 1 159 ? 1.264 -2.326 -0.205 1 93.31 159 ALA B N 1
ATOM 3100 C CA . ALA B 1 159 ? -0.053 -2.449 -0.826 1 93.31 159 ALA B CA 1
ATOM 3101 C C . ALA B 1 159 ? -0.301 -3.873 -1.311 1 93.31 159 ALA B C 1
ATOM 3103 O O . ALA B 1 159 ? -1.371 -4.438 -1.075 1 93.31 159 ALA B O 1
ATOM 3104 N N . LEU B 1 160 ? 0.68 -4.426 -1.912 1 93.75 160 LEU B N 1
ATOM 3105 C CA . LEU B 1 160 ? 0.583 -5.793 -2.418 1 93.75 160 LEU B CA 1
ATOM 3106 C C . LEU B 1 160 ? 0.343 -6.777 -1.28 1 93.75 160 LEU B C 1
ATOM 3108 O O . LEU B 1 160 ? -0.503 -7.668 -1.393 1 93.75 160 LEU B O 1
ATOM 3112 N N . ASN B 1 161 ? 1.093 -6.613 -0.216 1 90.25 161 ASN B N 1
ATOM 3113 C CA . ASN B 1 161 ? 0.934 -7.484 0.944 1 90.25 161 ASN B CA 1
ATOM 3114 C C . ASN B 1 161 ? -0.478 -7.406 1.516 1 90.25 161 ASN B C 1
ATOM 3116 O O . ASN B 1 161 ? -1.119 -8.438 1.743 1 90.25 161 ASN B O 1
ATOM 3120 N N . ALA B 1 162 ? -0.923 -6.207 1.711 1 89.5 162 ALA B N 1
ATOM 3121 C CA . ALA B 1 162 ? -2.238 -6.008 2.314 1 89.5 162 ALA B CA 1
ATOM 3122 C C . ALA B 1 162 ? -3.342 -6.562 1.42 1 89.5 162 ALA B C 1
ATOM 3124 O O . ALA B 1 162 ? -4.277 -7.207 1.902 1 89.5 162 ALA B O 1
ATOM 3125 N N . TRP B 1 163 ? -3.236 -6.258 0.172 1 91.44 163 TRP B N 1
ATOM 3126 C CA . TRP B 1 163 ? -4.203 -6.785 -0.786 1 91.44 163 TRP B CA 1
ATOM 3127 C C . TRP B 1 163 ? -4.211 -8.312 -0.768 1 91.44 163 TRP B C 1
ATOM 3129 O O . TRP B 1 163 ? -5.273 -8.93 -0.783 1 91.44 163 TRP B O 1
ATOM 3139 N N . SER B 1 164 ? -3.068 -8.93 -0.689 1 92.88 164 SER B N 1
ATOM 3140 C CA . SER B 1 164 ? -2.932 -10.383 -0.668 1 92.88 164 SER B CA 1
ATOM 3141 C C . SER B 1 164 ? -3.641 -10.984 0.539 1 92.88 164 SER B C 1
ATOM 3143 O O . SER B 1 164 ? -4.375 -11.969 0.406 1 92.88 164 SER B O 1
ATOM 3145 N N . HIS B 1 165 ? -3.385 -10.375 1.623 1 87.94 165 HIS B N 1
ATOM 3146 C CA . HIS B 1 165 ? -3.992 -10.875 2.854 1 87.94 165 HIS B CA 1
ATOM 3147 C C . HIS B 1 165 ? -5.512 -10.742 2.809 1 87.94 165 HIS B C 1
ATOM 3149 O O . HIS B 1 165 ? -6.227 -11.648 3.23 1 87.94 165 HIS B O 1
ATOM 3155 N N . ALA B 1 166 ? -6.008 -9.648 2.336 1 86.69 166 ALA B N 1
ATOM 3156 C CA . ALA B 1 166 ? -7.449 -9.438 2.225 1 86.69 166 ALA B CA 1
ATOM 3157 C C . ALA B 1 166 ? -8.07 -10.398 1.216 1 86.69 166 ALA B C 1
ATOM 3159 O O . ALA B 1 166 ? -9.133 -10.977 1.469 1 86.69 166 ALA B O 1
ATOM 3160 N N . LEU B 1 167 ? -7.438 -10.562 0.111 1 90.38 167 LEU B N 1
ATOM 3161 C CA . LEU B 1 167 ? -7.922 -11.445 -0.941 1 90.38 167 LEU B CA 1
ATOM 3162 C C . LEU B 1 167 ? -8.031 -12.883 -0.437 1 90.38 167 LEU B C 1
ATOM 3164 O O . LEU B 1 167 ? -8.953 -13.602 -0.804 1 90.38 167 LEU B O 1
ATOM 3168 N N . ARG B 1 168 ? -7.023 -13.328 0.314 1 90.5 168 ARG B N 1
ATOM 3169 C CA . ARG B 1 168 ? -7.027 -14.68 0.867 1 90.5 168 ARG B CA 1
ATOM 3170 C C . ARG B 1 168 ? -8.344 -14.977 1.567 1 90.5 168 ARG B C 1
ATOM 3172 O O . ARG B 1 168 ? -8.914 -16.062 1.4 1 90.5 168 ARG B O 1
ATOM 3179 N N . GLY B 1 169 ? -8.828 -14.031 2.312 1 85.88 169 GLY B N 1
ATOM 3180 C CA . GLY B 1 169 ? -10.078 -14.211 3.027 1 85.88 169 GLY B CA 1
ATOM 3181 C C . GLY B 1 169 ? -11.266 -14.406 2.105 1 85.88 169 GLY B C 1
ATOM 3182 O O . GLY B 1 169 ? -12.289 -14.969 2.508 1 85.88 169 GLY B O 1
ATOM 3183 N N . GLU B 1 170 ? -11.172 -13.953 0.896 1 86.94 170 GLU B N 1
ATOM 3184 C CA . GLU B 1 170 ? -12.273 -14.031 -0.056 1 86.94 170 GLU B CA 1
ATOM 3185 C C . GLU B 1 170 ? -12.234 -15.336 -0.846 1 86.94 170 GLU B C 1
ATOM 3187 O O . GLU B 1 170 ? -13.281 -15.844 -1.261 1 86.94 170 GLU B O 1
ATOM 3192 N N . VAL B 1 171 ? -11.047 -15.891 -0.99 1 91.75 171 VAL B N 1
ATOM 3193 C CA . VAL B 1 171 ? -10.953 -16.969 -1.969 1 91.75 171 VAL B CA 1
ATOM 3194 C C . VAL B 1 171 ? -10.656 -18.297 -1.259 1 91.75 171 VAL B C 1
ATOM 3196 O O . VAL B 1 171 ? -10.758 -19.359 -1.858 1 91.75 171 VAL B O 1
ATOM 3199 N N . ALA B 1 172 ? -10.305 -18.234 -0.004 1 88.06 172 ALA B N 1
ATOM 3200 C CA . ALA B 1 172 ? -9.961 -19.422 0.756 1 88.06 172 ALA B CA 1
ATOM 3201 C C . ALA B 1 172 ? -11.094 -20.453 0.702 1 88.06 172 ALA B C 1
ATOM 3203 O O . ALA B 1 172 ? -10.852 -21.656 0.571 1 88.06 172 ALA B O 1
ATOM 3204 N N . GLN B 1 173 ? -12.266 -19.969 0.73 1 88.06 173 GLN B N 1
ATOM 3205 C CA . GLN B 1 173 ? -13.43 -20.844 0.735 1 88.06 173 GLN B CA 1
ATOM 3206 C C . GLN B 1 173 ? -13.578 -21.562 -0.603 1 88.06 173 GLN B C 1
ATOM 3208 O O . GLN B 1 173 ? -14.281 -22.578 -0.697 1 88.06 173 GLN B O 1
ATOM 3213 N N . HIS B 1 174 ? -12.906 -21.062 -1.619 1 92.69 174 HIS B N 1
ATOM 3214 C CA . HIS B 1 174 ? -12.992 -21.641 -2.953 1 92.69 174 HIS B CA 1
ATOM 3215 C C . HIS B 1 174 ? -11.789 -22.531 -3.248 1 92.69 174 HIS B C 1
ATOM 3217 O O . HIS B 1 174 ? -11.539 -22.891 -4.402 1 92.69 174 HIS B O 1
ATOM 3223 N N . GLY B 1 175 ? -10.945 -22.75 -2.215 1 93.94 175 GLY B N 1
ATOM 3224 C CA . GLY B 1 175 ? -9.828 -23.672 -2.387 1 93.94 175 GLY B CA 1
ATOM 3225 C C . GLY B 1 175 ? -8.617 -23.016 -3.018 1 93.94 175 GLY B C 1
ATOM 3226 O O . GLY B 1 175 ? -7.676 -23.703 -3.424 1 93.94 175 GLY B O 1
ATOM 3227 N N . VAL B 1 176 ? -8.664 -21.719 -3.191 1 96.06 176 VAL B N 1
ATOM 3228 C CA . VAL B 1 176 ? -7.535 -21 -3.764 1 96.06 176 VAL B CA 1
ATOM 3229 C C . VAL B 1 176 ? -6.652 -20.453 -2.645 1 96.06 176 VAL B C 1
ATOM 3231 O O . VAL B 1 176 ? -7.152 -19.906 -1.655 1 96.06 176 VAL B O 1
ATOM 3234 N N . ARG B 1 177 ? -5.352 -20.609 -2.746 1 96 177 ARG B N 1
ATOM 3235 C CA . ARG B 1 177 ? -4.391 -20.156 -1.743 1 96 177 ARG B CA 1
ATOM 3236 C C . ARG B 1 177 ? -3.641 -18.922 -2.219 1 96 177 ARG B C 1
ATOM 3238 O O . ARG B 1 177 ? -3.32 -18.797 -3.402 1 96 177 ARG B O 1
ATOM 3245 N N . ILE B 1 178 ? -3.418 -18.031 -1.291 1 95.56 178 ILE B N 1
ATOM 3246 C CA . ILE B 1 178 ? -2.645 -16.828 -1.562 1 95.56 178 ILE B CA 1
ATOM 3247 C C . ILE B 1 178 ? -1.396 -16.812 -0.686 1 95.56 178 ILE B C 1
ATOM 3249 O O . ILE B 1 178 ? -1.485 -16.938 0.537 1 95.56 178 ILE B O 1
ATOM 3253 N N . VAL B 1 179 ? -0.218 -16.641 -1.309 1 94.5 179 VAL B N 1
ATOM 3254 C CA . VAL B 1 179 ? 1.053 -16.625 -0.591 1 94.5 179 VAL B CA 1
ATOM 3255 C C . VAL B 1 179 ? 1.771 -15.297 -0.834 1 94.5 179 VAL B C 1
ATOM 3257 O O . VAL B 1 179 ? 1.886 -14.852 -1.976 1 94.5 179 VAL B O 1
ATOM 3260 N N . VAL B 1 180 ? 2.121 -14.656 0.249 1 92.62 180 VAL B N 1
ATOM 3261 C CA . VAL B 1 180 ? 3.033 -13.523 0.153 1 92.62 180 VAL B CA 1
ATOM 3262 C C . VAL B 1 180 ? 4.473 -14 0.317 1 92.62 180 VAL B C 1
ATOM 3264 O O . VAL B 1 180 ? 4.836 -14.547 1.359 1 92.62 180 VAL B O 1
ATOM 3267 N N . PHE B 1 181 ? 5.246 -13.828 -0.734 1 92.5 181 PHE B N 1
ATOM 3268 C CA . PHE B 1 181 ? 6.645 -14.242 -0.697 1 92.5 181 PHE B CA 1
ATOM 3269 C C . PHE B 1 181 ? 7.562 -13.047 -0.522 1 92.5 181 PHE B C 1
ATOM 3271 O O . PHE B 1 181 ? 7.488 -12.078 -1.289 1 92.5 181 PHE B O 1
ATOM 3278 N N . LEU B 1 182 ? 8.359 -13.008 0.488 1 87.38 182 LEU B N 1
ATOM 3279 C CA . LEU B 1 182 ? 9.281 -11.914 0.805 1 87.38 182 LEU B CA 1
ATOM 3280 C C . LEU B 1 182 ? 10.727 -12.336 0.554 1 87.38 182 LEU B C 1
ATOM 3282 O O . LEU B 1 182 ? 11.336 -13.008 1.385 1 87.38 182 LEU B O 1
ATOM 3286 N N . PRO B 1 183 ? 11.195 -11.781 -0.569 1 80.56 183 PRO B N 1
ATOM 3287 C CA . PRO B 1 183 ? 12.602 -12.094 -0.817 1 80.56 183 PRO B CA 1
ATOM 3288 C C . PRO B 1 183 ? 13.547 -11.336 0.113 1 80.56 183 PRO B C 1
ATOM 3290 O O . PRO B 1 183 ? 13.172 -10.305 0.667 1 80.56 183 PRO B O 1
ATOM 3293 N N . SER B 1 184 ? 14.625 -11.758 0.78 1 58.88 184 SER B N 1
ATOM 3294 C CA . SER B 1 184 ? 15.578 -11.055 1.629 1 58.88 184 SER B CA 1
ATOM 3295 C C . SER B 1 184 ? 16.172 -9.844 0.914 1 58.88 184 SER B C 1
ATOM 3297 O O . SER B 1 184 ? 16.188 -9.797 -0.318 1 58.88 184 SER B O 1
ATOM 3299 N N . HIS B 1 185 ? 16.203 -8.492 1.633 1 50.09 185 HIS B N 1
ATOM 3300 C CA . HIS B 1 185 ? 16.766 -7.242 1.14 1 50.09 185 HIS B CA 1
ATOM 3301 C C . HIS B 1 185 ? 17.953 -7.5 0.22 1 50.09 185 HIS B C 1
ATOM 3303 O O . HIS B 1 185 ? 18.219 -6.707 -0.688 1 50.09 185 HIS B O 1
ATOM 3309 N N . THR B 1 186 ? 18.969 -7.977 0.898 1 42.91 186 THR B N 1
ATOM 3310 C CA . THR B 1 186 ? 20.312 -7.734 0.411 1 42.91 186 THR B CA 1
ATOM 3311 C C . THR B 1 186 ? 20.406 -7.969 -1.094 1 42.91 186 THR B C 1
ATOM 3313 O O . THR B 1 186 ? 21.266 -7.402 -1.77 1 42.91 186 THR B O 1
ATOM 3316 N N . ASP B 1 187 ? 19.859 -9.008 -1.53 1 40.56 187 ASP B N 1
ATOM 3317 C CA . ASP B 1 187 ? 20.438 -9.594 -2.74 1 40.56 187 ASP B CA 1
ATOM 3318 C C . ASP B 1 187 ? 20 -8.812 -3.98 1 40.56 187 ASP B C 1
ATOM 3320 O O . ASP B 1 187 ? 20.828 -8.5 -4.844 1 40.56 187 ASP B O 1
ATOM 3324 N N . THR B 1 188 ? 18.781 -8.617 -4.25 1 40.16 188 THR B N 1
ATOM 3325 C CA . THR B 1 188 ? 18.391 -8.023 -5.52 1 40.16 188 THR B CA 1
ATOM 3326 C C . THR B 1 188 ? 18.312 -6.508 -5.41 1 40.16 188 THR B C 1
ATOM 3328 O O . THR B 1 188 ? 18.656 -5.793 -6.352 1 40.16 188 THR B O 1
ATOM 3331 N N . GLU B 1 189 ? 17.75 -5.93 -4.422 1 41.78 189 GLU B N 1
ATOM 3332 C CA . GLU B 1 189 ? 17.406 -4.512 -4.477 1 41.78 189 GLU B CA 1
ATOM 3333 C C . GLU B 1 189 ? 18.656 -3.635 -4.453 1 41.78 189 GLU B C 1
ATOM 3335 O O . GLU B 1 189 ? 18.719 -2.625 -5.156 1 41.78 189 GLU B O 1
ATOM 3340 N N . HIS B 1 190 ? 19.516 -3.875 -3.521 1 42 190 HIS B N 1
ATOM 3341 C CA . HIS B 1 190 ? 20.828 -3.254 -3.658 1 42 190 HIS B CA 1
ATOM 3342 C C . HIS B 1 190 ? 21.531 -3.719 -4.93 1 42 190 HIS B C 1
ATOM 3344 O O . HIS B 1 190 ? 22.25 -2.945 -5.562 1 42 190 HIS B O 1
ATOM 3350 N N . ALA B 1 191 ? 21.453 -4.93 -5.234 1 38.53 191 ALA B N 1
ATOM 3351 C CA . ALA B 1 191 ? 22.047 -5.426 -6.473 1 38.53 191 ALA B CA 1
ATOM 3352 C C . ALA B 1 191 ? 21.375 -4.801 -7.691 1 38.53 191 ALA B C 1
ATOM 3354 O O . ALA B 1 191 ? 22.031 -4.566 -8.711 1 38.53 191 ALA B O 1
ATOM 3355 N N . LEU B 1 192 ? 20.172 -4.613 -7.668 1 38.88 192 LEU B N 1
ATOM 3356 C CA . LEU B 1 192 ? 19.547 -3.979 -8.82 1 38.88 192 LEU B CA 1
ATOM 3357 C C . LEU B 1 192 ? 20 -2.527 -8.953 1 38.88 192 LEU B C 1
ATOM 3359 O O . LEU B 1 192 ? 19.938 -1.957 -10.047 1 38.88 192 LEU B O 1
ATOM 3363 N N . ALA B 1 193 ? 20.172 -1.884 -7.988 1 36.62 193 ALA B N 1
ATOM 3364 C CA . ALA B 1 193 ? 20.719 -0.535 -8.109 1 36.62 193 ALA B CA 1
ATOM 3365 C C . ALA B 1 193 ? 22.203 -0.573 -8.477 1 36.62 193 ALA B C 1
ATOM 3367 O O . ALA B 1 193 ? 22.734 0.399 -9.008 1 36.62 193 ALA B O 1
ATOM 3368 N N . THR B 1 194 ? 23.094 -1.405 -7.852 1 36.34 194 THR B N 1
ATOM 3369 C CA . THR B 1 194 ? 24.516 -1.345 -8.18 1 36.34 194 THR B CA 1
ATOM 3370 C C . THR B 1 194 ? 24.844 -2.332 -9.297 1 36.34 194 THR B C 1
ATOM 3372 O O . THR B 1 194 ? 24.484 -3.508 -9.219 1 36.34 194 THR B O 1
ATOM 3375 N N . THR B 1 195 ? 24.906 -1.979 -10.562 1 35.59 195 THR B N 1
ATOM 3376 C CA . THR B 1 195 ? 25.391 -2.629 -11.773 1 35.59 195 THR B CA 1
ATOM 3377 C C . THR B 1 195 ? 26.438 -3.68 -11.445 1 35.59 195 THR B C 1
ATOM 3379 O O . THR B 1 195 ? 26.891 -4.422 -12.328 1 35.59 195 THR B O 1
ATOM 3382 N N . ARG B 1 196 ? 27.344 -3.396 -10.609 1 33.34 196 ARG B N 1
ATOM 3383 C CA . ARG B 1 196 ? 28.656 -4.039 -10.75 1 33.34 196 ARG B CA 1
ATOM 3384 C C . ARG B 1 196 ? 28.578 -5.523 -10.398 1 33.34 196 ARG B C 1
ATOM 3386 O O . ARG B 1 196 ? 29.516 -6.273 -10.625 1 33.34 196 ARG B O 1
ATOM 3393 N N . PHE B 1 197 ? 27.734 -6.102 -9.555 1 33.66 197 PHE B N 1
ATOM 3394 C CA . PHE B 1 197 ? 28.078 -7.473 -9.203 1 33.66 197 PHE B CA 1
ATOM 3395 C C . PHE B 1 197 ? 27 -8.438 -9.688 1 33.66 197 PHE B C 1
ATOM 3397 O O . PHE B 1 197 ? 26.141 -8.867 -8.906 1 33.66 197 PHE B O 1
ATOM 3404 N N . ASP B 1 198 ? 26.891 -8.852 -10.844 1 40.12 198 ASP B N 1
ATOM 3405 C CA . ASP B 1 198 ? 26.094 -9.789 -11.641 1 40.12 198 ASP B CA 1
ATOM 3406 C C . ASP B 1 198 ? 25.984 -11.141 -10.938 1 40.12 198 ASP B C 1
ATOM 3408 O O . ASP B 1 198 ? 24.906 -11.727 -10.883 1 40.12 198 ASP B O 1
ATOM 3412 N N . GLY B 1 199 ? 27.172 -11.648 -10.555 1 39 199 GLY B N 1
ATOM 3413 C CA . GLY B 1 199 ? 27.234 -12.977 -9.984 1 39 199 GLY B CA 1
ATOM 3414 C C . GLY B 1 199 ? 26.531 -13.094 -8.648 1 39 199 GLY B C 1
ATOM 3415 O O . GLY B 1 199 ? 25.875 -14.102 -8.375 1 39 199 GLY B O 1
ATOM 3416 N N . VAL B 1 200 ? 26.75 -12.219 -7.746 1 39.28 200 VAL B N 1
ATOM 3417 C CA . VAL B 1 200 ? 26.156 -12.203 -6.418 1 39.28 200 VAL B CA 1
ATOM 3418 C C . VAL B 1 200 ? 24.641 -12.023 -6.543 1 39.28 200 VAL B C 1
ATOM 3420 O O . VAL B 1 200 ? 23.875 -12.609 -5.773 1 39.28 200 VAL B O 1
ATOM 3423 N N . ILE B 1 201 ? 24.297 -11.406 -7.621 1 48.69 201 ILE B N 1
ATOM 3424 C CA . ILE B 1 201 ? 22.891 -11.211 -7.938 1 48.69 201 ILE B CA 1
ATOM 3425 C C . ILE B 1 201 ? 22.266 -12.547 -8.336 1 48.69 201 ILE B C 1
ATOM 3427 O O . ILE B 1 201 ? 21.156 -12.875 -7.906 1 48.69 201 ILE B O 1
ATOM 3431 N N . ALA B 1 202 ? 23.094 -13.273 -9.141 1 50.41 202 ALA B N 1
ATOM 3432 C CA . ALA B 1 202 ? 22.609 -14.562 -9.625 1 50.41 202 ALA B CA 1
ATOM 3433 C C . ALA B 1 202 ? 22.438 -15.547 -8.477 1 50.41 202 ALA B C 1
ATOM 3435 O O . ALA B 1 202 ? 21.438 -16.266 -8.414 1 50.41 202 ALA B O 1
ATOM 3436 N N . LEU B 1 203 ? 23.438 -15.664 -7.605 1 52.06 203 LEU B N 1
ATOM 3437 C CA . LEU B 1 203 ? 23.359 -16.594 -6.488 1 52.06 203 LEU B CA 1
ATOM 3438 C C . LEU B 1 203 ? 22.188 -16.266 -5.574 1 52.06 203 LEU B C 1
ATOM 3440 O O . LEU B 1 203 ? 21.484 -17.156 -5.086 1 52.06 203 LEU B O 1
ATOM 3444 N N . ARG B 1 204 ? 22.016 -15.102 -5.742 1 68.19 204 ARG B N 1
ATOM 3445 C CA . ARG B 1 204 ? 20.953 -14.625 -4.855 1 68.19 204 ARG B CA 1
ATOM 3446 C C . ARG B 1 204 ? 19.578 -14.898 -5.449 1 68.19 204 ARG B C 1
ATOM 3448 O O . ARG B 1 204 ? 18.672 -15.352 -4.742 1 68.19 204 ARG B O 1
ATOM 3455 N N . ALA B 1 205 ? 19.656 -14.992 -6.754 1 79.5 205 ALA B N 1
ATOM 3456 C CA . ALA B 1 205 ? 18.391 -15.273 -7.422 1 79.5 205 ALA B CA 1
ATOM 3457 C C . ALA B 1 205 ? 18.047 -16.766 -7.344 1 79.5 205 ALA B C 1
ATOM 3459 O O . ALA B 1 205 ? 16.875 -17.125 -7.16 1 79.5 205 ALA B O 1
ATOM 3460 N N . ASP B 1 206 ? 19.109 -17.641 -7.371 1 83.12 206 ASP B N 1
ATOM 3461 C CA . ASP B 1 206 ? 18.891 -19.078 -7.324 1 83.12 206 ASP B CA 1
ATOM 3462 C C . ASP B 1 206 ? 18.375 -19.516 -5.949 1 83.12 206 ASP B C 1
ATOM 3464 O O . ASP B 1 206 ? 17.484 -20.344 -5.848 1 83.12 206 ASP B O 1
ATOM 3468 N N . TYR B 1 207 ? 18.984 -18.922 -5.004 1 83.38 207 TYR B N 1
ATOM 3469 C CA . TYR B 1 207 ? 18.531 -19.234 -3.656 1 83.38 207 TYR B CA 1
ATOM 3470 C C . TYR B 1 207 ? 17.078 -18.797 -3.451 1 83.38 207 TYR B C 1
ATOM 3472 O O . TYR B 1 207 ? 16.266 -19.562 -2.938 1 83.38 207 TYR B O 1
ATOM 3480 N N . VAL B 1 208 ? 16.812 -17.578 -3.875 1 87.19 208 VAL B N 1
ATOM 3481 C CA . VAL B 1 208 ? 15.469 -17.031 -3.729 1 87.19 208 VAL B CA 1
ATOM 3482 C C . VAL B 1 208 ? 14.469 -17.891 -4.5 1 87.19 208 VAL B C 1
ATOM 3484 O O . VAL B 1 208 ? 13.367 -18.156 -4.02 1 87.19 208 VAL B O 1
ATOM 3487 N N . ALA B 1 209 ? 14.938 -18.359 -5.641 1 91.31 209 ALA B N 1
ATOM 3488 C CA . ALA B 1 209 ? 14.078 -19.203 -6.473 1 91.31 209 ALA B CA 1
ATOM 3489 C C . ALA B 1 209 ? 13.75 -20.516 -5.77 1 91.31 209 ALA B C 1
ATOM 3491 O O . ALA B 1 209 ? 12.609 -20.984 -5.809 1 91.31 209 ALA B O 1
ATOM 3492 N N . THR B 1 210 ? 14.75 -21.125 -5.148 1 90.62 210 THR B N 1
ATOM 3493 C CA . THR B 1 210 ? 14.539 -22.359 -4.414 1 90.62 210 THR B CA 1
ATOM 3494 C C . THR B 1 210 ? 13.531 -22.156 -3.289 1 90.62 210 THR B C 1
ATOM 3496 O O . THR B 1 210 ? 12.641 -23 -3.092 1 90.62 210 THR B O 1
ATOM 3499 N N . GLU B 1 211 ? 13.672 -21.062 -2.635 1 89.81 211 GLU B N 1
ATOM 3500 C CA . GLU B 1 211 ? 12.75 -20.766 -1.543 1 89.81 211 GLU B CA 1
ATOM 3501 C C . GLU B 1 211 ? 11.344 -20.469 -2.07 1 89.81 211 GLU B C 1
ATOM 3503 O O . GLU B 1 211 ? 10.352 -20.812 -1.428 1 89.81 211 GLU B O 1
ATOM 3508 N N . LEU B 1 212 ? 11.289 -19.828 -3.168 1 92.69 212 LEU B N 1
ATOM 3509 C CA . LEU B 1 212 ? 9.992 -19.547 -3.775 1 92.69 212 LEU B CA 1
ATOM 3510 C C . LEU B 1 212 ? 9.281 -20.844 -4.152 1 92.69 212 LEU B C 1
ATOM 3512 O O . LEU B 1 212 ? 8.07 -20.969 -3.939 1 92.69 212 LEU B O 1
ATOM 3516 N N . VAL B 1 213 ? 10.039 -21.812 -4.688 1 94.38 213 VAL B N 1
ATOM 3517 C CA . VAL B 1 213 ? 9.461 -23.109 -5.027 1 94.38 213 VAL B CA 1
ATOM 3518 C C . VAL B 1 213 ? 8.922 -23.797 -3.766 1 94.38 213 VAL B C 1
ATOM 3520 O O . VAL B 1 213 ? 7.828 -24.359 -3.779 1 94.38 213 VAL B O 1
ATOM 3523 N N . ARG B 1 214 ? 9.648 -23.672 -2.684 1 92.25 214 ARG B N 1
ATOM 3524 C CA . ARG B 1 214 ? 9.188 -24.219 -1.412 1 92.25 214 ARG B CA 1
ATOM 3525 C C . ARG B 1 214 ? 7.91 -23.516 -0.953 1 92.25 214 ARG B C 1
ATOM 3527 O O . ARG B 1 214 ? 7 -24.156 -0.426 1 92.25 214 ARG B O 1
ATOM 3534 N N . ALA B 1 215 ? 7.906 -22.219 -1.174 1 91.69 215 ALA B N 1
ATOM 3535 C CA . ALA B 1 215 ? 6.734 -21.438 -0.789 1 91.69 215 ALA B CA 1
ATOM 3536 C C . ALA B 1 215 ? 5.504 -21.859 -1.588 1 91.69 215 ALA B C 1
ATOM 3538 O O . ALA B 1 215 ? 4.395 -21.906 -1.054 1 91.69 215 ALA B O 1
ATOM 3539 N N . ILE B 1 216 ? 5.73 -22.125 -2.832 1 94 216 ILE B N 1
ATOM 3540 C CA . ILE B 1 216 ? 4.645 -22.578 -3.693 1 94 216 ILE B CA 1
ATOM 3541 C C . ILE B 1 216 ? 4.078 -23.906 -3.16 1 94 216 ILE B C 1
ATOM 3543 O O . ILE B 1 216 ? 2.859 -24.062 -3.07 1 94 216 ILE B O 1
ATOM 3547 N N . ASP B 1 217 ? 4.914 -24.781 -2.734 1 91.69 217 ASP B N 1
ATOM 3548 C CA . ASP B 1 217 ? 4.508 -26.109 -2.287 1 91.69 217 ASP B CA 1
ATOM 3549 C C . ASP B 1 217 ? 3.816 -26.047 -0.927 1 91.69 217 ASP B C 1
ATOM 3551 O O . ASP B 1 217 ? 2.809 -26.719 -0.704 1 91.69 217 ASP B O 1
ATOM 3555 N N . ARG B 1 218 ? 4.336 -25.234 -0.06 1 87.75 218 ARG B N 1
ATOM 3556 C CA . ARG B 1 218 ? 3.816 -25.156 1.301 1 87.75 218 ARG B CA 1
ATOM 3557 C C . ARG B 1 218 ? 2.59 -24.25 1.368 1 87.75 218 ARG B C 1
ATOM 3559 O O . ARG B 1 218 ? 1.716 -24.438 2.217 1 87.75 218 ARG B O 1
ATOM 3566 N N . ALA B 1 219 ? 2.594 -23.25 0.56 1 88.75 219 ALA B N 1
ATOM 3567 C CA . ALA B 1 219 ? 1.528 -22.266 0.405 1 88.75 219 ALA B CA 1
ATOM 3568 C C . ALA B 1 219 ? 1.181 -21.609 1.742 1 88.75 219 ALA B C 1
ATOM 3570 O O . ALA B 1 219 ? 0.009 -21.547 2.121 1 88.75 219 ALA B O 1
ATOM 3571 N N . PRO B 1 220 ? 2.223 -21.172 2.475 1 84.81 220 PRO B N 1
ATOM 3572 C CA . PRO B 1 220 ? 1.925 -20.453 3.711 1 84.81 220 PRO B CA 1
ATOM 3573 C C . PRO B 1 220 ? 1.321 -19.062 3.453 1 84.81 220 PRO B C 1
ATOM 3575 O O . PRO B 1 220 ? 1.254 -18.625 2.305 1 84.81 220 PRO B O 1
ATOM 3578 N N . ARG B 1 221 ? 0.83 -18.5 4.559 1 84.94 221 ARG B N 1
ATOM 3579 C CA . ARG B 1 221 ? 0.312 -17.125 4.473 1 84.94 221 ARG B CA 1
ATOM 3580 C C . ARG B 1 221 ? 1.383 -16.172 3.973 1 84.94 221 ARG B C 1
ATOM 3582 O O . ARG B 1 221 ? 1.118 -15.336 3.105 1 84.94 221 ARG B O 1
ATOM 3589 N N . ALA B 1 222 ? 2.496 -16.266 4.551 1 85.56 222 ALA B N 1
ATOM 3590 C CA . ALA B 1 222 ? 3.682 -15.484 4.211 1 85.56 222 ALA B CA 1
ATOM 3591 C C . ALA B 1 222 ? 4.949 -16.328 4.332 1 85.56 222 ALA B C 1
ATOM 3593 O O . ALA B 1 222 ? 5.043 -17.203 5.203 1 85.56 222 ALA B O 1
ATOM 3594 N N . TYR B 1 223 ? 5.891 -16.094 3.422 1 82.56 223 TYR B N 1
ATOM 3595 C CA . TYR B 1 223 ? 7.129 -16.859 3.387 1 82.56 223 TYR B CA 1
ATOM 3596 C C . TYR B 1 223 ? 8.328 -15.953 3.146 1 82.56 223 TYR B C 1
ATOM 3598 O O . TYR B 1 223 ? 8.469 -15.375 2.066 1 82.56 223 TYR B O 1
ATOM 3606 N N . ALA B 1 224 ? 9.141 -15.828 4.125 1 78.5 224 ALA B N 1
ATOM 3607 C CA . ALA B 1 224 ? 10.398 -15.109 3.967 1 78.5 224 ALA B CA 1
ATOM 3608 C C . ALA B 1 224 ? 11.523 -16.047 3.559 1 78.5 224 ALA B C 1
ATOM 3610 O O . ALA B 1 224 ? 11.734 -17.094 4.191 1 78.5 224 ALA B O 1
ATOM 3611 N N . ALA B 1 225 ? 12.219 -15.664 2.535 1 76.25 225 ALA B N 1
ATOM 3612 C CA . ALA B 1 225 ? 13.25 -16.531 1.969 1 76.25 225 ALA B CA 1
ATOM 3613 C C . ALA B 1 225 ? 14.383 -16.766 2.967 1 76.25 225 ALA B C 1
ATOM 3615 O O . ALA B 1 225 ? 15.023 -17.812 2.945 1 76.25 225 ALA B O 1
ATOM 3616 N N . SER B 1 226 ? 14.656 -15.812 3.803 1 75.62 226 SER B N 1
ATOM 3617 C CA . SER B 1 226 ? 15.711 -15.922 4.809 1 75.62 226 SER B CA 1
ATOM 3618 C C . SER B 1 226 ? 15.125 -16.094 6.207 1 75.62 226 SER B C 1
ATOM 3620 O O . SER B 1 226 ? 14.273 -15.312 6.633 1 75.62 226 SER B O 1
ATOM 3622 N N . PRO B 1 227 ? 15.648 -17.141 6.891 1 73.25 227 PRO B N 1
ATOM 3623 C CA . PRO B 1 227 ? 15.164 -17.312 8.258 1 73.25 227 PRO B CA 1
ATOM 3624 C C . PRO B 1 227 ? 15.453 -16.109 9.148 1 73.25 227 PRO B C 1
ATOM 3626 O O . PRO B 1 227 ? 14.672 -15.812 10.062 1 73.25 227 PRO B O 1
ATOM 3629 N N . VAL B 1 228 ? 16.578 -15.508 8.891 1 69.25 228 VAL B N 1
ATOM 3630 C CA . VAL B 1 228 ? 16.922 -14.32 9.664 1 69.25 228 VAL B CA 1
ATOM 3631 C C . VAL B 1 228 ? 15.875 -13.234 9.438 1 69.25 228 VAL B C 1
ATOM 3633 O O . VAL B 1 228 ? 15.438 -12.578 10.391 1 69.25 228 VAL B O 1
ATOM 3636 N N . PHE B 1 229 ? 15.367 -13.195 8.273 1 74.12 229 PHE B N 1
ATOM 3637 C CA . PHE B 1 229 ? 14.391 -12.156 7.961 1 74.12 229 PHE B CA 1
ATOM 3638 C C . PHE B 1 229 ? 13.016 -12.539 8.477 1 74.12 229 PHE B C 1
ATOM 3640 O O . PHE B 1 229 ? 12.227 -11.672 8.859 1 74.12 229 PHE B O 1
ATOM 3647 N N . ARG B 1 230 ? 12.883 -13.789 8.5 1 75 230 ARG B N 1
ATOM 3648 C CA . ARG B 1 230 ? 11.641 -14.242 9.109 1 75 230 ARG B CA 1
ATOM 3649 C C . ARG B 1 230 ? 11.555 -13.828 10.57 1 75 230 ARG B C 1
ATOM 3651 O O . ARG B 1 230 ? 10.508 -13.367 11.031 1 75 230 ARG B O 1
ATOM 3658 N N . ALA B 1 231 ? 12.672 -13.992 11.258 1 75.81 231 ALA B N 1
ATOM 3659 C CA . ALA B 1 231 ? 12.727 -13.594 12.656 1 75.81 231 ALA B CA 1
ATOM 3660 C C . ALA B 1 231 ? 12.602 -12.078 12.805 1 75.81 231 ALA B C 1
ATOM 3662 O O . ALA B 1 231 ? 11.93 -11.586 13.719 1 75.81 231 ALA B O 1
ATOM 3663 N N . PHE B 1 232 ? 13.195 -11.438 11.883 1 74.5 232 PHE B N 1
ATOM 3664 C CA . PHE B 1 232 ? 13.156 -9.984 11.922 1 74.5 232 PHE B CA 1
ATOM 3665 C C . PHE B 1 232 ? 11.742 -9.469 11.688 1 74.5 232 PHE B C 1
ATOM 3667 O O . PHE B 1 232 ? 11.297 -8.523 12.352 1 74.5 232 PHE B O 1
ATOM 3674 N N . LEU B 1 233 ? 11.078 -10.102 10.797 1 75.31 233 LEU B N 1
ATOM 3675 C CA . LEU B 1 233 ? 9.703 -9.711 10.516 1 75.31 233 LEU B CA 1
ATOM 3676 C C . LEU B 1 233 ? 8.82 -9.906 11.742 1 75.31 233 LEU B C 1
ATOM 3678 O O . LEU B 1 233 ? 7.977 -9.062 12.047 1 75.31 233 LEU B O 1
ATOM 3682 N N . ARG B 1 234 ? 9.086 -10.969 12.43 1 75.12 234 ARG B N 1
ATOM 3683 C CA . ARG B 1 234 ? 8.32 -11.227 13.648 1 75.12 234 ARG B CA 1
ATOM 3684 C C . ARG B 1 234 ? 8.625 -10.188 14.719 1 75.12 234 ARG B C 1
ATOM 3686 O O . ARG B 1 234 ? 7.711 -9.688 15.383 1 75.12 234 ARG B O 1
ATOM 3693 N N . LEU B 1 235 ? 9.883 -9.859 14.82 1 76.81 235 LEU B N 1
ATOM 3694 C CA . LEU B 1 235 ? 10.289 -8.867 15.812 1 76.81 235 LEU B CA 1
ATOM 3695 C C . LEU B 1 235 ? 9.75 -7.488 15.453 1 76.81 235 LEU B C 1
ATOM 3697 O O . LEU B 1 235 ? 9.352 -6.727 16.328 1 76.81 235 LEU B O 1
ATOM 3701 N N . ALA B 1 236 ? 9.766 -7.23 14.195 1 74.44 236 ALA B N 1
ATOM 3702 C CA . ALA B 1 236 ? 9.266 -5.941 13.734 1 74.44 236 ALA B CA 1
ATOM 3703 C C . ALA B 1 236 ? 7.777 -5.793 14.039 1 74.44 236 ALA B C 1
ATOM 3705 O O . ALA B 1 236 ? 7.301 -4.695 14.336 1 74.44 236 ALA B O 1
ATOM 3706 N N . GLY B 1 237 ? 7.098 -6.875 13.852 1 74.06 237 GLY B N 1
ATOM 3707 C CA . GLY B 1 237 ? 5.688 -6.871 14.211 1 74.06 237 GLY B CA 1
ATOM 3708 C C . GLY B 1 237 ? 5.445 -6.617 15.688 1 74.06 237 GLY B C 1
ATOM 3709 O O . GLY B 1 237 ? 4.492 -5.926 16.062 1 74.06 237 GLY B O 1
ATOM 3710 N N . MET B 1 238 ? 6.398 -7.113 16.484 1 73.88 238 MET B N 1
ATOM 3711 C CA . MET B 1 238 ? 6.27 -6.992 17.938 1 73.88 238 MET B CA 1
ATOM 3712 C C . MET B 1 238 ? 6.746 -5.625 18.406 1 73.88 238 MET B C 1
ATOM 3714 O O . MET B 1 238 ? 6.215 -5.078 19.375 1 73.88 238 MET B O 1
ATOM 3718 N N . PHE B 1 239 ? 7.746 -5.074 17.719 1 77.69 239 PHE B N 1
ATOM 3719 C CA . PHE B 1 239 ? 8.359 -3.818 18.125 1 77.69 239 PHE B CA 1
ATOM 3720 C C . PHE B 1 239 ? 8.523 -2.885 16.922 1 77.69 239 PHE B C 1
ATOM 3722 O O . PHE B 1 239 ? 9.648 -2.623 16.484 1 77.69 239 PHE B O 1
ATOM 3729 N N . PRO B 1 240 ? 7.434 -2.32 16.531 1 76 240 PRO B N 1
ATOM 3730 C CA . PRO B 1 240 ? 7.484 -1.53 15.305 1 76 240 PRO B CA 1
ATOM 3731 C C . PRO B 1 240 ? 8.414 -0.327 15.406 1 76 240 PRO B C 1
ATOM 3733 O O . PRO B 1 240 ? 9.117 0.001 14.445 1 76 240 PRO B O 1
ATOM 3736 N N . ALA B 1 241 ? 8.477 0.348 16.531 1 75.75 241 ALA B N 1
ATOM 3737 C CA . ALA B 1 241 ? 9.352 1.502 16.703 1 75.75 241 ALA B CA 1
ATOM 3738 C C . ALA B 1 241 ? 10.82 1.095 16.609 1 75.75 241 ALA B C 1
ATOM 3740 O O . ALA B 1 241 ? 11.633 1.81 16.016 1 75.75 241 ALA B O 1
ATOM 3741 N N . TRP B 1 242 ? 11.086 -0.033 17.219 1 74.62 242 TRP B N 1
ATOM 3742 C CA . TRP B 1 242 ? 12.445 -0.557 17.156 1 74.62 242 TRP B CA 1
ATOM 3743 C C . TRP B 1 242 ? 12.836 -0.876 15.727 1 74.62 242 TRP B C 1
ATOM 3745 O O . TRP B 1 242 ? 13.945 -0.538 15.289 1 74.62 242 TRP B O 1
ATOM 3755 N N . ALA B 1 243 ? 11.969 -1.562 14.984 1 74.5 243 ALA B N 1
ATOM 3756 C CA . ALA B 1 243 ? 12.242 -1.945 13.602 1 74.5 243 ALA B CA 1
ATOM 3757 C C . ALA B 1 243 ? 12.469 -0.717 12.727 1 74.5 243 ALA B C 1
ATOM 3759 O O . ALA B 1 243 ? 13.383 -0.705 11.891 1 74.5 243 ALA B O 1
ATOM 3760 N N . GLU B 1 244 ? 11.695 0.262 12.969 1 76.12 244 GLU B N 1
ATOM 3761 C CA . GLU B 1 244 ? 11.844 1.501 12.211 1 76.12 244 GLU B CA 1
ATOM 3762 C C . GLU B 1 244 ? 13.188 2.162 12.484 1 76.12 244 GLU B C 1
ATOM 3764 O O . GLU B 1 244 ? 13.844 2.662 11.562 1 76.12 244 GLU B O 1
ATOM 3769 N N . ALA B 1 245 ? 13.57 2.164 13.711 1 76.06 245 ALA B N 1
ATOM 3770 C CA . ALA B 1 245 ? 14.852 2.748 14.086 1 76.06 245 ALA B CA 1
ATOM 3771 C C . ALA B 1 245 ? 16.016 1.99 13.438 1 76.06 245 ALA B C 1
ATOM 3773 O O . ALA B 1 245 ? 16.984 2.598 12.984 1 76.06 245 ALA B O 1
ATOM 3774 N N . ARG B 1 246 ? 15.859 0.731 13.398 1 73.62 246 ARG B N 1
ATOM 3775 C CA . ARG B 1 246 ? 16.906 -0.102 12.805 1 73.62 246 ARG B CA 1
ATOM 3776 C C . ARG B 1 246 ? 17.016 0.15 11.305 1 73.62 246 ARG B C 1
ATOM 3778 O O . ARG B 1 246 ? 18.125 0.226 10.766 1 73.62 246 ARG B O 1
ATOM 3785 N N . MET B 1 247 ? 15.914 0.275 10.695 1 73.94 247 MET B N 1
ATOM 3786 C CA . MET B 1 247 ? 15.906 0.51 9.25 1 73.94 247 MET B CA 1
ATOM 3787 C C . MET B 1 247 ? 16.453 1.898 8.93 1 73.94 247 MET B C 1
ATOM 3789 O O . MET B 1 247 ? 17.156 2.076 7.938 1 73.94 247 MET B O 1
ATOM 3793 N N . ARG B 1 248 ? 16.141 2.848 9.742 1 71.44 248 ARG B N 1
ATOM 3794 C CA . ARG B 1 248 ? 16.656 4.203 9.578 1 71.44 248 ARG B CA 1
ATOM 3795 C C . ARG B 1 248 ? 18.172 4.227 9.688 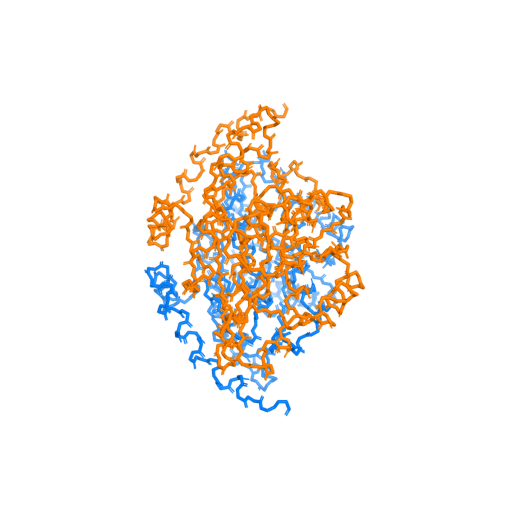1 71.44 248 ARG B C 1
ATOM 3797 O O . ARG B 1 248 ? 18.844 4.926 8.93 1 71.44 248 ARG B O 1
ATOM 3804 N N . ALA B 1 249 ? 18.609 3.453 10.602 1 70.06 249 ALA B N 1
ATOM 3805 C CA . ALA B 1 249 ? 20.062 3.402 10.828 1 70.06 249 ALA B CA 1
ATOM 3806 C C . ALA B 1 249 ? 20.781 2.785 9.633 1 70.06 249 ALA B C 1
ATOM 3808 O O . ALA B 1 249 ? 21.906 3.16 9.32 1 70.06 249 ALA B O 1
ATOM 3809 N N . SER B 1 250 ? 20.094 1.931 8.93 1 64.19 250 SER B N 1
ATOM 3810 C CA . SER B 1 250 ? 20.719 1.215 7.816 1 64.19 250 SER B CA 1
ATOM 3811 C C . SER B 1 250 ? 20.797 2.096 6.574 1 64.19 250 SER B C 1
ATOM 3813 O O . SER B 1 250 ? 21.562 1.809 5.652 1 64.19 250 SER B O 1
ATOM 3815 N N . THR B 1 251 ? 20.062 3.16 6.555 1 62.38 251 THR B N 1
ATOM 3816 C CA . THR B 1 251 ? 20.016 3.973 5.344 1 62.38 251 THR B CA 1
ATOM 3817 C C . THR B 1 251 ? 20.734 5.305 5.559 1 62.38 251 THR B C 1
ATOM 3819 O O . THR B 1 251 ? 20.797 6.133 4.648 1 62.38 251 THR B O 1
ATOM 3822 N N . ARG B 1 252 ? 21.172 5.461 6.703 1 59.56 252 ARG B N 1
ATOM 3823 C CA . ARG B 1 252 ? 21.844 6.715 7.031 1 59.56 252 ARG B CA 1
ATOM 3824 C C . ARG B 1 252 ? 22.953 7.02 6.031 1 59.56 252 ARG B C 1
ATOM 3826 O O . ARG B 1 252 ? 23.156 8.18 5.648 1 59.56 252 ARG B O 1
ATOM 3833 N N . SER B 1 253 ? 23.547 5.902 5.645 1 50.91 253 SER B N 1
ATOM 3834 C CA . SER B 1 253 ? 24.625 6.098 4.68 1 50.91 253 SER B CA 1
ATOM 3835 C C . SER B 1 253 ? 24.078 6.535 3.322 1 50.91 253 SER B C 1
ATOM 3837 O O . SER B 1 253 ? 24.766 7.23 2.57 1 50.91 253 SER B O 1
ATOM 3839 N N . LEU B 1 254 ? 22.891 6.195 3.01 1 51.91 254 LEU B N 1
ATOM 3840 C CA . LEU B 1 254 ? 22.297 6.52 1.721 1 51.91 254 LEU B CA 1
ATOM 3841 C C . LEU B 1 254 ? 21.719 7.934 1.732 1 51.91 254 LEU B C 1
ATOM 3843 O O . LEU B 1 254 ? 21.594 8.57 0.682 1 51.91 254 LEU B O 1
ATOM 3847 N N . LEU B 1 255 ? 21.219 8.414 2.855 1 52.53 255 LEU B N 1
ATOM 3848 C CA . LEU B 1 255 ? 20.609 9.727 3.023 1 52.53 255 LEU B CA 1
ATOM 3849 C C . LEU B 1 255 ? 21.656 10.828 3.033 1 52.53 255 LEU B C 1
ATOM 3851 O O . LEU B 1 255 ? 21.359 11.977 2.719 1 52.53 255 LEU B O 1
ATOM 3855 N N . ALA B 1 256 ? 22.906 10.477 3.592 1 45.97 256 ALA B N 1
ATOM 3856 C CA . ALA B 1 256 ? 24.031 11.398 3.633 1 45.97 256 ALA B CA 1
ATOM 3857 C C . ALA B 1 256 ? 24.609 11.633 2.236 1 45.97 256 ALA B C 1
ATOM 3859 O O . ALA B 1 256 ? 25.547 12.414 2.066 1 45.97 256 ALA B O 1
ATOM 3860 N N . LEU B 1 257 ? 24.172 10.867 1.302 1 34.09 257 LEU B N 1
ATOM 3861 C CA . LEU B 1 257 ? 24.812 11.117 0.014 1 34.09 257 LEU B CA 1
ATOM 3862 C C . LEU B 1 257 ? 24.406 12.477 -0.542 1 34.09 257 LEU B C 1
ATOM 3864 O O . LEU B 1 257 ? 23.203 12.797 -0.591 1 34.09 257 LEU B O 1
ATOM 3868 N N . PRO B 1 258 ? 25.312 13.328 -0.503 1 35.22 258 PRO B N 1
ATOM 3869 C CA . PRO B 1 258 ? 25.188 14.656 -1.115 1 35.22 258 PRO B CA 1
ATOM 3870 C C . PRO B 1 258 ? 24.484 14.617 -2.473 1 35.22 258 PRO B C 1
ATOM 3872 O O . PRO B 1 258 ? 24.578 13.617 -3.189 1 35.22 258 PRO B O 1
ATOM 3875 N N . GLY B 1 259 ? 23.109 15.219 -2.648 1 28.28 259 GLY B N 1
ATOM 3876 C CA . GLY B 1 259 ? 22.875 15.625 -4.027 1 28.28 259 GLY B CA 1
ATOM 3877 C C . GLY B 1 259 ? 24.156 16.094 -4.719 1 28.28 259 GLY B C 1
ATOM 3878 O O . GLY B 1 259 ? 25.109 16.484 -4.062 1 28.28 259 GLY B O 1
#

InterPro domains:
  IPR002347 Short-chain dehydrogenase/reductase SDR [PF00106] (7-191)
  IPR002347 Short-chain dehydrogenase/reductase SDR [PR00080] (80-91)
  IPR002347 Short-chain dehydrogenase/reductase SDR [PR00080] (133-141)
  IPR002347 Short-chain dehydrogenase/reductase SDR [PR00080] (153-172)
  IPR002347 Short-chain dehydrogenase/reductase SDR [PR00081] (7-24)
  IPR002347 Short-chain dehydrogenase/reductase SDR [PR00081] (80-91)
  IPR002347 Short-chain dehydrogenase/reductase SDR [PR00081] (127-143)
  IPR002347 Short-chain dehydrogenase/reductase SDR [PR00081] (153-172)
  IPR002347 Short-chain dehydrogenase/reductase SDR [PR00081] (174-191)
  IPR020904 Short-chain dehydrogenase/reductase, conserved site [PS00061] (140-168)
  IPR036291 NAD(P)-binding domain superfamily [SSF51735] (5-250)
  IPR057326 Ketoreductase domain [SM00822] (6-186)

Nearest PDB structures (foldseek):
  9feb-assembly1_D  TM=8.675E-01  e=3.250E-19  Thermus caliditerrae
  4imr-assembly1_A  TM=9.015E-01  e=1.144E-17  Agrobacterium fabrum str. C58
  8hdi-assembly2_D  TM=8.737E-01  e=3.601E-17  Brucella melitensis bv. 1 str. 16M
  8hs4-assembly1_B  TM=8.780E-01  e=1.067E-16  Brucella melitensis bv. 1 str. 16M
  3h7a-assembly1_D  TM=8.691E-01  e=2.871E-12  Rhodopseudomonas palustris

Organism: NCBI:txid927083

Secondary structure (DSSP, 8-state):
----PPEEEEETTTSHHHHHHHHHHHHTT-EEEEEES-HHHHHHHHHHHHHTT--EEEEE--TT-HHHHHHHHHHHHHH---SEEEE---------GGGS-HHHHHHHHIIIIIHHHHHHHHHHHHHHHHT-EEEEEE--GGGTS--TT-HHHHHHHHHHHHHHHHHHHHHGGGTEEEEEEE--HHHHHHHHHSTT-HHHHHHHHHHHHHHHHHHHHH--SEEESSHHHHHHHHHHHH-HHHHHHHHHHHHHHHHSS--/----PPEEEEETTTSHHHHHHHHHHHHTT-EEEEEES-HHHHHHHHHHHHHTT--EEEEE--TT-HHHHHHHHHHHHHH---SEEEE---------GGGS-HHHHHHHHIIIIIHHHHHHHHHHHHHHHHT-EEEEEE--GGGTS--TT-HHHHHHHHHHHHHHHHHHHHHGGGTEEEEEEE--HHHHHHHHH-TT-HHHHHHHHHHHHHHHHHHHHH--S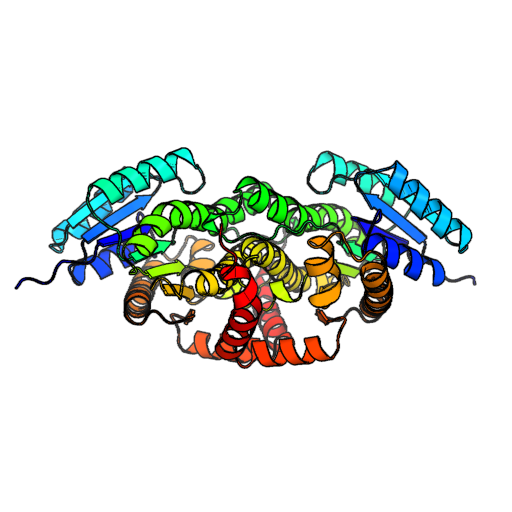EEESSHHHHHHHHHHHH-HHHHHHHHHHHHHHHHSS--